Protein 4HN9 (pdb70)

Solvent-accessible surface area: 26360 Å² total

Foldseek 3Di:
DLLCLCDQFPDWADPQDWDQFPVRDIDTDRAAWQAEEEADVQVVLLCLLLVNLVNYQEYEPPVVVALQCVFQPVVRSPHHYYYLVDDPVVSVVVSPTQEYEHEVCVVVQVVQVVVVHHYGYAHQFALVSVLVRLCVNCNNRTSNRSSSSLNSSLVSLLVLQQVLQPDDAAFEEWEAEAEDSQKGDEPLHLQVLNVSLRYHYLRPPDPDNDIDGDDLVVCLVSQGLAYEYFANHPDALVVVLPDPSNCNGNRNVVSRYHYQHPSNHGLSGDRSCVNLSSLVNNCSVPVVRRNPVNSQVSVQSSCCNRRPGGDD/DDDDDDPVLLVLLDQDQDDFDPQDWDQFPVRDIFTARDAWQAEEEADVQVVLLCLLLVNLVRYQEYEPPLVVALQCVFQPVVRSPHQYYHLVDDPVVSVVVSPTQEYEAEVCVVVCVVCVVVVHTYHYAHCFALVSSLVRLCVSCNRNSRNRSSVSLSSSLVVLLVLQQVLLPPDAAFEEFEAEAEGSQWGDEQLHLCVLNVSLRHHYLRPVDDDNDTDGDDLVSCQVSQGLAYEYFANHPDALVCVLPPPSNVPGNHNVVVRYYYQHRSNHGLSGPRSCVNLVSLVSNCSRPVVRRPPVNSLVSVQSSCCSRRNGGDD

Organism: Lachnospira eligens (strain ATCC 27750 / DSM 3376 / VPI C15-48 / C15-B4) (NCBI:txid515620)

Nearest PDB structures (foldseek):
  4hn9-assembly1_A  TM=1.003E+00  e=7.367E-63  Lachnospira eligens ATCC 27750
  4ls3-assembly2_B  TM=7.841E-01  e=1.110E-16  Helicobacter pylori G27
  4inp-assembly2_B  TM=7.960E-01  e=3.834E-15  Helicobacter pylori G27
  5m34-assembly1_A  TM=7.985E-01  e=2.818E-13  Escherichia coli K-12
  5m3b-assembly1_A  TM=8.033E-01  e=4.318E-12  Escherichia coli K-12

CATH classification: 3.40.50.1980 (+2 more: 1.20.58.2180, 3.40.50.1980)

Radius of gyration: 27.99 Å; Cα contacts (8 Å, |Δi|>4): 1252; chains: 2; bounding box: 74×70×48 Å

Secondary structure (DSSP, 8-state):
-GGG---------PSSEEEE-TTS-EEEESS--SSEEE-SHHHHHHHHHTT-GGGEEE--TTGGG-HHHHHH-GGGGGS---BTTB--HHHHHHT--SEEEE---HHHHHHHHHTT--EEE----SHHHHHHHHHHHHHHTT-HHHHHHHHHHHHHHHHHHHHHTTTS---EEEEE-SS-TTEE-----HHHHHHHTT-EETTTT---SS-EE--HHHHHHH--SEEEE-TT-SS-HHHHHT-GGGTTSHHHHTT-EEE---SS--TTS--GGGHHHHHHHHHHH-TTTS-HHHHHHHHHHHHHHHHS----/---B---HHHH----------SSEEEE-TTS-EEEESS--SSEEE-SHHHHHHHHHTT-GGGEEE--TTGGG-HHHHHH-GGGGGS---BTTB--HHHHHHT--SEEEE---HHHHHHHHHTT--EEE----SHHHHHHHHHHHHHHTT-HHHHHHHHHHHHHHHHHHHHHHTTS---EEEEE-SS-TTEE-----HHHHHHHTT-EETTTT---SS-EE--HHHHHHH--SEEEE-TT-SS-HHHHHT-GGGTTSHHHHTT-EEE---SS--TTS--GGGHHHHHHHHHHH-TTTS-HHHHHHHHHHHHHHHH-----

Sequence (631 aa):
SAFDVSQFNEIGVSYPLTVTDQAGRTVTFEKAPEKIASSYYISTSLLLALGLQDKLVGIEAKANTRNIYKLAAPAIVSLPNGTAKEFNTEACVAATPDVVFLPKLKKTADTLESLGIKAVVVNPEDQSLLEECITLVGKITNNAGRAEALNNSIKTFLADNKTNVSGGNTPSVYLAGNSSVLSTAGSKYQNTLLTNNAGGKNVASELTDTYWANVSYEQILAWNPDYIVIAADATYTVDDILNDANLAGCNAVKNKNVVKLPNNIEAWDSPVPGSFLGSIYIASVLHPEKVTKDFYETCVTKFYESFYGFTPAGTEEATTSAFDVSQFNEIGVSYPLTVTDQAGRTVTFEKAPEKIASSYYISTSLLLALGLQDKLVGIEAKANTRNIYKLAAPAIVSLPNGTAKEFNTEACVAATPDVVFLPKLKKTADTLESLGIKAVVVNPEDQSLLEECITLVGKITNNAGRAEALNNSIKTFLADNKTNVSGGNTPSVYLAGNSSVLSTAGSKYQNTLLTNAGGKNVASELTDTYWANVSYEQILAWNPDYIVIAADATYTVDDILNDANLAGCNAVKNKNVVKLPNNIEAWDSPVPGSSFLGSIYIASVLHPEKVTKDFYETCVTKFYESFYGFTPA

Structure (mmCIF, N/CA/C/O backbone):
data_4HN9
#
_entry.id   4HN9
#
_cell.length_a   61.870
_cell.length_b   57.564
_cell.length_c   79.299
_cell.angle_alpha   90.00
_cell.angle_beta   98.20
_cell.angle_gamma   90.00
#
_symmetry.space_group_name_H-M   'P 1 21 1'
#
loop_
_entity.id
_entity.type
_entity.pdbx_description
1 polymer 'Iron complex transport system substrate-binding protein'
2 water water
#
loop_
_atom_site.group_PDB
_atom_site.id
_atom_site.type_symbol
_atom_site.label_atom_id
_atom_site.label_alt_id
_atom_site.label_comp_id
_atom_site.label_asym_id
_atom_site.label_entity_id
_atom_site.label_seq_id
_atom_site.pdbx_PDB_ins_code
_atom_site.Cartn_x
_atom_site.Cartn_y
_atom_site.Cartn_z
_atom_site.occupancy
_atom_site.B_iso_or_equiv
_atom_site.auth_seq_id
_atom_site.auth_comp_id
_atom_site.auth_asym_id
_atom_site.auth_atom_id
_atom_site.pdbx_PDB_model_num
ATOM 1 N N . SER A 1 19 ? 34.032 -5.111 46.274 1.00 42.73 39 SER A N 1
ATOM 2 C CA . SER A 1 19 ? 33.651 -4.957 47.681 1.00 38.19 39 SER A CA 1
ATOM 3 C C . SER A 1 19 ? 33.941 -3.557 48.194 1.00 39.59 39 SER A C 1
ATOM 4 O O . SER A 1 19 ? 35.009 -3.011 47.915 1.00 37.32 39 SER A O 1
ATOM 7 N N . ALA A 1 20 ? 33.006 -2.985 48.960 1.00 32.62 40 ALA A N 1
ATOM 8 C CA . ALA A 1 20 ? 33.207 -1.652 49.523 1.00 33.84 40 ALA A CA 1
ATOM 9 C C . ALA A 1 20 ? 34.449 -1.610 50.375 1.00 29.64 40 ALA A C 1
ATOM 10 O O . ALA A 1 20 ? 35.055 -0.562 50.486 1.00 24.03 40 ALA A O 1
ATOM 12 N N . PHE A 1 21 ? 34.816 -2.744 50.978 1.00 24.23 41 PHE A N 1
ATOM 13 C CA . PHE A 1 21 ? 35.924 -2.774 51.948 1.00 23.53 41 PHE A CA 1
ATOM 14 C C . PHE A 1 21 ? 37.282 -2.527 51.326 1.00 24.18 41 PHE A C 1
ATOM 15 O O . PHE A 1 21 ? 38.234 -2.163 52.011 1.00 23.61 41 PHE A O 1
ATOM 23 N N . ASP A 1 22 ? 37.370 -2.684 50.021 1.00 26.89 42 ASP A N 1
ATOM 24 C CA . ASP A 1 22 ? 38.599 -2.345 49.327 1.00 26.09 42 ASP A CA 1
ATOM 25 C C . ASP A 1 22 ? 39.070 -0.889 49.584 1.00 28.02 42 ASP A C 1
ATOM 26 O O . ASP A 1 22 ? 40.268 -0.565 49.596 1.00 25.47 42 ASP A O 1
ATOM 31 N N . VAL A 1 23 ? 38.121 0.010 49.774 1.00 24.80 43 VAL A N 1
ATOM 32 C CA . VAL A 1 23 ? 38.456 1.416 49.919 1.00 24.27 43 VAL A CA 1
ATOM 33 C C . VAL A 1 23 ? 39.300 1.620 51.197 1.00 23.21 43 VAL A C 1
ATOM 34 O O . VAL A 1 23 ? 40.095 2.567 51.280 1.00 22.96 43 VAL A O 1
ATOM 46 N N . SER A 1 25 ? 41.696 -0.237 52.332 1.00 29.58 45 SER A N 1
ATOM 47 C CA . SER A 1 25 ? 43.096 -0.585 52.149 1.00 33.66 45 SER A CA 1
ATOM 48 C C . SER A 1 25 ? 43.728 0.119 50.924 1.00 32.80 45 SER A C 1
ATOM 49 O O . SER A 1 25 ? 44.924 -0.003 50.677 1.00 36.75 45 SER A O 1
ATOM 52 N N . GLN A 1 26 ? 42.941 0.875 50.175 1.00 35.69 46 GLN A N 1
ATOM 53 C CA . GLN A 1 26 ? 43.436 1.433 48.922 1.00 35.49 46 GLN A CA 1
ATOM 54 C C . GLN A 1 26 ? 44.671 2.314 49.212 1.00 40.17 46 GLN A C 1
ATOM 55 O O . GLN A 1 26 ? 44.637 3.173 50.099 1.00 35.04 46 GLN A O 1
ATOM 61 N N . PHE A 1 27 ? 45.769 2.067 48.499 1.00 41.43 47 PHE A N 1
ATOM 62 C CA . PHE A 1 27 ? 46.956 2.927 48.616 1.00 40.78 47 PHE A CA 1
ATOM 63 C C . PHE A 1 27 ? 46.761 4.192 47.767 1.00 39.78 47 PHE A C 1
ATOM 64 O O . PHE A 1 27 ? 46.603 4.089 46.551 1.00 42.65 47 PHE A O 1
ATOM 72 N N . ASN A 1 28 ? 46.749 5.366 48.391 1.00 29.34 48 ASN A N 1
ATOM 73 C CA . ASN A 1 28 ? 46.329 6.585 47.687 1.00 33.81 48 ASN A CA 1
ATOM 74 C C . ASN A 1 28 ? 47.517 7.475 47.473 1.00 32.26 48 ASN A C 1
ATOM 75 O O . ASN A 1 28 ? 48.159 7.896 48.445 1.00 31.27 48 ASN A O 1
ATOM 80 N N . GLU A 1 29 ? 47.775 7.810 46.217 1.00 29.00 49 GLU A N 1
ATOM 81 C CA . GLU A 1 29 ? 48.990 8.531 45.866 1.00 32.82 49 GLU A CA 1
ATOM 82 C C . GLU A 1 29 ? 48.763 10.039 45.896 1.00 37.40 49 GLU A C 1
ATOM 83 O O . GLU A 1 29 ? 48.582 10.700 44.851 1.00 36.97 49 GLU A O 1
ATOM 89 N N . ILE A 1 30 ? 48.764 10.539 47.129 1.00 38.45 50 ILE A N 1
ATOM 90 C CA . ILE A 1 30 ? 48.699 11.946 47.441 1.00 43.08 50 ILE A CA 1
ATOM 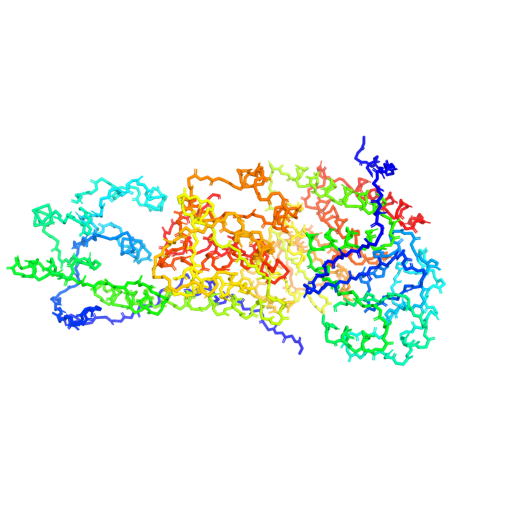91 C C . ILE A 1 30 ? 49.857 12.184 48.363 1.00 44.75 50 ILE A C 1
ATOM 92 O O . ILE A 1 30 ? 50.129 11.375 49.263 1.00 45.54 50 ILE A O 1
ATOM 97 N N . GLY A 1 31 ? 50.527 13.297 48.145 1.00 46.57 51 GLY A N 1
ATOM 98 C CA . GLY A 1 31 ? 51.590 13.720 49.019 1.00 40.31 51 GLY A CA 1
ATOM 99 C C . GLY A 1 31 ? 51.263 15.106 49.540 1.00 34.65 51 GLY A C 1
ATOM 100 O O . GLY A 1 31 ? 50.141 15.639 49.386 1.00 32.23 51 GLY A O 1
ATOM 101 N N . VAL A 1 32 ? 52.258 15.692 50.178 1.00 25.99 52 VAL A N 1
ATOM 102 C CA . VAL A 1 32 ? 52.089 16.996 50.820 1.00 24.57 52 VAL A CA 1
ATOM 103 C C . VAL A 1 32 ? 53.354 17.736 50.556 1.00 25.98 52 VAL A C 1
ATOM 104 O O . VAL A 1 32 ? 54.442 17.173 50.771 1.00 26.50 52 VAL A O 1
ATOM 108 N N . SER A 1 33 ? 53.268 18.974 50.077 1.00 22.46 53 SER A N 1
ATOM 109 C CA . SER A 1 33 ? 54.508 19.734 49.912 1.00 28.29 53 SER A CA 1
ATOM 110 C C . SER A 1 33 ? 54.664 20.757 51.031 1.00 22.47 53 SER A C 1
ATOM 111 O O . SER A 1 33 ? 53.705 21.422 51.430 1.00 22.37 53 SER A O 1
ATOM 114 N N . TYR A 1 34 ? 55.865 20.802 51.591 1.00 19.96 54 TYR A N 1
ATOM 115 C CA . TYR A 1 34 ? 56.171 21.768 52.632 1.00 19.16 54 TYR A CA 1
ATOM 116 C C . TYR A 1 34 ? 57.012 22.827 51.929 1.00 19.45 54 TYR A C 1
ATOM 117 O O . TYR A 1 34 ? 57.673 22.521 50.942 1.00 20.21 54 TYR A O 1
ATOM 126 N N . PRO A 1 35 ? 56.986 24.068 52.421 1.00 22.36 55 PRO A N 1
ATOM 127 C CA . PRO A 1 35 ? 56.228 24.496 53.604 1.00 20.42 55 PRO A CA 1
ATOM 128 C C . PRO A 1 35 ? 54.722 24.478 53.353 1.00 19.30 55 PRO A C 1
ATOM 129 O O . PRO A 1 35 ? 54.287 24.702 52.222 1.00 22.36 55 PRO A O 1
ATOM 133 N N . LEU A 1 36 ? 53.956 24.264 54.409 1.00 17.41 56 LEU A N 1
ATOM 134 C CA . LEU A 1 36 ? 52.523 23.985 54.321 1.00 17.37 56 LEU A CA 1
ATOM 135 C C . LEU A 1 36 ? 51.808 25.072 55.112 1.00 16.76 56 LEU A C 1
ATOM 136 O O . LEU A 1 36 ? 52.053 25.259 56.307 1.00 16.16 56 LEU A O 1
ATOM 141 N N . THR A 1 37 ? 50.961 25.841 54.448 1.00 18.37 57 THR A N 1
ATOM 142 C CA . THR A 1 37 ? 50.108 26.734 55.194 1.00 16.51 57 THR A CA 1
ATOM 143 C C . THR A 1 37 ? 48.690 26.214 55.181 1.00 21.00 57 THR A C 1
ATOM 144 O O . THR A 1 37 ? 48.096 26.006 54.129 1.00 21.60 57 THR A O 1
ATOM 148 N N . VAL A 1 38 ? 48.143 25.990 56.355 1.00 18.51 58 VAL A N 1
ATOM 149 C CA . VAL A 1 38 ? 46.761 25.514 56.428 1.00 17.41 58 VAL A CA 1
ATOM 150 C C . VAL A 1 38 ? 45.892 26.511 57.230 1.00 21.88 58 VAL A C 1
ATOM 151 O O . VAL A 1 38 ? 46.390 27.335 58.001 1.00 19.46 58 VAL A O 1
ATOM 155 N N . THR A 1 39 ? 44.584 26.424 57.042 1.00 17.78 59 THR A N 1
ATOM 156 C CA . THR A 1 39 ? 43.645 27.153 57.878 1.00 17.18 59 THR A CA 1
ATOM 157 C C . THR A 1 39 ? 42.917 26.155 58.736 1.00 18.20 59 THR A C 1
ATOM 158 O O . THR A 1 39 ? 42.384 25.173 58.237 1.00 17.89 59 THR A O 1
ATOM 162 N N . ASP A 1 40 ? 42.924 26.394 60.037 1.00 15.57 60 ASP A N 1
ATOM 163 C CA . ASP A 1 40 ? 42.343 25.453 60.972 1.00 14.09 60 ASP A CA 1
ATOM 164 C C . ASP A 1 40 ? 40.855 25.695 61.107 1.00 14.18 60 ASP A C 1
ATOM 165 O O . ASP A 1 40 ? 40.291 26.539 60.421 1.00 14.92 60 ASP A O 1
ATOM 170 N N . GLN A 1 41 ? 40.188 24.912 61.935 1.00 13.85 61 GLN A N 1
ATOM 171 C CA . GLN A 1 41 ? 38.743 25.000 61.950 1.00 19.72 61 GLN A CA 1
ATOM 172 C C . GLN A 1 41 ? 38.193 26.135 62.825 1.00 18.10 61 GLN A C 1
ATOM 173 O O . GLN A 1 41 ? 36.975 26.248 62.999 1.00 21.99 61 GLN A O 1
ATOM 179 N N . ALA A 1 42 ? 39.094 26.978 63.346 1.00 18.31 62 ALA A N 1
ATOM 180 C CA . ALA A 1 42 ? 38.744 28.274 63.971 1.00 21.47 62 ALA A CA 1
ATOM 181 C C . ALA A 1 42 ? 39.133 29.446 63.068 1.00 26.02 62 ALA A C 1
ATOM 182 O O . ALA A 1 42 ? 39.138 30.614 63.482 1.00 22.39 62 ALA A O 1
ATOM 184 N N . GLY A 1 43 ? 39.500 29.115 61.839 1.00 18.48 63 GLY A N 1
ATOM 185 C CA . GLY A 1 43 ? 39.874 30.120 60.860 1.00 15.38 63 GLY A CA 1
ATOM 186 C C . GLY A 1 43 ? 41.295 30.659 61.011 1.00 14.68 63 GLY A C 1
ATOM 187 O O . GLY A 1 43 ? 41.664 31.591 60.326 1.00 18.00 63 GLY A O 1
ATOM 188 N N . ARG A 1 44 ? 42.113 30.087 61.868 1.00 15.15 64 ARG A N 1
ATOM 189 C CA . ARG A 1 44 ? 43.487 30.580 62.045 1.00 15.76 64 ARG A CA 1
ATOM 190 C C . ARG A 1 44 ? 44.471 29.996 61.031 1.00 19.36 64 ARG A C 1
ATOM 191 O O . ARG A 1 44 ? 44.422 28.803 60.718 1.00 18.25 64 ARG A O 1
ATOM 199 N N . THR A 1 45 ? 45.415 30.811 60.582 1.00 19.18 65 THR A N 1
ATOM 200 C CA . THR A 1 45 ? 46.493 30.332 59.710 1.00 23.04 65 THR A CA 1
ATOM 201 C C . THR A 1 45 ? 47.691 29.770 60.476 1.00 20.76 65 THR A C 1
ATOM 202 O O . THR A 1 45 ? 48.197 30.382 61.397 1.00 25.10 65 THR A O 1
ATOM 206 N N . VAL A 1 46 ? 48.135 28.576 60.088 1.00 19.51 66 VAL A N 1
ATOM 207 C CA . VAL A 1 46 ? 49.284 27.926 60.722 1.00 20.57 66 VAL A CA 1
ATOM 208 C C . VAL A 1 46 ? 50.202 27.386 59.636 1.00 21.67 66 VAL A C 1
ATOM 209 O O . VAL A 1 46 ? 49.731 26.797 58.658 1.00 19.11 66 VAL A O 1
ATOM 213 N N . THR A 1 47 ? 51.507 27.567 59.823 1.00 15.81 67 THR A N 1
ATOM 214 C CA . THR A 1 47 ? 52.469 27.130 58.827 1.00 19.38 67 THR A CA 1
ATOM 215 C C . THR A 1 47 ? 53.454 26.107 59.386 1.00 16.42 67 THR A C 1
ATOM 216 O O . THR A 1 47 ? 53.960 26.263 60.486 1.00 18.75 67 THR A O 1
ATOM 220 N N . PHE A 1 48 ? 53.678 25.053 58.616 1.00 15.29 68 PHE A N 1
ATOM 221 C CA . PHE A 1 48 ? 54.582 23.980 59.003 1.00 15.38 68 PHE A CA 1
ATOM 222 C C . PHE A 1 48 ? 55.682 23.900 57.960 1.00 16.54 68 PHE A C 1
ATOM 223 O O . PHE A 1 48 ? 55.412 23.808 56.766 1.00 16.49 68 PHE A O 1
ATOM 231 N N . GLU A 1 49 ? 56.928 23.944 58.423 1.00 16.66 69 GLU A N 1
ATOM 232 C CA . GLU A 1 49 ? 58.062 23.789 57.548 1.00 21.21 69 GLU A CA 1
ATOM 233 C C . GLU A 1 49 ? 58.320 22.317 57.243 1.00 22.68 69 GLU A C 1
ATOM 234 O O . GLU A 1 49 ? 58.946 22.008 56.251 1.00 19.70 69 GLU A O 1
ATOM 240 N N . LYS A 1 50 ? 57.862 21.420 58.116 1.00 16.80 70 LYS A N 1
ATOM 241 C CA . LYS A 1 50 ? 57.969 19.969 57.874 1.00 17.28 70 LYS A CA 1
ATOM 242 C C . LYS A 1 50 ? 56.954 19.294 58.756 1.00 16.81 70 LYS A C 1
ATOM 243 O O . LYS A 1 50 ? 56.290 19.972 59.544 1.00 18.36 70 LYS A O 1
ATOM 249 N N . ALA A 1 51 ? 56.792 17.980 58.629 1.00 17.98 71 ALA A N 1
ATOM 250 C CA . ALA A 1 51 ? 55.766 17.325 59.440 1.00 16.86 71 ALA A CA 1
ATOM 251 C C . ALA A 1 51 ? 56.222 17.395 60.880 1.00 20.69 71 ALA A C 1
ATOM 252 O O . ALA A 1 51 ? 57.394 17.197 61.165 1.00 16.78 71 ALA A O 1
ATOM 254 N N . PRO A 1 52 ? 55.294 17.665 61.796 1.00 18.07 72 PRO A N 1
ATOM 255 C CA . PRO A 1 52 ? 55.678 17.620 63.203 1.00 17.74 72 PRO A CA 1
ATOM 256 C C . PRO A 1 52 ? 55.959 16.184 63.646 1.00 23.30 72 PRO A C 1
ATOM 257 O O . PRO A 1 52 ? 55.235 15.274 63.265 1.00 23.91 72 PRO A O 1
ATOM 261 N N . GLU A 1 53 ? 57.024 15.990 64.415 1.00 17.74 73 GLU A N 1
ATOM 262 C CA . GLU A 1 53 ? 57.350 14.668 64.928 1.00 19.56 73 GLU A CA 1
ATOM 263 C C . GLU A 1 53 ? 56.849 14.396 66.343 1.00 21.54 73 GLU A C 1
ATOM 264 O O . GLU A 1 53 ? 56.611 13.239 66.715 1.00 23.66 73 GLU A O 1
ATOM 270 N N . LYS A 1 54 ? 56.689 15.450 67.138 1.00 15.27 74 LYS A N 1
ATOM 271 C CA . LYS A 1 54 ? 56.084 15.291 68.459 1.00 15.03 74 LYS A CA 1
ATOM 272 C C . LYS A 1 54 ? 54.713 15.943 68.504 1.00 14.10 74 LYS A C 1
ATOM 273 O O . LYS A 1 54 ? 54.577 17.157 68.357 1.00 14.38 74 LYS A O 1
ATOM 279 N N . ILE A 1 55 ? 53.688 15.135 68.750 1.00 13.50 75 ILE A N 1
ATOM 280 C CA . ILE A 1 55 ? 52.302 15.617 68.620 1.00 14.73 75 ILE A CA 1
ATOM 281 C C . ILE A 1 55 ? 51.564 15.530 69.937 1.00 16.19 75 ILE A C 1
ATOM 282 O O . ILE A 1 55 ? 51.581 14.481 70.600 1.00 13.74 75 ILE A O 1
ATOM 287 N N . ALA A 1 56 ? 50.903 16.613 70.347 1.00 12.75 76 ALA A N 1
ATOM 288 C CA . ALA A 1 56 ? 50.027 16.500 71.503 1.00 12.60 76 ALA A CA 1
ATOM 289 C C . ALA A 1 56 ? 48.598 16.745 71.063 1.00 13.71 76 ALA A C 1
ATOM 290 O O . ALA A 1 56 ? 48.308 17.550 70.165 1.00 14.13 76 ALA A O 1
ATOM 292 N N . SER A 1 57 ? 47.693 16.088 71.761 1.00 13.61 77 SER A N 1
ATOM 293 C CA . SER A 1 57 ? 46.268 16.229 71.500 1.00 12.19 77 SER A CA 1
ATOM 294 C C . SER A 1 57 ? 45.589 16.511 72.823 1.00 16.97 77 SER A C 1
ATOM 295 O O . SER A 1 57 ? 45.977 15.947 73.821 1.00 19.90 77 SER A O 1
ATOM 298 N N . SER A 1 58 ? 44.619 17.415 72.871 1.00 12.89 78 SER A N 1
ATOM 299 C CA . SER A 1 58 ? 43.865 17.601 74.125 1.00 15.88 78 SER A CA 1
ATOM 300 C C . SER A 1 58 ? 42.391 17.450 73.898 1.00 18.36 78 SER A C 1
ATOM 301 O O . SER A 1 58 ? 41.592 18.145 74.515 1.00 15.30 78 SER A O 1
ATOM 304 N N . TYR A 1 59 ? 42.018 16.508 73.051 1.00 13.25 79 TYR A N 1
ATOM 305 C CA . TYR A 1 59 ? 40.616 16.253 72.838 1.00 13.21 79 TYR A CA 1
ATOM 306 C C . TYR A 1 59 ? 40.544 14.809 72.425 1.00 17.02 79 TYR A C 1
ATOM 307 O O . TYR A 1 59 ? 41.317 14.385 71.562 1.00 13.10 79 TYR A O 1
ATOM 316 N N . TYR A 1 60 ? 39.597 14.068 72.985 1.00 14.16 80 TYR A N 1
ATOM 317 C CA . TYR A 1 60 ? 39.541 12.641 72.683 1.00 13.64 80 TYR A CA 1
ATOM 318 C C . TYR A 1 60 ? 39.284 12.359 71.192 1.00 13.67 80 TYR A C 1
ATOM 319 O O . TYR A 1 60 ? 39.757 11.369 70.634 1.00 15.06 80 TYR A O 1
ATOM 328 N N . ILE A 1 61 ? 38.546 13.222 70.520 1.00 16.15 81 ILE A N 1
ATOM 329 C CA . ILE A 1 61 ? 38.246 12.947 69.131 1.00 14.34 81 ILE A CA 1
ATOM 330 C C . ILE A 1 61 ? 39.502 13.089 68.293 1.00 12.47 81 ILE A C 1
ATOM 331 O O . ILE A 1 61 ? 39.781 12.253 67.447 1.00 17.09 81 ILE A O 1
ATOM 336 N N . SER A 1 62 ? 40.290 14.118 68.543 1.00 15.59 82 SER A N 1
ATOM 337 C CA . SER A 1 62 ? 41.498 14.267 67.752 1.00 15.67 82 SER A CA 1
ATOM 338 C C . SER A 1 62 ? 42.504 13.150 68.074 1.00 14.52 82 SER A C 1
ATOM 339 O O . SER A 1 62 ? 43.285 12.712 67.223 1.00 14.26 82 SER A O 1
ATOM 342 N N . THR A 1 63 ? 42.447 12.641 69.287 1.00 11.79 83 THR A N 1
ATOM 343 C CA . THR A 1 63 ? 43.376 11.576 69.628 1.00 15.73 83 THR A CA 1
ATOM 344 C C . THR A 1 63 ? 42.993 10.302 68.851 1.00 11.60 83 THR A C 1
ATOM 345 O O . THR A 1 63 ? 43.859 9.609 68.295 1.00 13.27 83 THR A O 1
ATOM 349 N N . SER A 1 64 ? 41.705 10.009 68.832 1.00 13.07 84 SER A N 1
ATOM 350 C CA . SER A 1 64 ? 41.213 8.869 68.061 1.00 12.61 84 SER A CA 1
ATOM 351 C C . SER A 1 64 ? 41.620 8.983 66.595 1.00 14.96 84 SER A C 1
ATOM 352 O O . SER A 1 64 ? 42.082 8.009 65.992 1.00 16.34 84 SER A O 1
ATOM 355 N N . LEU A 1 65 ? 41.447 10.187 66.057 1.00 12.58 85 LEU A N 1
ATOM 356 C CA . LEU A 1 65 ? 41.836 10.539 64.703 1.00 12.62 85 LEU A CA 1
ATOM 357 C C . LEU A 1 65 ? 43.319 10.263 64.444 1.00 11.97 85 LEU A C 1
ATOM 358 O O . LEU A 1 65 ? 43.694 9.612 63.468 1.00 13.59 85 LEU A O 1
ATOM 363 N N . LEU A 1 66 ? 44.171 10.730 65.328 1.00 12.23 86 LEU A N 1
ATOM 364 C CA . LEU A 1 66 ? 45.600 10.478 65.200 1.00 15.67 86 LEU A CA 1
ATOM 365 C C . LEU A 1 66 ? 45.946 8.986 65.225 1.00 19.12 86 LEU A C 1
ATOM 366 O O . LEU A 1 66 ? 46.846 8.542 64.511 1.00 12.21 86 LEU A O 1
ATOM 371 N N . LEU A 1 67 ? 45.264 8.219 66.071 1.00 11.75 87 LEU A N 1
ATOM 372 C CA . LEU A 1 67 ? 45.508 6.793 66.110 1.00 11.81 87 LEU A CA 1
ATOM 373 C C . LEU A 1 67 ? 45.076 6.195 64.795 1.00 12.10 87 LEU A C 1
ATOM 374 O O . LEU A 1 67 ? 45.757 5.323 64.258 1.00 12.51 87 LEU A O 1
ATOM 379 N N . ALA A 1 68 ? 43.949 6.649 64.261 1.00 12.18 88 ALA A N 1
ATOM 380 C CA . ALA A 1 68 ? 43.482 6.142 62.979 1.00 12.60 88 ALA A CA 1
ATOM 381 C C . ALA A 1 68 ? 44.437 6.442 61.807 1.00 13.38 88 ALA A C 1
ATOM 382 O O . ALA A 1 68 ? 44.395 5.747 60.802 1.00 15.02 88 ALA A O 1
ATOM 384 N N . LEU A 1 69 ? 45.270 7.473 61.932 1.00 13.95 89 LEU A N 1
ATOM 385 C CA . LEU A 1 69 ? 46.259 7.824 60.901 1.00 14.68 89 LEU A CA 1
ATOM 386 C C . LEU A 1 69 ? 47.600 7.138 61.169 1.00 16.49 89 LEU A C 1
ATOM 387 O O . LEU A 1 69 ? 48.584 7.380 60.492 1.00 18.51 89 LEU A O 1
ATOM 392 N N . GLY A 1 70 ? 47.634 6.289 62.187 1.00 13.39 90 GLY A N 1
ATOM 393 C CA . GLY A 1 70 ? 48.799 5.503 62.483 1.00 14.10 90 GLY A CA 1
ATOM 394 C C . GLY A 1 70 ? 49.863 6.263 63.276 1.00 16.44 90 GLY A C 1
ATOM 395 O O . GLY A 1 70 ? 51.035 5.912 63.241 1.00 18.41 90 GLY A O 1
ATOM 396 N N . LEU A 1 71 ? 49.442 7.282 64.025 1.00 15.90 91 LEU A N 1
ATOM 397 C CA . LEU A 1 71 ? 50.417 8.174 64.640 1.00 15.03 91 LEU A CA 1
ATOM 398 C C . LEU A 1 71 ? 50.657 7.988 66.160 1.00 13.89 91 LEU A C 1
ATOM 399 O O . LEU A 1 71 ? 51.261 8.841 66.808 1.00 18.49 91 LEU A O 1
ATOM 404 N N . GLN A 1 72 ? 50.285 6.841 66.703 1.00 12.44 92 GLN A N 1
ATOM 405 C CA . GLN A 1 72 ? 50.409 6.589 68.151 1.00 12.28 92 GLN A CA 1
ATOM 406 C C . GLN A 1 72 ? 51.838 6.900 68.645 1.00 13.68 92 GLN A C 1
ATOM 407 O O . GLN A 1 72 ? 52.036 7.528 69.680 1.00 16.33 92 GLN A O 1
ATOM 413 N N . ASP A 1 73 ? 52.840 6.499 67.886 1.00 18.12 93 ASP A N 1
ATOM 414 C CA . ASP A 1 73 ? 54.199 6.616 68.421 1.00 20.56 93 ASP A CA 1
ATOM 415 C C . ASP A 1 73 ? 54.748 8.029 68.387 1.00 20.87 93 ASP A C 1
ATOM 416 O O . ASP A 1 73 ? 55.833 8.266 68.887 1.00 21.20 93 ASP A O 1
ATOM 421 N N . LYS A 1 74 ? 54.043 8.959 67.753 1.00 15.02 94 LYS A N 1
ATOM 422 C CA . LYS A 1 74 ? 54.453 10.337 67.793 1.00 17.13 94 LYS A CA 1
ATOM 423 C C . LYS A 1 74 ? 53.815 11.130 68.937 1.00 16.44 94 LYS A C 1
ATOM 424 O O . LYS A 1 74 ? 54.135 12.321 69.116 1.00 17.38 94 LYS A O 1
ATOM 430 N N . LEU A 1 75 ? 52.854 10.526 69.650 1.00 16.46 95 LEU A N 1
ATOM 431 C CA . LEU A 1 75 ? 52.123 11.248 70.683 1.00 13.52 95 LEU A CA 1
ATOM 432 C C . LEU A 1 75 ? 53.037 11.509 71.885 1.00 14.07 95 LEU A C 1
ATOM 433 O O . LEU A 1 75 ? 53.762 10.610 72.320 1.00 16.21 95 LEU A O 1
ATOM 438 N N . VAL A 1 76 ? 53.039 12.742 72.384 1.00 15.11 96 VAL A N 1
ATOM 439 C CA . VAL A 1 76 ? 53.795 13.095 73.582 1.00 13.57 96 VAL A CA 1
ATOM 440 C C . VAL A 1 76 ? 52.876 13.633 74.695 1.00 13.51 96 VAL A C 1
ATOM 441 O O . VAL A 1 76 ? 53.310 13.930 75.798 1.00 14.76 96 VAL A O 1
ATOM 445 N N . GLY A 1 77 ? 51.604 13.820 74.393 1.00 13.01 97 GLY A N 1
ATOM 446 C CA . GLY A 1 77 ? 50.655 14.278 75.387 1.00 13.26 97 GLY A CA 1
ATOM 447 C C . GLY A 1 77 ? 49.241 14.007 74.907 1.00 17.86 97 GLY A C 1
ATOM 448 O O . GLY A 1 77 ? 49.023 14.009 73.706 1.00 14.98 97 GLY A O 1
ATOM 449 N N . ILE A 1 78 ? 48.322 13.778 75.848 1.00 12.85 98 ILE A N 1
ATOM 450 C CA . ILE A 1 78 ? 46.967 13.325 75.584 1.00 12.66 98 ILE A CA 1
ATOM 451 C C . ILE A 1 78 ? 45.968 13.990 76.545 1.00 13.30 98 ILE A C 1
ATOM 452 O O . ILE A 1 78 ? 46.330 14.576 77.579 1.00 15.91 98 ILE A O 1
ATOM 457 N N . GLU A 1 79 ? 44.693 13.934 76.229 1.00 13.08 99 GLU A N 1
ATOM 458 C CA . GLU A 1 79 ? 43.712 14.616 77.060 1.00 13.65 99 GLU A CA 1
ATOM 459 C C . GLU A 1 79 ? 43.470 13.860 78.364 1.00 14.19 99 GLU A C 1
ATOM 460 O O . GLU A 1 79 ? 43.869 12.711 78.503 1.00 14.89 99 GLU A O 1
ATOM 466 N N . ALA A 1 80 ? 42.817 14.513 79.318 1.00 16.16 100 ALA A N 1
ATOM 467 C CA . ALA A 1 80 ? 42.464 13.855 80.577 1.00 21.96 100 ALA A CA 1
ATOM 468 C C . ALA A 1 80 ? 41.490 12.679 80.373 1.00 23.29 100 ALA A C 1
ATOM 469 O O . ALA A 1 80 ? 40.774 12.578 79.355 1.00 18.47 100 ALA A O 1
ATOM 471 N N . LYS A 1 81 ? 41.434 11.836 81.403 1.00 18.78 101 LYS A N 1
ATOM 472 C CA . LYS A 1 81 ? 40.544 10.700 81.449 1.00 22.99 101 LYS A CA 1
ATOM 473 C C . LYS A 1 81 ? 40.876 9.671 80.380 1.00 23.01 101 LYS A C 1
ATOM 474 O O . LYS A 1 81 ? 39.996 8.911 79.965 1.00 23.47 101 LYS A O 1
ATOM 480 N N . ALA A 1 82 ? 42.138 9.610 79.964 1.00 17.13 102 ALA A N 1
ATOM 481 C CA . ALA A 1 82 ? 42.492 8.702 78.887 1.00 20.34 102 ALA A CA 1
ATOM 482 C C . ALA A 1 82 ? 42.238 7.280 79.336 1.00 20.45 102 ALA A C 1
ATOM 483 O O . ALA A 1 82 ? 41.969 6.426 78.498 1.00 19.77 102 ALA A O 1
ATOM 485 N N . ASN A 1 83 ? 42.290 7.007 80.644 1.00 24.77 103 ASN A N 1
ATOM 486 C CA . ASN A 1 83 ? 42.025 5.626 81.038 1.00 25.43 103 ASN A CA 1
ATOM 487 C C . ASN A 1 83 ? 40.591 5.191 80.954 1.00 26.14 103 ASN A C 1
ATOM 488 O O . ASN A 1 83 ? 40.306 4.014 81.133 1.00 26.25 103 ASN A O 1
ATOM 493 N N . THR A 1 84 ? 39.691 6.105 80.637 1.00 25.36 104 THR A N 1
ATOM 494 C CA . THR A 1 84 ? 38.293 5.749 80.431 1.00 30.27 104 THR A CA 1
ATOM 495 C C . THR A 1 84 ? 37.986 5.386 78.985 1.00 28.16 104 THR A C 1
ATOM 496 O O . THR A 1 84 ? 36.838 5.088 78.677 1.00 27.36 104 THR A O 1
ATOM 500 N N . ARG A 1 85 ? 38.982 5.440 78.088 1.00 20.92 105 ARG A N 1
ATOM 501 C CA . ARG A 1 85 ? 38.693 5.259 76.681 1.00 21.87 105 ARG A CA 1
ATOM 502 C C . ARG A 1 85 ? 39.070 3.846 76.273 1.00 21.54 105 ARG A C 1
ATOM 503 O O . ARG A 1 85 ? 40.248 3.512 76.183 1.00 18.35 105 ARG A O 1
ATOM 511 N N . ASN A 1 86 ? 38.072 3.009 76.035 1.00 17.10 106 ASN A N 1
ATOM 512 C CA . ASN A 1 86 ? 38.349 1.649 75.603 1.00 20.24 106 ASN A CA 1
ATOM 513 C C . ASN A 1 86 ? 39.240 1.547 74.378 1.00 18.05 106 ASN A C 1
ATOM 514 O O . ASN A 1 86 ? 40.037 0.614 74.270 1.00 17.75 106 ASN A O 1
ATOM 519 N N . ILE A 1 87 ? 39.147 2.511 73.465 1.00 17.01 107 ILE A N 1
ATOM 520 C CA . ILE A 1 87 ? 39.893 2.413 72.234 1.00 13.89 107 ILE A CA 1
ATOM 521 C C . ILE A 1 87 ? 41.405 2.490 72.547 1.00 15.29 107 ILE A C 1
ATOM 522 O O . ILE A 1 87 ? 42.162 1.826 71.890 1.00 15.53 107 ILE A O 1
ATOM 527 N N . TYR A 1 88 ? 41.835 3.230 73.574 1.00 16.42 108 TYR A N 1
ATOM 528 C CA . TYR A 1 88 ? 43.267 3.262 73.878 1.00 17.50 108 TYR A CA 1
ATOM 529 C C . TYR A 1 88 ? 43.697 1.916 74.451 1.00 13.06 108 TYR A C 1
ATOM 530 O O . TYR A 1 88 ? 44.799 1.410 74.170 1.00 16.27 108 TYR A O 1
ATOM 539 N N . LYS A 1 89 ? 42.838 1.291 75.231 1.00 13.94 109 LYS A N 1
ATOM 540 C CA . LYS A 1 89 ? 43.221 0.014 75.826 1.00 21.77 109 LYS A CA 1
ATOM 541 C C . LYS A 1 89 ? 43.352 -1.088 74.781 1.00 18.77 109 LYS A C 1
ATOM 542 O O . LYS A 1 89 ? 44.108 -2.003 74.973 1.00 18.31 109 LYS A O 1
ATOM 548 N N . LEU A 1 90 ? 42.579 -1.009 73.704 1.00 13.91 110 LEU A N 1
ATOM 549 C CA . LEU A 1 90 ? 42.606 -2.015 72.663 1.00 16.77 110 LEU A CA 1
ATOM 550 C C . LEU A 1 90 ? 43.666 -1.735 71.600 1.00 16.85 110 LEU A C 1
ATOM 551 O O . LEU A 1 90 ? 44.254 -2.655 71.089 1.00 19.50 110 LEU A O 1
ATOM 556 N N . ALA A 1 91 ? 43.867 -0.460 71.255 1.00 13.63 111 ALA A N 1
ATOM 557 C CA . ALA A 1 91 ? 44.670 -0.069 70.095 1.00 19.27 111 ALA A CA 1
ATOM 558 C C . ALA A 1 91 ? 46.048 0.472 70.461 1.00 19.02 111 ALA A C 1
ATOM 559 O O . ALA A 1 91 ? 46.986 0.363 69.666 1.00 15.88 111 ALA A O 1
ATOM 561 N N . ALA A 1 92 ? 46.165 1.086 71.637 1.00 14.83 112 ALA A N 1
ATOM 562 C CA . ALA A 1 92 ? 47.377 1.825 71.967 1.00 12.47 112 ALA A CA 1
ATOM 563 C C . ALA A 1 92 ? 47.532 2.034 73.462 1.00 13.88 112 ALA A C 1
ATOM 564 O O . ALA A 1 92 ? 47.634 3.157 73.896 1.00 12.58 112 ALA A O 1
ATOM 566 N N . PRO A 1 93 ? 47.601 0.953 74.251 1.00 16.61 113 PRO A N 1
ATOM 567 C CA . PRO A 1 93 ? 47.516 1.124 75.699 1.00 14.94 113 PRO A CA 1
ATOM 568 C C . PRO A 1 93 ? 48.651 1.926 76.314 1.00 13.40 113 PRO A C 1
ATOM 569 O O . PRO A 1 93 ? 48.445 2.590 77.336 1.00 14.41 113 PRO A O 1
ATOM 573 N N . ALA A 1 94 ? 49.814 1.893 75.690 1.00 14.68 114 ALA A N 1
ATOM 574 C CA . ALA A 1 94 ? 50.951 2.666 76.201 1.00 16.84 114 ALA A CA 1
ATOM 575 C C . ALA A 1 94 ? 50.700 4.173 76.262 1.00 18.04 114 ALA A C 1
ATOM 576 O O . ALA A 1 94 ? 51.331 4.865 77.037 1.00 15.90 114 ALA A O 1
ATOM 578 N N . ILE A 1 95 ? 49.784 4.694 75.455 1.00 13.32 115 ILE A N 1
ATOM 579 C CA . ILE A 1 95 ? 49.572 6.127 75.457 1.00 13.15 115 ILE A CA 1
ATOM 580 C C . ILE A 1 95 ? 48.854 6.669 76.710 1.00 15.65 115 ILE A C 1
ATOM 581 O O . ILE A 1 95 ? 48.878 7.885 76.961 1.00 15.87 115 ILE A O 1
ATOM 586 N N . VAL A 1 96 ? 48.252 5.783 77.504 1.00 19.02 116 VAL A N 1
ATOM 587 C CA . VAL A 1 96 ? 47.446 6.195 78.632 1.00 17.44 116 VAL A CA 1
ATOM 588 C C . VAL A 1 96 ? 48.319 6.807 79.715 1.00 16.88 116 VAL A C 1
ATOM 589 O O . VAL A 1 96 ? 47.841 7.594 80.518 1.00 16.96 116 VAL A O 1
ATOM 593 N N . SER A 1 97 ? 49.604 6.459 79.725 1.00 14.24 117 SER A N 1
ATOM 594 C CA . SER A 1 97 ? 50.532 6.992 80.686 1.00 16.34 117 SER A CA 1
ATOM 595 C C . SER A 1 97 ? 51.235 8.284 80.243 1.00 19.80 117 SER A C 1
ATOM 596 O O . SER A 1 97 ? 52.077 8.786 80.959 1.00 17.10 117 SER A O 1
ATOM 599 N N . LEU A 1 98 ? 50.869 8.846 79.099 1.00 18.38 118 LEU A N 1
ATOM 600 C CA . LEU A 1 98 ? 51.496 10.083 78.641 1.00 19.01 118 LEU A CA 1
ATOM 601 C C . LEU A 1 98 ? 51.028 11.248 79.491 1.00 15.20 118 LEU A C 1
ATOM 602 O O . LEU A 1 98 ? 49.961 11.180 80.116 1.00 14.66 118 LEU A O 1
ATOM 607 N N . PRO A 1 99 ? 51.823 12.314 79.528 1.00 22.26 119 PRO A N 1
ATOM 608 C CA . PRO A 1 99 ? 51.425 13.578 80.142 1.00 21.93 119 PRO A CA 1
ATOM 609 C C . PRO A 1 99 ? 50.023 14.008 79.752 1.00 20.67 119 PRO A C 1
ATOM 610 O O . PRO A 1 99 ? 49.640 13.960 78.571 1.00 16.31 119 PRO A O 1
ATOM 614 N N . ASN A 1 100 ? 49.298 14.439 80.777 1.00 18.56 120 ASN A N 1
ATOM 615 C CA . ASN A 1 100 ? 47.893 14.793 80.713 1.00 27.22 120 ASN A CA 1
ATOM 616 C C . ASN A 1 100 ? 47.790 16.296 80.390 1.00 22.53 120 ASN A C 1
ATOM 617 O O . ASN A 1 100 ? 48.234 17.150 81.178 1.00 21.93 120 ASN A O 1
ATOM 630 N N . GLY A 1 102 ? 44.938 17.903 79.831 1.00 20.54 122 GLY A N 1
ATOM 631 C CA . GLY A 1 102 ? 43.767 18.478 80.441 1.00 22.14 122 GLY A CA 1
ATOM 632 C C . GLY A 1 102 ? 42.592 18.374 79.496 1.00 28.22 122 GLY A C 1
ATOM 633 O O . GLY A 1 102 ? 42.513 17.435 78.689 1.00 27.07 122 GLY A O 1
ATOM 634 N N . THR A 1 103 ? 41.685 19.343 79.596 1.00 25.26 123 THR A N 1
ATOM 635 C CA . THR A 1 103 ? 40.489 19.408 78.758 1.00 28.00 123 THR A CA 1
ATOM 636 C C . THR A 1 103 ? 40.031 20.870 78.737 1.00 23.50 123 THR A C 1
ATOM 637 O O . THR A 1 103 ? 40.655 21.702 79.369 1.00 26.30 123 THR A O 1
ATOM 641 N N . ALA A 1 104 ? 38.879 21.146 78.126 1.00 27.90 124 ALA A N 1
ATOM 642 C CA . ALA A 1 104 ? 38.286 22.489 78.142 1.00 25.60 124 ALA A CA 1
ATOM 643 C C . ALA A 1 104 ? 38.025 23.050 79.561 1.00 27.10 124 ALA A C 1
ATOM 644 O O . ALA A 1 104 ? 38.048 24.265 79.797 1.00 30.50 124 ALA A O 1
ATOM 646 N N . LYS A 1 105 ? 37.780 22.149 80.503 1.00 24.33 125 LYS A N 1
ATOM 647 C CA . LYS A 1 105 ? 37.574 22.494 81.907 1.00 27.25 125 LYS A CA 1
ATOM 648 C C . LYS A 1 105 ? 38.820 23.133 82.543 1.00 30.77 125 LYS A C 1
ATOM 649 O O . LYS A 1 105 ? 38.724 24.072 83.347 1.00 31.85 125 LYS A O 1
ATOM 655 N N . GLU A 1 106 ? 39.988 22.635 82.149 1.00 26.65 126 GLU A N 1
ATOM 656 C CA . GLU A 1 106 ? 41.257 23.067 82.719 1.00 25.37 126 GLU A CA 1
ATOM 657 C C . GLU A 1 106 ? 42.379 22.497 81.856 1.00 28.94 126 GLU A C 1
ATOM 658 O O . GLU A 1 106 ? 42.595 21.272 81.816 1.00 28.48 126 GLU A O 1
ATOM 664 N N . PHE A 1 107 ? 43.072 23.391 81.157 1.00 21.92 127 PHE A N 1
ATOM 665 C CA . PHE A 1 107 ? 44.174 23.003 80.316 1.00 17.52 127 PHE A CA 1
ATOM 666 C C . PHE A 1 107 ? 45.485 23.064 81.132 1.00 17.99 127 PHE A C 1
ATOM 667 O O . PHE A 1 107 ? 45.714 24.047 81.850 1.00 21.04 127 PHE A O 1
ATOM 675 N N . ASN A 1 108 ? 46.300 22.001 81.055 1.00 17.32 128 ASN A N 1
ATOM 676 C CA . ASN A 1 108 ? 47.544 21.875 81.839 1.00 17.70 128 ASN A CA 1
ATOM 677 C C . ASN A 1 108 ? 48.723 22.449 81.057 1.00 17.44 128 ASN A C 1
ATOM 678 O O . ASN A 1 108 ? 49.519 21.739 80.432 1.00 16.87 128 ASN A O 1
ATOM 683 N N . THR A 1 109 ? 48.791 23.776 81.078 1.00 17.98 129 THR A N 1
ATOM 684 C CA . THR A 1 109 ? 49.761 24.508 80.254 1.00 17.88 129 THR A CA 1
ATOM 685 C C . THR A 1 109 ? 51.209 24.090 80.538 1.00 18.07 129 THR A C 1
ATOM 686 O O . THR A 1 109 ? 51.987 23.859 79.607 1.00 17.64 129 THR A O 1
ATOM 690 N N . GLU A 1 110 ? 51.582 24.018 81.817 1.00 18.85 130 GLU A N 1
ATOM 691 C CA . GLU A 1 110 ? 52.941 23.552 82.156 1.00 20.82 130 GLU A CA 1
ATOM 692 C C . GLU A 1 110 ? 53.259 22.124 81.665 1.00 18.60 130 GLU A C 1
ATOM 693 O O . GLU A 1 110 ? 54.349 21.876 81.193 1.00 18.36 130 GLU A O 1
ATOM 699 N N . ALA A 1 111 ? 52.322 21.184 81.754 1.00 20.11 131 ALA A N 1
ATOM 700 C CA . ALA A 1 111 ? 52.614 19.821 81.289 1.00 17.23 131 ALA A CA 1
ATOM 701 C C . ALA A 1 111 ? 52.799 19.854 79.784 1.00 21.66 131 ALA A C 1
ATOM 702 O O . ALA A 1 111 ? 53.590 19.110 79.223 1.00 19.78 131 ALA A O 1
ATOM 704 N N . CYS A 1 112 ? 52.037 20.710 79.114 1.00 20.57 132 CYS A N 1
ATOM 705 C CA . CYS A 1 112 ? 52.172 20.852 77.681 1.00 21.32 132 CYS A CA 1
ATOM 706 C C . CYS A 1 112 ? 53.546 21.444 77.300 1.00 18.95 132 CYS A C 1
ATOM 707 O O . CYS A 1 112 ? 54.278 20.878 76.458 1.00 23.04 132 CYS A O 1
ATOM 710 N N . VAL A 1 113 ? 53.920 22.569 77.907 1.00 16.92 133 VAL A N 1
ATOM 711 C CA . VAL A 1 113 ? 55.276 23.135 77.685 1.00 17.56 133 VAL A CA 1
ATOM 712 C C . VAL A 1 113 ? 56.421 22.113 77.909 1.00 19.83 133 VAL A C 1
ATOM 713 O O . VAL A 1 113 ? 57.342 21.973 77.097 1.00 20.25 133 VAL A O 1
ATOM 717 N N . ALA A 1 114 ? 56.357 21.408 79.029 1.00 18.67 134 ALA A N 1
ATOM 718 C CA . ALA A 1 114 ? 57.382 20.426 79.399 1.00 23.86 134 ALA A CA 1
ATOM 719 C C . ALA A 1 114 ? 57.487 19.228 78.432 1.00 25.21 134 ALA A C 1
ATOM 720 O O . ALA A 1 114 ? 58.556 18.659 78.277 1.00 23.95 134 ALA A O 1
ATOM 722 N N . ALA A 1 115 ? 56.389 18.854 77.785 1.00 20.54 135 ALA A N 1
ATOM 723 C CA . ALA A 1 115 ? 56.390 17.777 76.766 1.00 25.02 135 ALA A CA 1
ATOM 724 C C . ALA A 1 115 ? 57.021 18.210 75.414 1.00 24.11 135 ALA A C 1
ATOM 725 O O . ALA A 1 115 ? 57.248 17.397 74.533 1.00 22.56 135 ALA A O 1
ATOM 727 N N . THR A 1 116 ? 57.320 19.495 75.275 1.00 22.65 136 THR A N 1
ATOM 728 C CA . THR A 1 116 ? 57.927 20.063 74.068 1.00 20.06 136 THR A CA 1
ATOM 729 C C . THR A 1 116 ? 57.365 19.521 72.757 1.00 24.56 136 THR A C 1
ATOM 730 O O . THR A 1 116 ? 58.083 19.028 71.899 1.00 22.11 136 THR A O 1
ATOM 734 N N . PRO A 1 117 ? 56.059 19.684 72.568 1.00 21.33 137 PRO A N 1
ATOM 735 C CA . PRO A 1 117 ? 55.481 19.244 71.304 1.00 15.35 137 PRO A CA 1
ATOM 736 C C . PRO A 1 117 ? 55.787 20.181 70.138 1.00 17.19 137 PRO A C 1
ATOM 737 O O . PRO A 1 117 ? 55.969 21.394 70.321 1.00 18.87 137 PRO A O 1
ATOM 741 N N . ASP A 1 118 ? 55.807 19.615 68.935 1.00 17.58 138 ASP A N 1
ATOM 742 C CA . ASP A 1 118 ? 55.909 20.409 67.702 1.00 23.76 138 ASP A CA 1
ATOM 743 C C . ASP A 1 118 ? 54.526 20.912 67.215 1.00 23.16 138 ASP A C 1
ATOM 744 O O . ASP A 1 118 ? 54.454 21.822 66.392 1.00 22.35 138 ASP A O 1
ATOM 749 N N . VAL A 1 119 ? 53.446 20.284 67.678 1.00 15.27 139 VAL A N 1
ATOM 750 C CA . VAL A 1 119 ? 52.091 20.731 67.355 1.00 14.19 139 VAL A CA 1
ATOM 751 C C . VAL A 1 119 ? 51.181 20.253 68.475 1.00 16.07 139 VAL A C 1
ATOM 752 O O . VAL A 1 119 ? 51.413 19.186 69.040 1.00 15.64 139 VAL A O 1
ATOM 756 N N . VAL A 1 120 ? 50.171 21.059 68.783 1.00 13.62 140 VAL A N 1
ATOM 757 C CA . VAL A 1 120 ? 49.138 20.687 69.718 1.00 13.31 140 VAL A CA 1
ATOM 758 C C . VAL A 1 120 ? 47.777 20.860 69.028 1.00 13.14 140 VAL A C 1
ATOM 759 O O . VAL A 1 120 ? 47.435 21.966 68.555 1.00 13.44 140 VAL A O 1
ATOM 763 N N . PHE A 1 121 ? 46.994 19.794 69.003 1.00 12.77 141 PHE A N 1
ATOM 764 C CA . PHE A 1 121 ? 45.626 19.854 68.537 1.00 12.73 141 PHE A CA 1
ATOM 765 C C . PHE A 1 121 ? 44.631 20.170 69.687 1.00 14.88 141 PHE A C 1
ATOM 766 O O . PHE A 1 121 ? 44.625 19.504 70.737 1.00 13.87 141 PHE A O 1
ATOM 774 N N . LEU A 1 122 ? 43.822 21.212 69.480 1.00 15.50 142 LEU A N 1
ATOM 775 C CA . LEU A 1 122 ? 42.922 21.717 70.499 1.00 14.99 142 LEU A CA 1
ATOM 776 C C . LEU A 1 122 ? 41.507 21.685 69.968 1.00 13.79 142 LEU A C 1
ATOM 777 O O . LEU A 1 122 ? 41.286 22.014 68.827 1.00 14.82 142 LEU A O 1
ATOM 782 N N . PRO A 1 123 ? 40.535 21.339 70.822 1.00 13.82 143 PRO A N 1
ATOM 783 C CA . PRO A 1 123 ? 39.135 21.495 70.457 1.00 13.09 143 PRO A CA 1
ATOM 784 C C . PRO A 1 123 ? 38.739 22.968 70.444 1.00 14.25 143 PRO A C 1
ATOM 785 O O . PRO A 1 123 ? 39.393 23.816 71.075 1.00 14.10 143 PRO A O 1
ATOM 797 N N . LYS A 1 125 ? 36.460 24.655 71.979 1.00 14.91 145 LYS A N 1
ATOM 798 C CA . LYS A 1 125 ? 36.281 25.244 73.302 1.00 18.41 145 LYS A CA 1
ATOM 799 C C . LYS A 1 125 ? 37.559 25.783 73.896 1.00 20.10 145 LYS A C 1
ATOM 800 O O . LYS A 1 125 ? 37.504 26.632 74.784 1.00 20.71 145 LYS A O 1
ATOM 806 N N . LEU A 1 126 ? 38.698 25.281 73.421 1.00 14.43 146 LEU A N 1
ATOM 807 C CA . LEU A 1 126 ? 40.000 25.739 73.881 1.00 14.00 146 LEU A CA 1
ATOM 808 C C . LEU A 1 126 ? 40.670 26.701 72.897 1.00 13.88 146 LEU A C 1
ATOM 809 O O . LEU A 1 126 ? 41.875 26.911 72.966 1.00 17.33 146 LEU A O 1
ATOM 814 N N . LYS A 1 127 ? 39.894 27.288 71.990 1.00 15.80 147 LYS A N 1
ATOM 815 C CA . LYS A 1 127 ? 40.450 28.209 71.009 1.00 16.23 147 LYS A CA 1
ATOM 816 C C . LYS A 1 127 ? 41.351 29.333 71.575 1.00 19.48 147 LYS A C 1
ATOM 817 O O . LYS A 1 127 ? 42.392 29.649 70.961 1.00 17.23 147 LYS A O 1
ATOM 823 N N . LYS A 1 128 ? 41.008 29.916 72.726 1.00 19.56 148 LYS A N 1
ATOM 824 C CA . LYS A 1 128 ? 41.863 30.982 73.307 1.00 25.45 148 LYS A CA 1
ATOM 825 C C . LYS A 1 128 ? 43.218 30.458 73.809 1.00 24.01 148 LYS A C 1
ATOM 826 O O . LYS A 1 128 ? 44.192 31.212 73.952 1.00 23.14 148 LYS A O 1
ATOM 832 N N . THR A 1 129 ? 43.271 29.174 74.144 1.00 18.23 149 THR A N 1
ATOM 833 C CA . THR A 1 129 ? 44.531 28.570 74.563 1.00 15.73 149 THR A CA 1
ATOM 834 C C . THR A 1 129 ? 45.514 28.483 73.391 1.00 16.04 149 THR A C 1
ATOM 835 O O . THR A 1 129 ? 46.724 28.362 73.602 1.00 16.63 149 THR A O 1
ATOM 839 N N . ALA A 1 130 ? 45.015 28.540 72.156 1.00 14.61 150 ALA A N 1
ATOM 840 C CA . ALA A 1 130 ? 45.936 28.495 71.003 1.00 20.26 150 ALA A CA 1
ATOM 841 C C . ALA A 1 130 ? 46.874 29.698 71.036 1.00 15.95 150 ALA A C 1
ATOM 842 O O . ALA A 1 130 ? 48.061 29.617 70.672 1.00 17.34 150 ALA A O 1
ATOM 844 N N . ASP A 1 131 ? 46.360 30.835 71.480 1.00 14.98 151 ASP A N 1
ATOM 845 C CA . ASP A 1 131 ? 47.172 32.040 71.562 1.00 24.05 151 ASP A CA 1
ATOM 846 C C . ASP A 1 131 ? 48.210 31.870 72.652 1.00 19.84 151 ASP A C 1
ATOM 847 O O . ASP A 1 131 ? 49.368 32.271 72.515 1.00 22.13 151 ASP A O 1
ATOM 852 N N . THR A 1 132 ? 47.784 31.299 73.772 1.00 15.13 152 THR A N 1
ATOM 853 C CA . THR A 1 132 ? 48.718 31.051 74.871 1.00 14.64 152 THR A CA 1
ATOM 854 C C . THR A 1 132 ? 49.893 30.191 74.380 1.00 14.96 152 THR A C 1
ATOM 855 O O . THR A 1 132 ? 51.056 30.488 74.649 1.00 15.39 152 THR A O 1
ATOM 859 N N . LEU A 1 133 ? 49.575 29.117 73.678 1.00 12.90 153 LEU A N 1
ATOM 860 C CA . LEU A 1 133 ? 50.622 28.227 73.181 1.00 12.45 153 LEU A CA 1
ATOM 861 C C . LEU A 1 133 ? 51.490 28.869 72.111 1.00 12.50 153 LEU A C 1
ATOM 862 O O . LEU A 1 133 ? 52.691 28.720 72.127 1.00 13.36 153 LEU A O 1
ATOM 867 N N . GLU A 1 134 ? 50.896 29.587 71.177 1.00 13.54 154 GLU A N 1
ATOM 868 C CA . GLU A 1 134 ? 51.687 30.296 70.157 1.00 17.39 154 GLU A CA 1
ATOM 869 C C . GLU A 1 134 ? 52.654 31.341 70.766 1.00 13.51 154 GLU A C 1
ATOM 870 O O . GLU A 1 134 ? 53.790 31.509 70.271 1.00 16.66 154 GLU A O 1
ATOM 876 N N . SER A 1 135 ? 52.217 32.045 71.820 1.00 13.66 155 SER A N 1
ATOM 877 C CA . SER A 1 135 ? 53.087 32.988 72.536 1.00 14.18 155 SER A CA 1
ATOM 878 C C . SER A 1 135 ? 54.338 32.290 73.138 1.00 14.82 155 SER A C 1
ATOM 879 O O . SER A 1 135 ? 55.372 32.949 73.338 1.00 15.92 155 SER A O 1
ATOM 882 N N . LEU A 1 136 ? 54.209 31.007 73.478 1.00 15.02 156 LEU A N 1
ATOM 883 C CA . LEU A 1 136 ? 55.275 30.164 74.022 1.00 13.32 156 LEU A CA 1
ATOM 884 C C . LEU A 1 136 ? 56.043 29.408 72.915 1.00 15.81 156 LEU A C 1
ATOM 885 O O . LEU A 1 136 ? 56.920 28.614 73.181 1.00 19.84 156 LEU A O 1
ATOM 890 N N . GLY A 1 137 ? 55.714 29.673 71.671 1.00 17.86 157 GLY A N 1
ATOM 891 C CA . GLY A 1 137 ? 56.441 29.092 70.562 1.00 19.97 157 GLY A CA 1
ATOM 892 C C . GLY A 1 137 ? 55.927 27.727 70.131 1.00 22.26 157 GLY A C 1
ATOM 893 O O . GLY A 1 137 ? 56.594 27.035 69.371 1.00 27.67 157 GLY A O 1
ATOM 894 N N . ILE A 1 138 ? 54.740 27.351 70.592 1.00 12.32 158 ILE A N 1
ATOM 895 C CA . ILE A 1 138 ? 54.223 26.017 70.329 1.00 14.90 158 ILE A CA 1
ATOM 896 C C . ILE A 1 138 ? 53.114 26.097 69.304 1.00 16.83 158 ILE A C 1
ATOM 897 O O . ILE A 1 138 ? 52.153 26.815 69.535 1.00 15.49 158 ILE A O 1
ATOM 902 N N . LYS A 1 139 ? 53.205 25.389 68.171 1.00 16.21 159 LYS A N 1
ATOM 903 C CA . LYS A 1 139 ? 52.151 25.497 67.150 1.00 17.72 159 LYS A CA 1
ATOM 904 C C . LYS A 1 139 ? 50.893 24.828 67.631 1.00 19.63 159 LYS A C 1
ATOM 905 O O . LYS A 1 139 ? 50.915 23.704 68.136 1.00 20.49 159 LYS A O 1
ATOM 911 N N . ALA A 1 140 ? 49.788 25.546 67.489 1.00 13.35 160 ALA A N 1
ATOM 912 C CA . ALA A 1 140 ? 48.524 25.032 67.917 1.00 11.67 160 ALA A CA 1
ATOM 913 C C . ALA A 1 140 ? 47.595 25.029 66.701 1.00 13.72 160 ALA A C 1
ATOM 914 O O . ALA A 1 140 ? 47.634 25.939 65.856 1.00 18.99 160 ALA A O 1
ATOM 916 N N . VAL A 1 141 ? 46.769 23.995 66.650 1.00 11.41 161 VAL A N 1
ATOM 917 C CA . VAL A 1 141 ? 45.800 23.804 65.595 1.00 11.55 161 VAL A CA 1
ATOM 918 C C . VAL A 1 141 ? 44.446 23.503 66.235 1.00 11.76 161 VAL A C 1
ATOM 919 O O . VAL A 1 141 ? 44.291 22.539 66.972 1.00 13.81 161 VAL A O 1
ATOM 923 N N . VAL A 1 142 ? 43.459 24.342 65.959 1.00 14.80 162 VAL A N 1
A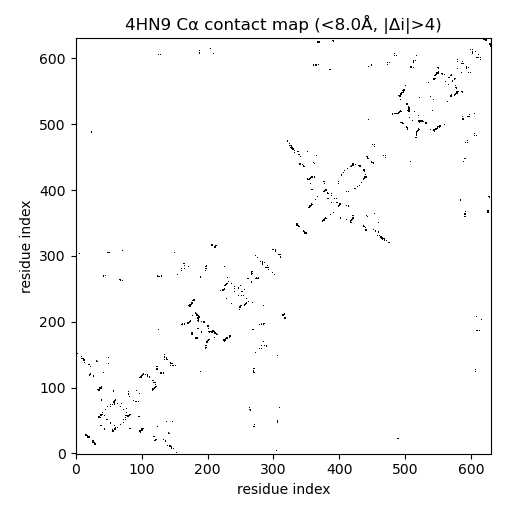TOM 924 C CA . VAL A 1 142 ? 42.139 24.157 66.537 1.00 14.44 162 VAL A CA 1
ATOM 925 C C . VAL A 1 142 ? 41.304 23.325 65.596 1.00 15.92 162 VAL A C 1
ATOM 926 O O . VAL A 1 142 ? 41.247 23.623 64.407 1.00 15.01 162 VAL A O 1
ATOM 930 N N . VAL A 1 143 ? 40.717 22.266 66.132 1.00 12.53 163 VAL A N 1
ATOM 931 C CA . VAL A 1 143 ? 39.902 21.335 65.365 1.00 13.53 163 VAL A CA 1
ATOM 932 C C . VAL A 1 143 ? 38.487 21.409 65.914 1.00 13.23 163 VAL A C 1
ATOM 933 O O . VAL A 1 143 ? 38.280 21.788 67.069 1.00 14.97 163 VAL A O 1
ATOM 937 N N . ASN A 1 144 ? 37.515 21.070 65.080 1.00 15.92 164 ASN A N 1
ATOM 938 C CA . ASN A 1 144 ? 36.125 21.170 65.493 1.00 16.73 164 ASN A CA 1
ATOM 939 C C . ASN A 1 144 ? 35.347 20.052 64.831 1.00 14.51 164 ASN A C 1
ATOM 940 O O . ASN A 1 144 ? 34.419 20.326 64.059 1.00 15.58 164 ASN A O 1
ATOM 945 N N . PRO A 1 145 ? 35.738 18.781 65.109 1.00 16.61 165 PRO A N 1
ATOM 946 C CA . PRO A 1 145 ? 35.086 17.608 64.493 1.00 18.84 165 PRO A CA 1
ATOM 947 C C . PRO A 1 145 ? 33.716 17.320 65.128 1.00 20.38 165 PRO A C 1
ATOM 948 O O . PRO A 1 145 ? 33.579 16.390 65.901 1.00 18.03 165 PRO A O 1
ATOM 952 N N . GLU A 1 146 ? 32.714 18.132 64.837 1.00 15.80 166 GLU A N 1
ATOM 953 C CA . GLU A 1 146 ? 31.488 18.074 65.606 1.00 16.46 166 GLU A CA 1
ATOM 954 C C . GLU A 1 146 ? 30.274 17.707 64.754 1.00 18.67 166 GLU A C 1
ATOM 955 O O . GLU A 1 146 ? 29.158 17.735 65.241 1.00 17.92 166 GLU A O 1
ATOM 961 N N . ASP A 1 147 ? 30.498 17.418 63.479 1.00 17.17 167 ASP A N 1
ATOM 962 C CA . ASP A 1 147 ? 29.507 16.757 62.609 1.00 17.89 167 ASP A CA 1
ATOM 963 C C . ASP A 1 147 ? 30.306 16.054 61.489 1.00 21.16 167 ASP A C 1
ATOM 964 O O . ASP A 1 147 ? 31.531 16.198 61.381 1.00 16.82 167 ASP A O 1
ATOM 969 N N . GLN A 1 148 ? 29.615 15.276 60.672 1.00 20.92 168 GLN A N 1
ATOM 970 C CA . GLN A 1 148 ? 30.269 14.451 59.658 1.00 17.99 168 GLN A CA 1
ATOM 971 C C . GLN A 1 148 ? 31.203 15.241 58.714 1.00 17.50 168 GLN A C 1
ATOM 972 O O . GLN A 1 148 ? 32.361 14.869 58.509 1.00 20.58 168 GLN A O 1
ATOM 978 N N . SER A 1 149 ? 30.714 16.336 58.150 1.00 18.71 169 SER A N 1
ATOM 979 C CA . SER A 1 149 ? 31.522 17.116 57.218 1.00 17.56 169 SER A CA 1
ATOM 980 C C . SER A 1 149 ? 32.705 17.758 57.947 1.00 16.59 169 SER A C 1
ATOM 981 O O . SER A 1 149 ? 33.802 17.858 57.391 1.00 17.20 169 SER A O 1
ATOM 984 N N . LEU A 1 150 ? 32.510 18.183 59.195 1.00 16.47 170 LEU A N 1
ATOM 985 C CA . LEU A 1 150 ? 33.613 18.798 59.909 1.00 15.77 170 LEU A CA 1
ATOM 986 C C . LEU A 1 150 ? 34.660 17.765 60.280 1.00 15.22 170 LEU A C 1
ATOM 987 O O . LEU A 1 150 ? 35.861 18.063 60.270 1.00 15.05 170 LEU A O 1
ATOM 992 N N . LEU A 1 151 ? 34.204 16.566 60.627 1.00 15.45 171 LEU A N 1
ATOM 993 C CA . LEU A 1 151 ? 35.100 15.451 60.904 1.00 15.06 171 LEU A CA 1
ATOM 994 C C . LEU A 1 151 ? 35.949 15.099 59.682 1.00 14.90 171 LEU A C 1
ATOM 995 O O . LEU A 1 151 ? 37.159 14.967 59.776 1.00 14.37 171 LEU A O 1
ATOM 1000 N N . GLU A 1 152 ? 35.299 14.934 58.531 1.00 15.42 172 GLU A N 1
ATOM 1001 C CA . GLU A 1 152 ? 36.003 14.701 57.265 1.00 20.37 172 GLU A CA 1
ATOM 1002 C C . GLU A 1 152 ? 37.009 15.819 56.894 1.00 16.25 172 GLU A C 1
ATOM 1003 O O . GLU A 1 152 ? 38.169 15.554 56.494 1.00 21.17 172 GLU A O 1
ATOM 1009 N N . GLU A 1 153 ? 36.641 17.069 57.139 1.00 15.37 173 GLU A N 1
ATOM 1010 C CA . GLU A 1 153 ? 37.579 18.142 56.874 1.00 16.04 173 GLU A CA 1
ATOM 1011 C C . GLU A 1 153 ? 38.740 18.094 57.848 1.00 16.13 173 GLU A C 1
ATOM 1012 O O . GLU A 1 153 ? 39.869 18.394 57.485 1.00 18.46 173 GLU A O 1
ATOM 1018 N N . CYS A 1 154 ? 38.456 17.721 59.085 1.00 17.75 174 CYS A N 1
ATOM 1019 C CA . CYS A 1 154 ? 39.479 17.621 60.105 1.00 13.24 174 CYS A CA 1
ATOM 1020 C C . CYS A 1 154 ? 40.453 16.482 59.757 1.00 13.03 174 CYS A C 1
ATOM 1021 O O . CYS A 1 154 ? 41.665 16.612 59.944 1.00 15.27 174 CYS A O 1
ATOM 1024 N N . ILE A 1 155 ? 39.921 15.375 59.267 1.00 13.38 175 ILE A N 1
ATOM 1025 C CA . ILE A 1 155 ? 40.755 14.256 58.846 1.00 16.22 175 ILE A CA 1
ATOM 1026 C C . ILE A 1 155 ? 41.701 14.706 57.760 1.00 13.21 175 ILE A C 1
ATOM 1027 O O . ILE A 1 155 ? 42.899 14.428 57.812 1.00 12.92 175 ILE A O 1
ATOM 1032 N N . THR A 1 156 ? 41.199 15.460 56.785 1.00 13.50 176 THR A N 1
ATOM 1033 C CA . THR A 1 156 ? 42.036 16.017 55.737 1.00 17.12 176 THR A CA 1
ATOM 1034 C C . THR A 1 156 ? 43.111 16.961 56.272 1.00 17.41 176 THR A C 1
ATOM 1035 O O . THR A 1 156 ? 44.284 16.843 55.900 1.00 16.84 176 THR A O 1
ATOM 1039 N N . LEU A 1 157 ? 42.710 17.882 57.145 1.00 13.74 177 LEU A N 1
ATOM 1040 C CA . LEU A 1 157 ? 43.622 18.860 57.735 1.00 14.61 177 LEU A CA 1
ATOM 1041 C C . LEU A 1 157 ? 44.780 18.164 58.461 1.00 18.82 177 LEU A C 1
ATOM 1042 O O . LEU A 1 157 ? 45.954 18.463 58.231 1.00 15.29 177 LEU A O 1
ATOM 1047 N N . VAL A 1 158 ? 44.449 17.210 59.318 1.00 12.01 178 VAL A N 1
ATOM 1048 C CA . VAL A 1 158 ? 45.472 16.504 60.103 1.00 12.79 178 VAL A CA 1
ATOM 1049 C C . VAL A 1 158 ? 46.405 15.644 59.214 1.00 12.91 178 VAL A C 1
ATOM 1050 O O . VAL A 1 158 ? 47.630 15.554 59.467 1.00 16.15 178 VAL A O 1
ATOM 1054 N N . GLY A 1 159 ? 45.807 15.040 58.195 1.00 17.63 179 GLY A N 1
ATOM 1055 C CA . GLY A 1 159 ? 46.522 14.274 57.187 1.00 16.07 179 GLY A CA 1
ATOM 1056 C C . GLY A 1 159 ? 47.545 15.116 56.476 1.00 14.42 179 GLY A C 1
ATOM 1057 O O . GLY A 1 159 ? 48.680 14.666 56.253 1.00 18.55 179 GLY A O 1
ATOM 1058 N N . LYS A 1 160 ? 47.152 16.342 56.117 1.00 14.07 180 LYS A N 1
ATOM 1059 C CA . LYS A 1 160 ? 48.072 17.269 55.434 1.00 16.98 180 LYS A CA 1
ATOM 1060 C C . LYS A 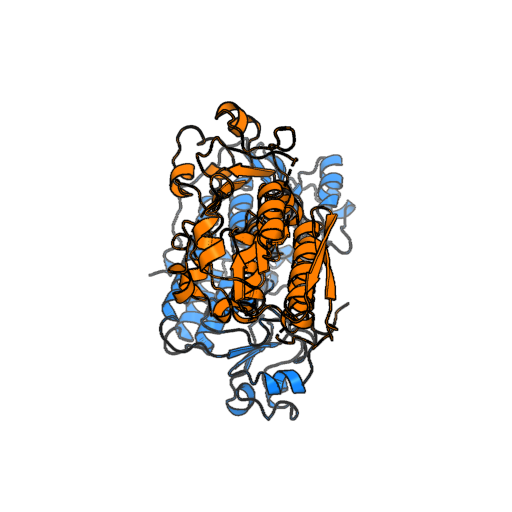1 160 ? 49.220 17.630 56.378 1.00 18.10 180 LYS A C 1
ATOM 1061 O O . LYS A 1 160 ? 50.401 17.501 56.040 1.00 16.72 180 LYS A O 1
ATOM 1067 N N . ILE A 1 161 ? 48.867 18.077 57.584 1.00 12.52 181 ILE A N 1
ATOM 1068 C CA . ILE A 1 161 ? 49.893 18.544 58.534 1.00 11.72 181 ILE A CA 1
ATOM 1069 C C . ILE A 1 161 ? 50.938 17.461 58.811 1.00 15.87 181 ILE A C 1
ATOM 1070 O O . ILE A 1 161 ? 52.141 17.722 58.834 1.00 14.71 181 ILE A O 1
ATOM 1075 N N . THR A 1 162 ? 50.482 16.233 58.983 1.00 14.34 182 THR A N 1
ATOM 1076 C CA . THR A 1 162 ? 51.348 15.156 59.438 1.00 16.68 182 THR A CA 1
ATOM 1077 C C . THR A 1 162 ? 51.907 14.325 58.319 1.00 18.55 182 THR A C 1
ATOM 1078 O O . THR A 1 162 ? 52.532 13.312 58.579 1.00 17.88 182 THR A O 1
ATOM 1082 N N . ASN A 1 163 ? 51.680 14.737 57.081 1.00 15.97 183 ASN A N 1
ATOM 1083 C CA . ASN A 1 163 ? 52.172 14.000 55.893 1.00 16.74 183 ASN A CA 1
ATOM 1084 C C . ASN A 1 163 ? 51.625 12.578 55.811 1.00 17.59 183 ASN A C 1
ATOM 1085 O O . ASN A 1 163 ? 52.344 11.607 55.562 1.00 16.80 183 ASN A O 1
ATOM 1090 N N . ASN A 1 164 ? 50.339 12.449 56.075 1.00 15.29 184 ASN A N 1
ATOM 1091 C CA . ASN A 1 164 ? 49.665 11.193 55.885 1.00 13.56 184 ASN A CA 1
ATOM 1092 C C . ASN A 1 164 ? 48.382 11.398 55.079 1.00 16.41 184 ASN A C 1
ATOM 1093 O O . ASN A 1 164 ? 47.307 10.880 55.455 1.00 16.69 184 ASN A O 1
ATOM 1098 N N . ALA A 1 165 ? 48.490 12.148 53.989 1.00 17.82 185 ALA A N 1
ATOM 1099 C CA . ALA A 1 165 ? 47.310 12.498 53.197 1.00 18.54 185 ALA A CA 1
ATOM 1100 C C . ALA A 1 165 ? 46.669 11.276 52.540 1.00 19.04 185 ALA A C 1
ATOM 1101 O O . ALA A 1 165 ? 45.442 11.230 52.403 1.00 18.15 185 ALA A O 1
ATOM 1103 N N . GLY A 1 166 ? 47.487 10.296 52.134 1.00 17.73 186 GLY A N 1
ATOM 1104 C CA . GLY A 1 166 ? 46.992 9.066 51.548 1.00 19.32 186 GLY A CA 1
ATOM 1105 C C . GLY A 1 166 ? 46.077 8.305 52.497 1.00 13.72 186 GLY A C 1
ATOM 1106 O O . GLY A 1 166 ? 44.915 7.934 52.170 1.00 16.75 186 GLY A O 1
ATOM 1107 N N . ARG A 1 167 ? 46.614 8.039 53.677 1.00 14.22 187 ARG A N 1
ATOM 1108 C CA . ARG A 1 167 ? 45.879 7.366 54.719 1.00 13.61 187 ARG A CA 1
ATOM 1109 C C . ARG A 1 167 ? 44.615 8.157 55.103 1.00 11.74 187 ARG A C 1
ATOM 1110 O O . ARG A 1 167 ? 43.553 7.557 55.235 1.00 12.20 187 ARG A O 1
ATOM 1118 N N . ALA A 1 168 ? 44.736 9.486 55.243 1.00 12.69 188 ALA A N 1
ATOM 1119 C CA . ALA A 1 168 ? 43.573 10.340 55.491 1.00 11.61 188 ALA A CA 1
ATOM 1120 C C . ALA A 1 168 ? 42.480 10.211 54.423 1.00 11.80 188 ALA A C 1
ATOM 1121 O O . ALA A 1 168 ? 41.291 10.157 54.765 1.00 13.91 188 ALA A O 1
ATOM 1123 N N . GLU A 1 169 ? 42.882 10.206 53.156 1.00 13.52 189 GLU A N 1
ATOM 1124 C CA . GLU A 1 169 ? 41.897 10.070 52.072 1.00 22.03 189 GLU A CA 1
ATOM 1125 C C . GLU A 1 169 ? 41.202 8.703 52.107 1.00 13.37 189 GLU A C 1
ATOM 1126 O O . GLU A 1 169 ? 40.008 8.599 51.807 1.00 14.27 189 GLU A O 1
ATOM 1132 N N . ALA A 1 170 ? 41.943 7.648 52.455 1.00 13.90 190 ALA A N 1
ATOM 1133 C CA . ALA A 1 170 ? 41.335 6.326 52.600 1.00 19.16 190 ALA A CA 1
ATOM 1134 C C . ALA A 1 170 ? 40.310 6.279 53.736 1.00 18.88 190 ALA A C 1
ATOM 1135 O O . ALA A 1 170 ? 39.218 5.751 53.577 1.00 14.07 190 ALA A O 1
ATOM 1137 N N . LEU A 1 171 ? 40.635 6.860 54.882 1.00 14.09 191 LEU A N 1
ATOM 1138 C CA . LEU A 1 171 ? 39.696 6.994 55.965 1.00 13.07 191 LEU A CA 1
ATOM 1139 C C . LEU A 1 171 ? 38.427 7.776 55.555 1.00 15.77 191 LEU A C 1
ATOM 1140 O O . LEU A 1 171 ? 37.288 7.385 55.833 1.00 15.22 191 LEU A O 1
ATOM 1145 N N . ASN A 1 172 ? 38.630 8.904 54.900 1.00 15.13 192 ASN A N 1
ATOM 1146 C CA . ASN A 1 172 ? 37.499 9.727 54.477 1.00 12.78 192 ASN A CA 1
ATOM 1147 C C . ASN A 1 172 ? 36.646 9.004 53.455 1.00 13.16 192 ASN A C 1
ATOM 1148 O O . ASN A 1 172 ? 35.430 9.040 53.562 1.00 15.57 192 ASN A O 1
ATOM 1153 N N . ASN A 1 173 ? 37.273 8.352 52.483 1.00 16.60 193 ASN A N 1
ATOM 1154 C CA . ASN A 1 173 ? 36.522 7.590 51.476 1.00 23.64 193 ASN A CA 1
ATOM 1155 C C . ASN A 1 173 ? 35.742 6.424 52.079 1.00 20.43 193 ASN A C 1
ATOM 1156 O O . ASN A 1 173 ? 34.649 6.064 51.612 1.00 17.33 193 ASN A O 1
ATOM 1161 N N . SER A 1 174 ? 36.351 5.785 53.074 1.00 12.86 194 SER A N 1
ATOM 1162 C CA . SER A 1 174 ? 35.742 4.695 53.793 1.00 15.15 194 SER A CA 1
ATOM 1163 C C . SER A 1 174 ? 34.487 5.205 54.459 1.00 16.43 194 SER A C 1
ATOM 1164 O O . SER A 1 174 ? 33.404 4.637 54.275 1.00 14.07 194 SER A O 1
ATOM 1167 N N . ILE A 1 175 ? 34.602 6.312 55.206 1.00 17.70 195 ILE A N 1
ATOM 1168 C CA . ILE A 1 175 ? 33.448 6.893 55.882 1.00 17.50 195 ILE A CA 1
ATOM 1169 C C . ILE A 1 175 ? 32.309 7.297 54.900 1.00 17.10 195 ILE A C 1
ATOM 1170 O O . ILE A 1 175 ? 31.125 6.920 55.077 1.00 14.13 195 ILE A O 1
ATOM 1175 N N . LYS A 1 176 ? 32.669 8.039 53.862 1.00 16.70 196 LYS A N 1
ATOM 1176 C CA . LYS A 1 176 ? 31.710 8.510 52.876 1.00 22.06 196 LYS A CA 1
ATOM 1177 C C . LYS A 1 176 ? 31.018 7.356 52.138 1.00 15.15 196 LYS A C 1
ATOM 1178 O O . LYS A 1 176 ? 29.807 7.376 51.944 1.00 15.45 196 LYS A O 1
ATOM 1184 N N . THR A 1 177 ? 31.794 6.355 51.746 1.00 14.05 197 THR A N 1
ATOM 1185 C CA . THR A 1 177 ? 31.293 5.217 51.016 1.00 14.20 197 THR A CA 1
ATOM 1186 C C . THR A 1 177 ? 30.293 4.419 51.825 1.00 19.80 197 THR A C 1
ATOM 1187 O O . THR A 1 177 ? 29.181 4.117 51.338 1.00 15.99 197 THR A O 1
ATOM 1191 N N . PHE A 1 178 ? 30.662 4.085 53.055 1.00 13.39 198 PHE A N 1
ATOM 1192 C CA . PHE A 1 178 ? 29.786 3.248 53.875 1.00 16.78 198 PHE A CA 1
ATOM 1193 C C . PHE A 1 178 ? 28.533 3.973 54.323 1.00 17.41 198 PHE A C 1
ATOM 1194 O O . PHE A 1 178 ? 27.473 3.372 54.436 1.00 15.02 198 PHE A O 1
ATOM 1202 N N . LEU A 1 179 ? 28.658 5.260 54.596 1.00 20.42 199 LEU A N 1
ATOM 1203 C CA . LEU A 1 179 ? 27.467 6.071 54.897 1.00 17.71 199 LEU A CA 1
ATOM 1204 C C . LEU A 1 179 ? 26.548 6.173 53.703 1.00 17.56 199 LEU A C 1
ATOM 1205 O O . LEU A 1 179 ? 25.316 6.062 53.854 1.00 19.81 199 LEU A O 1
ATOM 1210 N N . ALA A 1 180 ? 27.116 6.430 52.514 1.00 21.69 200 ALA A N 1
ATOM 1211 C CA . ALA A 1 180 ? 26.321 6.555 51.299 1.00 17.03 200 ALA A CA 1
ATOM 1212 C C . ALA A 1 180 ? 25.635 5.243 50.962 1.00 16.95 200 ALA A C 1
ATOM 1213 O O . ALA A 1 180 ? 24.448 5.222 50.578 1.00 20.34 200 ALA A O 1
ATOM 1215 N N . ASP A 1 181 ? 26.358 4.145 51.111 1.00 15.10 201 ASP A N 1
ATOM 1216 C CA . ASP A 1 181 ? 25.787 2.832 50.884 1.00 15.05 201 ASP A CA 1
ATOM 1217 C C . ASP A 1 181 ? 24.686 2.542 51.883 1.00 20.20 201 ASP A C 1
ATOM 1218 O O . ASP A 1 181 ? 23.664 1.963 51.537 1.00 18.93 201 ASP A O 1
ATOM 1223 N N . ASN A 1 182 ? 24.881 2.921 53.138 1.00 14.26 202 ASN A N 1
ATOM 1224 C CA . ASN A 1 182 ? 23.865 2.641 54.144 1.00 14.06 202 ASN A CA 1
ATOM 1225 C C . ASN A 1 182 ? 22.572 3.375 53.784 1.00 16.21 202 ASN A C 1
ATOM 1226 O O . ASN A 1 182 ? 21.478 2.816 53.870 1.00 16.90 202 ASN A O 1
ATOM 1231 N N . LYS A 1 183 ? 22.706 4.628 53.355 1.00 15.11 203 LYS A N 1
ATOM 1232 C CA . LYS A 1 183 ? 21.538 5.433 52.975 1.00 18.25 203 LYS A CA 1
ATOM 1233 C C . LYS A 1 183 ? 20.765 4.795 51.821 1.00 16.32 203 LYS A C 1
ATOM 1234 O O . LYS A 1 183 ? 19.512 4.728 51.806 1.00 18.78 203 LYS A O 1
ATOM 1240 N N . THR A 1 184 ? 21.487 4.281 50.849 1.00 19.53 204 THR A N 1
ATOM 1241 C CA . THR A 1 184 ? 20.808 3.623 49.742 1.00 22.63 204 THR A CA 1
ATOM 1242 C C . THR A 1 184 ? 20.204 2.273 50.155 1.00 21.15 204 THR A C 1
ATOM 1243 O O . THR A 1 184 ? 19.109 1.936 49.732 1.00 20.34 204 THR A O 1
ATOM 1247 N N . ASN A 1 185 ? 20.914 1.481 50.948 1.00 17.14 205 ASN A N 1
ATOM 1248 C CA . ASN A 1 185 ? 20.408 0.170 51.393 1.00 15.76 205 ASN A CA 1
ATOM 1249 C C . ASN A 1 185 ? 19.033 0.308 52.073 1.00 17.46 205 ASN A C 1
ATOM 1250 O O . ASN A 1 185 ? 18.148 -0.547 51.920 1.00 24.18 205 ASN A O 1
ATOM 1255 N N . VAL A 1 186 ? 18.841 1.380 52.828 1.00 20.06 206 VAL A N 1
ATOM 1256 C CA . VAL A 1 186 ? 17.619 1.494 53.626 1.00 25.16 206 VAL A CA 1
ATOM 1257 C C . VAL A 1 186 ? 16.493 2.242 52.921 1.00 22.43 206 VAL A C 1
ATOM 1258 O O . VAL A 1 186 ? 15.415 2.394 53.489 1.00 27.16 206 VAL A O 1
ATOM 1262 N N . SER A 1 187 ? 16.722 2.697 51.705 1.00 26.94 207 SER A N 1
ATOM 1263 C CA . SER A 1 187 ? 15.733 3.558 51.071 1.00 34.72 207 SER A CA 1
ATOM 1264 C C . SER A 1 187 ? 14.609 2.736 50.412 1.00 34.30 207 SER A C 1
ATOM 1265 O O . SER A 1 187 ? 14.750 1.533 50.192 1.00 32.16 207 SER A O 1
ATOM 1268 N N . GLY A 1 188 ? 13.478 3.372 50.140 1.00 37.51 208 GLY A N 1
ATOM 1269 C CA . GLY A 1 188 ? 12.420 2.723 49.379 1.00 39.88 208 GLY A CA 1
ATOM 1270 C C . GLY A 1 188 ? 11.437 1.847 50.140 1.00 40.23 208 GLY A C 1
ATOM 1271 O O . GLY A 1 188 ? 10.571 1.223 49.522 1.00 35.22 208 GLY A O 1
ATOM 1272 N N . GLY A 1 189 ? 11.534 1.812 51.466 1.00 38.38 209 GLY A N 1
ATOM 1273 C CA . GLY A 1 189 ? 10.519 1.168 52.280 1.00 42.53 209 GLY A CA 1
ATOM 1274 C C . GLY A 1 189 ? 9.951 2.065 53.387 1.00 41.11 209 GLY A C 1
ATOM 1275 O O . GLY A 1 189 ? 9.794 3.274 53.210 1.00 40.46 209 GLY A O 1
ATOM 1276 N N . ASN A 1 190 ? 9.657 1.460 54.543 1.00 34.24 210 ASN A N 1
ATOM 1277 C CA . ASN A 1 190 ? 9.073 2.171 55.667 1.00 28.72 210 ASN A CA 1
ATOM 1278 C C . ASN A 1 190 ? 10.155 3.082 56.297 1.00 26.05 210 ASN A C 1
ATOM 1279 O O . ASN A 1 190 ? 11.353 2.874 56.099 1.00 26.10 210 ASN A O 1
ATOM 1284 N N . THR A 1 191 ? 9.733 4.069 57.071 1.00 25.88 211 THR A N 1
ATOM 1285 C CA . THR A 1 191 ? 10.648 4.912 57.844 1.00 23.87 211 THR A CA 1
ATOM 1286 C C . THR A 1 191 ? 10.129 4.933 59.255 1.00 21.28 211 THR A C 1
ATOM 1287 O O . THR A 1 191 ? 9.248 5.736 59.579 1.00 18.80 211 THR A O 1
ATOM 1291 N N . PRO A 1 192 ? 10.629 4.012 60.092 1.00 20.52 212 PRO A N 1
ATOM 1292 C CA . PRO A 1 192 ? 10.082 3.806 61.440 1.00 17.11 212 PRO A CA 1
ATOM 1293 C C . PRO A 1 192 ? 10.360 5.013 62.337 1.00 16.69 212 PRO A C 1
ATOM 1294 O O . PRO A 1 192 ? 11.367 5.714 62.173 1.00 18.64 212 PRO A O 1
ATOM 1298 N N . SER A 1 193 ? 9.471 5.277 63.291 1.00 20.40 213 SER A N 1
ATOM 1299 C CA . SER A 1 193 ? 9.693 6.386 64.189 1.00 16.00 213 SER A CA 1
ATOM 1300 C C . SER A 1 193 ? 10.593 5.903 65.322 1.00 18.13 213 SER A C 1
ATOM 1301 O O . SER A 1 193 ? 10.499 4.763 65.731 1.00 16.61 213 SER A O 1
ATOM 1304 N N . VAL A 1 194 ? 11.496 6.760 65.788 1.00 15.77 214 VAL A N 1
ATOM 1305 C CA . VAL A 1 194 ? 12.508 6.360 66.759 1.00 15.40 214 VAL A CA 1
ATOM 1306 C C . VAL A 1 194 ? 12.676 7.413 67.817 1.00 13.96 214 VAL A C 1
ATOM 1307 O O . VAL A 1 194 ? 12.649 8.590 67.504 1.00 14.35 214 VAL A O 1
ATOM 1311 N N . TYR A 1 195 ? 12.812 6.971 69.068 1.00 13.72 215 TYR A N 1
ATOM 1312 C CA . TYR A 1 195 ? 13.109 7.815 70.220 1.00 13.74 215 TYR A CA 1
ATOM 1313 C C . TYR A 1 195 ? 14.556 7.572 70.630 1.00 13.61 215 TYR A C 1
ATOM 1314 O O . TYR A 1 195 ? 14.949 6.424 70.891 1.00 13.39 215 TYR A O 1
ATOM 1323 N N . LEU A 1 196 ? 15.351 8.643 70.615 1.00 14.01 216 LEU A N 1
ATOM 1324 C CA . LEU A 1 196 ? 16.749 8.608 71.047 1.00 14.99 216 LEU A CA 1
ATOM 1325 C C . LEU A 1 196 ? 16.854 8.927 72.519 1.00 20.09 216 LEU A C 1
ATOM 1326 O O . LEU A 1 196 ? 16.629 10.077 72.924 1.00 21.46 216 LEU A O 1
ATOM 1331 N N . ALA A 1 197 ? 17.167 7.914 73.320 1.00 16.12 217 ALA A N 1
ATOM 1332 C CA . ALA A 1 197 ? 17.230 8.061 74.768 1.00 14.00 217 ALA A CA 1
ATOM 1333 C C . ALA A 1 197 ? 18.664 8.382 75.162 1.00 16.07 217 ALA A C 1
ATOM 1334 O O . ALA A 1 197 ? 19.623 7.808 74.607 1.00 16.13 217 ALA A O 1
ATOM 1336 N N . GLY A 1 198 ? 18.806 9.312 76.092 1.00 18.39 218 GLY A N 1
ATOM 1337 C CA . GLY A 1 198 ? 20.073 9.935 76.373 1.00 16.63 218 GLY A CA 1
ATOM 1338 C C . GLY A 1 198 ? 20.823 9.306 77.509 1.00 15.25 218 GLY A C 1
ATOM 1339 O O . GLY A 1 198 ? 20.445 8.257 78.018 1.00 25.48 218 GLY A O 1
ATOM 1340 N N . ASN A 1 199 ? 21.907 9.939 77.929 1.00 16.51 219 ASN A N 1
ATOM 1341 C CA . ASN A 1 199 ? 22.805 9.272 78.861 1.00 16.04 219 ASN A CA 1
ATOM 1342 C C . ASN A 1 199 ? 22.283 9.113 80.290 1.00 19.91 219 ASN A C 1
ATOM 1343 O O . ASN A 1 199 ? 22.498 8.076 80.919 1.00 19.25 219 ASN A O 1
ATOM 1348 N N . SER A 1 200 ? 21.625 10.137 80.811 1.00 24.85 220 SER A N 1
ATOM 1349 C CA . SER A 1 200 ? 21.275 10.181 82.232 1.00 31.49 220 SER A CA 1
ATOM 1350 C C . SER A 1 200 ? 20.001 9.383 82.605 1.00 30.79 220 SER A C 1
ATOM 1351 O O . SER A 1 200 ? 19.886 8.845 83.702 1.00 25.77 220 SER A O 1
ATOM 1354 N N . SER A 1 201 ? 19.038 9.319 81.697 1.00 19.48 221 SER A N 1
ATOM 1355 C CA . SER A 1 201 ? 17.794 8.583 81.940 1.00 19.05 221 SER A CA 1
ATOM 1356 C C . SER A 1 201 ? 17.031 8.522 80.658 1.00 16.47 221 SER A C 1
ATOM 1357 O O . SER A 1 201 ? 17.331 9.255 79.710 1.00 20.06 221 SER A O 1
ATOM 1360 N N . VAL A 1 202 ? 16.053 7.632 80.614 1.00 14.92 222 VAL A N 1
ATOM 1361 C CA . VAL A 1 202 ? 15.240 7.449 79.441 1.00 18.23 222 VAL A CA 1
ATOM 1362 C C . VAL A 1 202 ? 14.472 8.712 79.071 1.00 17.54 222 VAL A C 1
ATOM 1363 O O . VAL A 1 202 ? 14.047 8.874 77.930 1.00 21.29 222 VAL A O 1
ATOM 1367 N N . LEU A 1 203 ? 14.336 9.626 80.023 1.00 15.28 223 LEU A N 1
ATOM 1368 C CA . LEU A 1 203 ? 13.587 10.855 79.805 1.00 15.63 223 LEU A CA 1
ATOM 1369 C C . LEU A 1 203 ? 14.428 11.973 79.139 1.00 18.59 223 LEU A C 1
ATOM 1370 O O . LEU A 1 203 ? 13.904 13.023 78.821 1.00 21.86 223 LEU A O 1
ATOM 1375 N N . SER A 1 204 ? 15.727 11.729 78.929 1.00 15.80 224 SER A N 1
ATOM 1376 C CA . SER A 1 204 ? 16.618 12.647 78.269 1.00 16.05 224 SER A CA 1
ATOM 1377 C C . SER A 1 204 ? 16.568 12.303 76.779 1.00 15.55 224 SER A C 1
ATOM 1378 O O . SER A 1 204 ? 16.650 11.128 76.406 1.00 16.79 224 SER A O 1
ATOM 1381 N N . THR A 1 205 ? 16.399 13.304 75.913 1.00 16.93 225 THR A N 1
ATOM 1382 C CA . THR A 1 205 ? 16.322 13.021 74.481 1.00 15.38 225 THR A CA 1
ATOM 1383 C C . THR A 1 205 ? 17.012 14.100 73.629 1.00 19.40 225 THR A C 1
ATOM 1384 O O . THR A 1 205 ? 17.424 15.146 74.156 1.00 18.58 225 THR A O 1
ATOM 1388 N N . ALA A 1 206 ? 17.117 13.821 72.320 1.00 17.79 226 ALA A N 1
ATOM 1389 C CA . ALA A 1 206 ? 17.855 14.637 71.382 1.00 19.34 226 ALA A CA 1
ATOM 1390 C C . ALA A 1 206 ? 16.984 15.079 70.217 1.00 21.01 226 ALA A C 1
ATOM 1391 O O . ALA A 1 206 ? 16.339 14.247 69.609 1.00 21.42 226 ALA A O 1
ATOM 1393 N N . GLY A 1 207 ? 17.002 16.371 69.900 1.00 17.46 227 GLY A N 1
ATOM 1394 C CA . GLY A 1 207 ? 16.318 16.929 68.737 1.00 16.50 227 GLY A CA 1
ATOM 1395 C C . GLY A 1 207 ? 17.185 16.982 67.484 1.00 16.60 227 GLY A C 1
ATOM 1396 O O . GLY A 1 207 ? 18.279 16.425 67.466 1.00 21.70 227 GLY A O 1
ATOM 1397 N N . SER A 1 208 ? 16.705 17.659 66.449 1.00 17.28 228 SER A N 1
ATOM 1398 C CA . SER A 1 208 ? 17.357 17.628 65.153 1.00 17.04 228 SER A CA 1
ATOM 1399 C C . SER A 1 208 ? 18.684 18.390 65.125 1.00 20.63 228 SER A C 1
ATOM 1400 O O . SER A 1 208 ? 19.475 18.235 64.192 1.00 20.52 228 SER A O 1
ATOM 1403 N N . LYS A 1 209 ? 18.957 19.184 66.153 1.00 17.78 229 LYS A N 1
ATOM 1404 C CA . LYS A 1 209 ? 20.205 19.946 66.144 1.00 18.30 229 LYS A CA 1
ATOM 1405 C C . LYS A 1 209 ? 21.383 19.080 66.616 1.00 18.08 229 LYS A C 1
ATOM 1406 O O . LYS A 1 209 ? 22.521 19.538 66.608 1.00 18.53 229 LYS A O 1
ATOM 1420 N N . TYR A 1 211 ? 24.009 15.643 66.751 1.00 17.77 231 TYR A N 1
ATOM 1421 C CA . TYR A 1 211 ? 24.666 14.689 65.864 1.00 17.02 231 TYR A CA 1
ATOM 1422 C C . TYR A 1 211 ? 23.932 13.338 65.732 1.00 16.40 231 TYR A C 1
ATOM 1423 O O . TYR A 1 211 ? 23.858 12.774 64.630 1.00 18.57 231 TYR A O 1
ATOM 1432 N N . GLN A 1 212 ? 23.417 12.834 66.853 1.00 20.98 232 GLN A N 1
ATOM 1433 C CA . GLN A 1 212 ? 22.757 11.527 66.911 1.00 26.30 232 GLN A CA 1
ATOM 1434 C C . GLN A 1 212 ? 21.578 11.510 65.963 1.00 20.13 232 GLN A C 1
ATOM 1435 O O . GLN A 1 212 ? 21.268 10.509 65.382 1.00 20.93 232 GLN A O 1
ATOM 1441 N N . ASN A 1 213 ? 20.910 12.648 65.807 1.00 19.96 233 ASN A N 1
ATOM 1442 C CA . ASN A 1 213 ? 19.810 12.717 64.865 1.00 16.76 233 ASN A CA 1
ATOM 1443 C C . ASN A 1 213 ? 20.268 12.427 63.448 1.00 16.51 233 ASN A C 1
ATOM 1444 O O . ASN A 1 213 ? 19.599 11.750 62.684 1.00 18.71 233 ASN A O 1
ATOM 1449 N N . THR A 1 214 ? 21.439 12.912 63.103 1.00 21.98 234 THR A N 1
ATOM 1450 C CA . THR A 1 214 ? 21.979 12.690 61.782 1.00 18.96 234 THR A CA 1
ATOM 1451 C C . THR A 1 214 ? 22.343 11.215 61.555 1.00 18.71 234 THR A C 1
ATOM 1452 O O . THR A 1 214 ? 22.165 10.675 60.464 1.00 23.72 234 THR A O 1
ATOM 1456 N N . LEU A 1 215 ? 22.846 10.552 62.585 1.00 15.37 235 LEU A N 1
ATOM 1457 C CA . LEU A 1 215 ? 23.074 9.100 62.504 1.00 22.77 235 LEU A CA 1
ATOM 1458 C C . LEU A 1 215 ? 21.747 8.389 62.151 1.00 19.02 235 LEU A C 1
ATOM 1459 O O . LEU A 1 215 ? 21.655 7.517 61.276 1.00 18.03 235 LEU A O 1
ATOM 1464 N N . LEU A 1 216 ? 20.699 8.837 62.811 1.00 20.64 236 LEU A N 1
ATOM 1465 C CA . LEU A 1 216 ? 19.445 8.162 62.753 1.00 16.89 236 LEU A CA 1
ATOM 1466 C C . LEU A 1 216 ? 18.840 8.359 61.377 1.00 22.40 236 LEU A C 1
ATOM 1467 O O . LEU A 1 216 ? 18.267 7.424 60.806 1.00 18.83 236 LEU A O 1
ATOM 1472 N N . THR A 1 217 ? 18.965 9.554 60.814 1.00 19.19 237 THR A N 1
ATOM 1473 C CA . THR A 1 217 ? 18.299 9.824 59.542 1.00 18.87 237 THR A CA 1
ATOM 1474 C C . THR A 1 217 ? 19.052 9.152 58.400 1.00 23.27 237 THR A C 1
ATOM 1475 O O . THR A 1 217 ? 18.452 8.716 57.443 1.00 20.97 237 THR A O 1
ATOM 1479 N N A ASN A 1 218 ? 20.363 9.020 58.511 0.38 23.28 238 ASN A N 1
ATOM 1480 N N B ASN A 1 218 ? 20.366 9.047 58.527 0.62 23.49 238 ASN A N 1
ATOM 1481 C CA A ASN A 1 218 ? 21.090 8.182 57.554 0.38 21.37 238 ASN A CA 1
ATOM 1482 C CA B ASN A 1 218 ? 21.175 8.249 57.592 0.62 21.51 238 ASN A CA 1
ATOM 1483 C C A ASN A 1 218 ? 20.572 6.747 57.548 0.38 20.52 238 ASN A C 1
ATOM 1484 C C B ASN A 1 218 ? 20.957 6.702 57.689 0.62 22.94 238 ASN A C 1
ATOM 1485 O O A ASN A 1 218 ? 20.466 6.129 56.500 0.38 17.89 238 ASN A O 1
ATOM 1486 O O B ASN A 1 218 ? 21.459 5.965 56.850 0.62 20.94 238 ASN A O 1
ATOM 1495 N N . ALA A 1 219 ? 20.257 6.222 58.731 1.00 16.52 239 ALA A N 1
ATOM 1496 C CA . ALA A 1 219 ? 19.838 4.823 58.880 1.00 18.25 239 ALA A CA 1
ATOM 1497 C C . ALA A 1 219 ? 18.372 4.527 58.556 1.00 15.25 239 ALA A C 1
ATOM 1498 O O . ALA A 1 219 ? 17.915 3.431 58.811 1.00 17.36 239 ALA A O 1
ATOM 1500 N N . GLY A 1 220 ? 17.636 5.496 58.035 1.00 13.79 240 GLY A N 1
ATOM 1501 C CA . GLY A 1 220 ? 16.284 5.247 57.552 1.00 18.74 240 GLY A CA 1
ATOM 1502 C C . GLY A 1 220 ? 15.262 5.259 58.674 1.00 20.76 240 GLY A C 1
ATOM 1503 O O . GLY A 1 220 ? 14.308 4.480 58.657 1.00 18.72 240 GLY A O 1
ATOM 1504 N N . GLY A 1 221 ? 15.495 6.106 59.680 1.00 17.94 241 GLY A N 1
ATOM 1505 C CA . GLY A 1 221 ? 14.561 6.282 60.774 1.00 17.12 241 GLY A CA 1
ATOM 1506 C C . GLY A 1 221 ? 14.159 7.757 60.892 1.00 17.59 241 GLY A C 1
ATOM 1507 O O . GLY A 1 221 ? 14.810 8.612 60.314 1.00 21.58 241 GLY A O 1
ATOM 1508 N N . LYS A 1 222 ? 13.072 8.058 61.596 1.00 15.86 242 LYS A N 1
ATOM 1509 C CA . LYS A 1 222 ? 12.738 9.470 61.803 1.00 16.49 242 LYS A CA 1
ATOM 1510 C C . LYS A 1 222 ? 12.637 9.728 63.280 1.00 15.26 242 LYS A C 1
ATOM 1511 O O . LYS A 1 222 ? 12.082 8.940 64.008 1.00 18.43 242 LYS A O 1
ATOM 1517 N N . ASN A 1 223 ? 13.189 10.848 63.708 1.00 15.49 243 ASN A N 1
ATOM 1518 C CA . ASN A 1 223 ? 13.229 11.180 65.126 1.00 15.55 243 ASN A CA 1
ATOM 1519 C C . ASN A 1 223 ? 11.878 11.695 65.647 1.00 15.94 243 ASN A C 1
ATOM 1520 O O . ASN A 1 223 ? 11.419 12.723 65.197 1.00 16.36 243 ASN A O 1
ATOM 1525 N N . VAL A 1 224 ? 11.257 11.039 66.619 1.00 15.87 244 VAL A N 1
ATOM 1526 C CA . VAL A 1 224 ? 9.969 11.562 67.130 1.00 19.73 244 VAL A CA 1
ATOM 1527 C C . VAL A 1 224 ? 10.121 12.941 67.825 1.00 20.36 244 VAL A C 1
ATOM 1528 O O . VAL A 1 224 ? 9.138 13.704 67.950 1.00 18.69 244 VAL A O 1
ATOM 1532 N N . ALA A 1 225 ? 11.350 13.270 68.225 1.00 17.41 245 ALA A N 1
ATOM 1533 C CA . ALA A 1 225 ? 11.669 14.549 68.875 1.00 17.78 245 ALA A CA 1
ATOM 1534 C C . ALA A 1 225 ? 12.196 15.614 67.902 1.00 24.93 245 ALA A C 1
ATOM 1535 O O . ALA A 1 225 ? 12.912 16.541 68.323 1.00 21.28 245 ALA A O 1
ATOM 1537 N N . SER A 1 226 ? 11.867 15.505 66.624 1.00 20.91 246 SER A N 1
ATOM 1538 C CA . SER A 1 226 ? 12.460 16.405 65.629 1.00 27.71 246 SER A CA 1
ATOM 1539 C C . SER A 1 226 ? 12.199 17.893 65.893 1.00 29.31 246 SER A C 1
ATOM 1540 O O . SER A 1 226 ? 13.013 18.758 65.523 1.00 32.76 246 SER A O 1
ATOM 1543 N N . GLU A 1 227 ? 11.089 18.193 66.563 1.00 21.34 247 GLU A N 1
ATOM 1544 C CA . GLU A 1 227 ? 10.721 19.585 66.870 1.00 25.83 247 GLU A CA 1
ATOM 1545 C C . GLU A 1 227 ? 11.340 20.200 68.126 1.00 19.62 247 GLU A C 1
ATOM 1546 O O . GLU A 1 227 ? 10.995 21.324 68.519 1.00 20.93 247 GLU A O 1
ATOM 1552 N N . LEU A 1 228 ? 12.192 19.454 68.800 1.00 20.31 248 LEU A N 1
ATOM 1553 C CA . LEU A 1 228 ? 12.967 20.036 69.883 1.00 20.46 248 LEU A CA 1
ATOM 1554 C C . LEU A 1 228 ? 13.999 20.986 69.304 1.00 21.47 248 LEU A C 1
ATOM 1555 O O . LEU A 1 228 ? 14.695 20.640 68.338 1.00 26.20 248 LEU A O 1
ATOM 1560 N N . THR A 1 229 ? 14.104 22.173 69.883 1.00 23.93 249 THR A N 1
ATOM 1561 C CA . THR A 1 229 ? 15.026 23.185 69.390 1.00 22.26 249 THR A CA 1
ATOM 1562 C C . THR A 1 229 ? 16.278 23.227 70.265 1.00 19.91 249 THR A C 1
ATOM 1563 O O . THR A 1 229 ? 17.175 24.055 70.068 1.00 22.20 249 THR A O 1
ATOM 1567 N N . ASP A 1 230 ? 16.328 22.335 71.251 1.00 19.97 250 ASP A N 1
ATOM 1568 C CA . ASP A 1 230 ? 17.427 22.339 72.196 1.00 21.08 250 ASP A CA 1
ATOM 1569 C C . ASP A 1 230 ? 18.710 21.979 71.487 1.00 21.57 250 ASP A C 1
ATOM 1570 O O . ASP A 1 230 ? 18.729 21.107 70.590 1.00 19.86 250 ASP A O 1
ATOM 1575 N N . THR A 1 231 ? 19.801 22.613 71.915 1.00 19.67 251 THR A N 1
ATOM 1576 C CA . THR A 1 231 ? 21.086 22.360 71.291 1.00 19.46 251 THR A CA 1
ATOM 1577 C C . THR A 1 231 ? 21.912 21.290 71.980 1.00 25.10 251 THR A C 1
ATOM 1578 O O . THR A 1 231 ? 23.010 20.991 71.526 1.00 26.10 251 THR A O 1
ATOM 1582 N N . TYR A 1 232 ? 21.406 20.718 73.071 1.00 21.24 252 TYR A N 1
ATOM 1583 C CA . TYR A 1 232 ? 22.009 19.533 73.647 1.00 22.37 252 TYR A CA 1
ATOM 1584 C C . TYR A 1 232 ? 20.905 18.613 74.214 1.00 21.45 252 TYR A C 1
ATOM 1585 O O . TYR A 1 232 ? 19.724 18.871 74.013 1.00 22.20 252 TYR A O 1
ATOM 1594 N N . TRP A 1 233 ? 21.264 17.552 74.924 1.00 19.87 253 TRP A N 1
ATOM 1595 C CA . TRP A 1 233 ? 20.251 16.725 75.552 1.00 19.43 253 TRP A CA 1
ATOM 1596 C C . TRP A 1 233 ? 19.251 17.589 76.367 1.00 23.99 253 TRP A C 1
ATOM 1597 O O . TRP A 1 233 ? 19.625 18.612 76.986 1.00 21.90 253 TRP A O 1
ATOM 1608 N N . ALA A 1 234 ? 17.990 17.165 76.336 1.00 17.82 254 ALA A N 1
ATOM 1609 C CA . ALA A 1 234 ? 16.914 17.828 77.049 1.00 19.74 254 ALA A CA 1
ATOM 1610 C C . ALA A 1 234 ? 15.877 16.815 77.549 1.00 22.21 254 ALA A C 1
ATOM 1611 O O . ALA A 1 234 ? 15.621 15.803 76.904 1.00 18.23 254 ALA A O 1
ATOM 1613 N N . ASN A 1 235 ? 15.256 17.144 78.680 1.00 18.34 255 ASN A N 1
ATOM 1614 C CA . ASN A 1 235 ? 14.358 16.244 79.372 1.00 18.31 255 ASN A CA 1
ATOM 1615 C C . ASN A 1 235 ? 12.908 16.353 78.909 1.00 18.46 255 ASN A C 1
ATOM 1616 O O . ASN A 1 235 ? 12.405 17.461 78.728 1.00 18.85 255 ASN A O 1
ATOM 1621 N N . VAL A 1 236 ? 12.240 15.214 78.725 1.00 19.05 256 VAL A N 1
ATOM 1622 C CA . VAL A 1 236 ? 10.801 15.211 78.486 1.00 22.72 256 VAL A CA 1
ATOM 1623 C C . VAL A 1 236 ? 10.103 14.365 79.532 1.00 21.78 256 VAL A C 1
ATOM 1624 O O . VAL A 1 236 ? 10.749 13.735 80.353 1.00 24.26 256 VAL A O 1
ATOM 1628 N N . SER A 1 237 ? 8.780 14.303 79.456 1.00 20.18 257 SER A N 1
ATOM 1629 C CA . SER A 1 237 ? 7.994 13.513 80.394 1.00 21.35 257 SER A CA 1
ATOM 1630 C C . SER A 1 237 ? 7.650 12.132 79.816 1.00 22.68 257 SER A C 1
ATOM 1631 O O . SER A 1 237 ? 7.652 11.945 78.591 1.00 21.48 257 SER A O 1
ATOM 1634 N N . TYR A 1 238 ? 7.311 11.180 80.691 1.00 20.09 258 TYR A N 1
ATOM 1635 C CA . TYR A 1 238 ? 6.801 9.872 80.249 1.00 20.55 258 TYR A CA 1
ATOM 1636 C C . TYR A 1 238 ? 5.616 10.055 79.352 1.00 19.22 258 TYR A C 1
ATOM 1637 O O . TYR A 1 238 ? 5.459 9.356 78.358 1.00 26.34 258 TYR A O 1
ATOM 1646 N N . GLU A 1 239 ? 4.782 11.014 79.716 1.00 19.39 259 GLU A N 1
ATOM 1647 C CA . GLU A 1 239 ? 3.578 11.293 78.982 1.00 21.80 259 GLU A CA 1
ATOM 1648 C C . GLU A 1 239 ? 3.905 11.694 77.549 1.00 20.84 259 GLU A C 1
ATOM 1649 O O . GLU A 1 239 ? 3.218 11.288 76.601 1.00 20.38 259 GLU A O 1
ATOM 1655 N N . GLN A 1 240 ? 4.971 12.479 77.374 1.00 19.04 260 GLN A N 1
ATOM 1656 C CA . GLN A 1 240 ? 5.366 12.893 76.023 1.00 21.43 260 GLN A CA 1
ATOM 1657 C C . GLN A 1 240 ? 5.886 11.701 75.205 1.00 18.89 260 GLN A C 1
ATOM 1658 O O . GLN A 1 240 ? 5.666 11.637 73.999 1.00 20.97 260 GLN A O 1
ATOM 1664 N N . ILE A 1 241 ? 6.631 10.804 75.846 1.00 20.60 261 ILE A N 1
ATOM 1665 C CA . ILE A 1 241 ? 7.164 9.625 75.142 1.00 17.72 261 ILE A CA 1
ATOM 1666 C C . ILE A 1 241 ? 6.004 8.772 74.706 1.00 17.34 261 ILE A C 1
ATOM 1667 O O . ILE A 1 241 ? 5.968 8.274 73.593 1.00 22.86 261 ILE A O 1
ATOM 1672 N N . LEU A 1 242 ? 5.009 8.613 75.575 1.00 23.54 262 LEU A N 1
ATOM 1673 C CA . LEU A 1 242 ? 3.879 7.781 75.199 1.00 19.16 262 LEU A CA 1
ATOM 1674 C C . LEU A 1 242 ? 3.064 8.437 74.074 1.00 22.81 262 LEU A C 1
ATOM 1675 O O . LEU A 1 242 ? 2.573 7.761 73.159 1.00 23.67 262 LEU A O 1
ATOM 1680 N N . ALA A 1 243 ? 2.943 9.754 74.124 1.00 22.01 263 ALA A N 1
ATOM 1681 C CA . ALA A 1 243 ? 2.219 10.481 73.074 1.00 24.87 263 ALA A CA 1
ATOM 1682 C C . ALA A 1 243 ? 2.918 10.329 71.717 1.00 24.89 263 ALA A C 1
ATOM 1683 O O . ALA A 1 243 ? 2.295 10.207 70.677 1.00 22.95 263 ALA A O 1
ATOM 1685 N N . TRP A 1 244 ? 4.237 10.381 71.724 1.00 19.52 264 TRP A N 1
ATOM 1686 C CA . TRP A 1 244 ? 4.981 10.249 70.478 1.00 22.51 264 TRP A CA 1
ATOM 1687 C C . TRP A 1 244 ? 4.941 8.800 69.974 1.00 17.12 264 TRP A C 1
ATOM 1688 O O . TRP A 1 244 ? 5.053 8.548 68.786 1.00 21.89 264 TRP A O 1
ATOM 1699 N N . ASN A 1 245 ? 4.830 7.862 70.910 1.00 22.09 265 ASN A N 1
ATOM 1700 C CA . ASN A 1 245 ? 4.728 6.424 70.635 1.00 24.84 265 ASN A CA 1
ATOM 1701 C C . ASN A 1 245 ? 5.739 5.887 69.636 1.00 21.59 265 ASN A C 1
ATOM 1702 O O . ASN A 1 245 ? 5.385 5.375 68.587 1.00 18.81 265 ASN A O 1
ATOM 1707 N N . PRO A 1 246 ? 7.005 5.963 69.984 1.00 17.47 266 PRO A N 1
ATOM 1708 C CA . PRO A 1 246 ? 8.046 5.493 69.083 1.00 15.33 266 PRO A CA 1
ATOM 1709 C C . PRO A 1 246 ? 7.937 4.001 68.770 1.00 16.50 266 PRO A C 1
ATOM 1710 O O . PRO A 1 246 ? 7.664 3.215 69.691 1.00 19.13 266 PRO A O 1
ATOM 1714 N N . ASP A 1 247 ? 8.220 3.635 67.510 1.00 17.60 267 ASP A N 1
ATOM 1715 C CA . ASP A 1 247 ? 8.345 2.242 67.061 1.00 14.88 267 ASP A CA 1
ATOM 1716 C C . ASP A 1 247 ? 9.586 1.588 67.657 1.00 17.35 267 ASP A C 1
ATOM 1717 O O . ASP A 1 247 ? 9.578 0.397 67.977 1.00 17.18 267 ASP A O 1
ATOM 1722 N N . TYR A 1 248 ? 10.655 2.367 67.797 1.00 13.94 268 TYR A N 1
ATOM 1723 C CA . TYR A 1 248 ? 11.940 1.883 68.351 1.00 16.94 268 TYR A CA 1
ATOM 1724 C C . TYR A 1 248 ? 12.464 2.875 69.370 1.00 15.20 268 TYR A C 1
ATOM 1725 O O . TYR A 1 248 ? 12.235 4.054 69.265 1.00 14.07 268 TYR A O 1
ATOM 1734 N N . ILE A 1 249 ? 13.245 2.387 70.312 1.00 13.76 269 ILE A N 1
ATOM 1735 C CA . ILE A 1 249 ? 14.021 3.236 71.196 1.00 11.76 269 ILE A CA 1
ATOM 1736 C C . ILE A 1 249 ? 15.488 2.837 71.040 1.00 12.00 269 ILE A C 1
ATOM 1737 O O . ILE A 1 249 ? 15.841 1.661 71.097 1.00 15.42 269 ILE A O 1
ATOM 1742 N N . VAL A 1 250 ? 16.328 3.827 70.794 1.00 13.69 270 VAL A N 1
ATOM 1743 C CA . VAL A 1 250 ? 17.765 3.667 70.755 1.00 13.16 270 VAL A CA 1
ATOM 1744 C C . VAL A 1 250 ? 18.428 4.422 71.890 1.00 14.63 270 VAL A C 1
ATOM 1745 O O . VAL A 1 250 ? 18.351 5.646 71.988 1.00 16.36 270 VAL A O 1
ATOM 1749 N N . ILE A 1 251 ? 19.105 3.671 72.747 1.00 16.42 271 ILE A N 1
ATOM 1750 C CA . ILE A 1 251 ? 19.768 4.224 73.920 1.00 14.53 271 ILE A CA 1
ATOM 1751 C C . ILE A 1 251 ? 21.189 4.642 73.617 1.00 15.45 271 ILE A C 1
ATOM 1752 O O . ILE A 1 251 ? 21.921 3.896 72.976 1.00 13.07 271 ILE A O 1
ATOM 1757 N N . ALA A 1 252 ? 21.586 5.812 74.110 1.00 13.93 272 ALA A N 1
ATOM 1758 C CA . ALA A 1 252 ? 22.920 6.357 73.871 1.00 15.06 272 ALA A CA 1
ATOM 1759 C C . ALA A 1 252 ? 24.014 5.410 74.356 1.00 15.58 272 ALA A C 1
ATOM 1760 O O . ALA A 1 252 ? 23.845 4.736 75.337 1.00 18.73 272 ALA A O 1
ATOM 1762 N N . ALA A 1 253 ? 25.138 5.383 73.651 1.00 17.69 273 ALA A N 1
ATOM 1763 C CA . ALA A 1 253 ? 26.271 4.506 73.976 1.00 14.37 273 ALA A CA 1
ATOM 1764 C C . ALA A 1 253 ? 26.796 4.635 75.406 1.00 14.80 273 ALA A C 1
ATOM 1765 O O . ALA A 1 253 ? 27.153 3.627 76.074 1.00 19.50 273 ALA A O 1
ATOM 1767 N N . ASP A 1 254 ? 26.881 5.855 75.908 1.00 17.71 274 ASP A N 1
ATOM 1768 C CA . ASP A 1 254 ? 27.413 6.041 77.261 1.00 22.29 274 ASP A CA 1
ATOM 1769 C C . ASP A 1 254 ? 26.324 6.126 78.319 1.00 23.06 274 ASP A C 1
ATOM 1770 O O . ASP A 1 254 ? 26.598 6.514 79.448 1.00 22.31 274 ASP A O 1
ATOM 1775 N N . ALA A 1 255 ? 25.085 5.747 77.998 1.00 14.88 275 ALA A N 1
ATOM 1776 C CA . ALA A 1 255 ? 24.045 5.795 79.022 1.00 21.16 275 ALA A CA 1
ATOM 1777 C C . ALA A 1 255 ? 24.378 4.923 80.225 1.00 19.49 275 ALA A C 1
ATOM 1778 O O . ALA A 1 255 ? 25.031 3.882 80.095 1.00 21.25 275 ALA A O 1
ATOM 1780 N N . THR A 1 256 ? 23.906 5.340 81.391 1.00 19.51 276 THR A N 1
ATOM 1781 C CA . THR A 1 256 ? 24.145 4.605 82.631 1.00 21.09 276 THR A CA 1
ATOM 1782 C C . THR A 1 256 ? 23.239 3.364 82.762 1.00 21.57 276 THR A C 1
ATOM 1783 O O . THR A 1 256 ? 23.526 2.465 83.559 1.00 28.81 276 THR A O 1
ATOM 1787 N N . TYR A 1 257 ? 22.157 3.340 81.992 1.00 16.92 277 TYR A N 1
ATOM 1788 C CA . TYR A 1 257 ? 21.097 2.326 82.130 1.00 17.15 277 TYR A CA 1
ATOM 1789 C C . TYR A 1 257 ? 21.085 1.485 80.843 1.00 17.81 277 TYR A C 1
ATOM 1790 O O . TYR A 1 257 ? 21.740 1.824 79.871 1.00 18.28 277 TYR A O 1
ATOM 1799 N N . THR A 1 258 ? 20.303 0.418 80.828 1.00 16.62 278 THR A N 1
ATOM 1800 C CA . THR A 1 258 ? 20.379 -0.569 79.763 1.00 17.54 278 THR A CA 1
ATOM 1801 C C . THR A 1 258 ? 19.022 -0.908 79.107 1.00 15.84 278 THR A C 1
ATOM 1802 O O . THR A 1 258 ? 17.973 -0.490 79.554 1.00 16.37 278 THR A O 1
ATOM 1806 N N . VAL A 1 259 ? 19.082 -1.716 78.054 1.00 18.30 279 VAL A N 1
ATOM 1807 C CA . VAL A 1 259 ? 17.881 -2.192 77.393 1.00 15.71 279 VAL A CA 1
ATOM 1808 C C . VAL A 1 259 ? 16.900 -2.831 78.360 1.00 20.72 279 VAL A C 1
ATOM 1809 O O . VAL A 1 259 ? 15.687 -2.517 78.332 1.00 16.34 279 VAL A O 1
ATOM 1813 N N . ASP A 1 260 ? 17.426 -3.719 79.220 1.00 16.99 280 ASP A N 1
ATOM 1814 C CA . ASP A 1 260 ? 16.632 -4.447 80.199 1.00 18.06 280 ASP A CA 1
ATOM 1815 C C . ASP A 1 260 ? 15.933 -3.465 81.133 1.00 18.51 280 ASP A C 1
ATOM 1816 O O . ASP A 1 260 ? 14.755 -3.637 81.495 1.00 19.26 280 ASP A O 1
ATOM 1821 N N . ASP A 1 261 ? 16.654 -2.421 81.536 1.00 19.24 281 ASP A N 1
ATOM 1822 C CA . ASP A 1 261 ? 16.059 -1.402 82.411 1.00 20.08 281 ASP A CA 1
ATOM 1823 C C . ASP A 1 261 ? 14.790 -0.791 81.805 1.00 18.43 281 ASP A C 1
ATOM 1824 O O . ASP A 1 261 ? 13.770 -0.661 82.478 1.00 22.96 281 ASP A O 1
ATOM 1829 N N . ILE A 1 262 ? 14.864 -0.401 80.533 1.00 17.45 282 ILE A N 1
ATOM 1830 C CA . ILE A 1 262 ? 13.713 0.196 79.850 1.00 17.25 282 ILE A CA 1
ATOM 1831 C C . ILE A 1 262 ? 12.570 -0.765 79.712 1.00 17.66 282 ILE A C 1
ATOM 1832 O O . ILE A 1 262 ? 11.394 -0.399 79.856 1.00 18.12 282 ILE A O 1
ATOM 1837 N N . LEU A 1 263 ? 12.893 -2.021 79.409 1.00 21.26 283 LEU A N 1
ATOM 1838 C CA . LEU A 1 263 ? 11.824 -3.004 79.224 1.00 22.05 283 LEU A CA 1
ATOM 1839 C C . LEU A 1 263 ? 11.139 -3.289 80.564 1.00 25.60 283 LEU A C 1
ATOM 1840 O O . LEU A 1 263 ? 9.972 -3.651 80.600 1.00 23.39 283 LEU A O 1
ATOM 1845 N N . ASN A 1 264 ? 11.865 -3.118 81.665 1.00 20.25 284 ASN A N 1
ATOM 1846 C CA . ASN A 1 264 ? 11.318 -3.335 83.014 1.00 24.97 284 ASN A CA 1
ATOM 1847 C C . ASN A 1 264 ? 10.610 -2.111 83.575 1.00 27.43 284 ASN A C 1
ATOM 1848 O O . ASN A 1 264 ? 10.162 -2.147 84.723 1.00 25.99 284 ASN A O 1
ATOM 1853 N N . ASP A 1 265 ? 10.543 -1.030 82.797 1.00 27.50 285 ASP A N 1
ATOM 1854 C CA . ASP A 1 265 ? 9.983 0.237 83.287 1.00 24.54 285 ASP A CA 1
ATOM 1855 C C . ASP A 1 265 ? 8.497 0.279 83.009 1.00 23.16 285 ASP A C 1
ATOM 1856 O O . ASP A 1 265 ? 8.071 0.456 81.878 1.00 24.10 285 ASP A O 1
ATOM 1861 N N . ALA A 1 266 ? 7.703 0.115 84.058 1.00 24.02 286 ALA A N 1
ATOM 1862 C CA . ALA A 1 266 ? 6.267 -0.043 83.881 1.00 24.54 286 ALA A CA 1
ATOM 1863 C C . ALA A 1 266 ? 5.587 1.216 83.288 1.00 23.26 286 ALA A C 1
ATOM 1864 O O . ALA A 1 266 ? 4.513 1.126 82.643 1.00 23.55 286 ALA A O 1
ATOM 1866 N N . ASN A 1 267 ? 6.215 2.378 83.471 1.00 25.22 287 ASN A N 1
ATOM 1867 C CA . ASN A 1 267 ? 5.647 3.621 82.967 1.00 27.07 287 ASN A CA 1
ATOM 1868 C C . ASN A 1 267 ? 5.730 3.720 81.450 1.00 27.16 287 ASN A C 1
ATOM 1869 O O . ASN A 1 267 ? 5.030 4.523 80.839 1.00 26.77 287 ASN A O 1
ATOM 1874 N N . LEU A 1 268 ? 6.569 2.897 80.833 1.00 26.84 288 LEU A N 1
ATOM 1875 C CA . LEU A 1 268 ? 6.669 2.896 79.358 1.00 28.94 288 LEU A CA 1
ATOM 1876 C C . LEU A 1 268 ? 6.017 1.701 78.682 1.00 26.04 288 LEU A C 1
ATOM 1877 O O . LEU A 1 268 ? 6.160 1.506 77.456 1.00 22.52 288 LEU A O 1
ATOM 1882 N N . ALA A 1 269 ? 5.318 0.894 79.468 1.00 25.50 289 ALA A N 1
ATOM 1883 C CA . ALA A 1 269 ? 4.680 -0.309 78.951 1.00 30.26 289 ALA A CA 1
ATOM 1884 C C . ALA A 1 269 ? 3.723 -0.011 77.788 1.00 25.54 289 ALA A C 1
ATOM 1885 O O . ALA A 1 269 ? 3.476 -0.870 76.942 1.00 29.75 289 ALA A O 1
ATOM 1887 N N . GLY A 1 270 ? 3.176 1.198 77.751 1.00 27.39 290 GLY A N 1
ATOM 1888 C CA . GLY A 1 270 ? 2.224 1.591 76.704 1.00 26.44 290 GLY A CA 1
ATOM 1889 C C . GLY A 1 270 ? 2.771 1.781 75.277 1.00 30.34 290 GLY A C 1
ATOM 1890 O O . GLY A 1 270 ? 2.036 1.678 74.303 1.00 27.82 290 GLY A O 1
ATOM 1891 N N . CYS A 1 271 ? 4.064 2.031 75.111 1.00 29.20 291 CYS A N 1
ATOM 1892 C CA . CYS A 1 271 ? 4.528 2.376 73.762 1.00 32.46 291 CYS A CA 1
ATOM 1893 C C . CYS A 1 271 ? 4.933 1.166 72.922 1.00 28.27 291 CYS A C 1
ATOM 1894 O O . CYS A 1 271 ? 5.397 0.133 73.434 1.00 25.47 291 CYS A O 1
ATOM 1897 N N . ASN A 1 272 ? 4.741 1.310 71.619 1.00 20.22 292 ASN A N 1
ATOM 1898 C CA . ASN A 1 272 ? 5.138 0.294 70.661 1.00 18.54 292 ASN A CA 1
ATOM 1899 C C . ASN A 1 272 ? 6.525 -0.283 70.866 1.00 20.97 292 ASN A C 1
ATOM 1900 O O . ASN A 1 272 ? 6.691 -1.508 70.847 1.00 25.80 292 ASN A O 1
ATOM 1905 N N . ALA A 1 273 ? 7.529 0.580 71.037 1.00 17.28 293 ALA A N 1
ATOM 1906 C CA . ALA A 1 273 ? 8.888 0.082 71.093 1.00 14.16 293 ALA A CA 1
ATOM 1907 C C . ALA A 1 273 ? 9.024 -0.959 72.222 1.00 17.07 293 ALA A C 1
ATOM 1908 O O . ALA A 1 273 ? 9.682 -1.977 72.060 1.00 20.35 293 ALA A O 1
ATOM 1910 N N . VAL A 1 274 ? 8.401 -0.690 73.367 1.00 17.72 294 VAL A N 1
ATOM 1911 C CA . VAL A 1 274 ? 8.506 -1.577 74.528 1.00 16.64 294 VAL A CA 1
ATOM 1912 C C . VAL A 1 274 ? 7.670 -2.852 74.320 1.00 23.21 294 VAL A C 1
ATOM 1913 O O . VAL A 1 274 ? 8.162 -3.95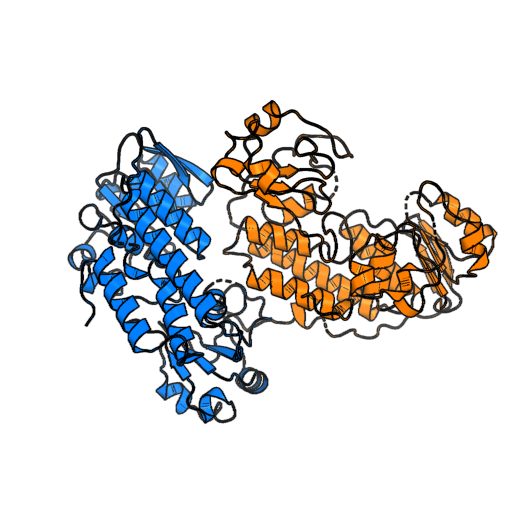7 74.534 1.00 21.44 294 VAL A O 1
ATOM 1917 N N . LYS A 1 275 ? 6.458 -2.707 73.823 1.00 20.61 295 LYS A N 1
ATOM 1918 C CA . LYS A 1 275 ? 5.589 -3.843 73.546 1.00 23.80 295 LYS A CA 1
ATOM 1919 C C . LYS A 1 275 ? 6.245 -4.819 72.580 1.00 23.03 295 LYS A C 1
ATOM 1920 O O . LYS A 1 2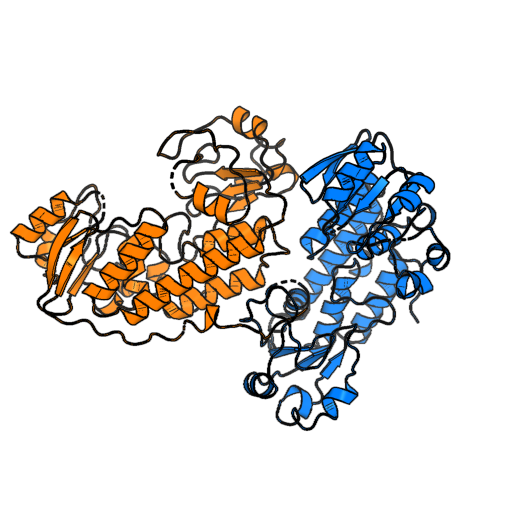75 ? 6.120 -6.026 72.721 1.00 23.49 295 LYS A O 1
ATOM 1926 N N . ASN A 1 276 ? 6.913 -4.279 71.565 1.00 19.46 296 ASN A N 1
ATOM 1927 C CA . ASN A 1 276 ? 7.546 -5.106 70.560 1.00 19.60 296 ASN A CA 1
ATOM 1928 C C . ASN A 1 276 ? 8.993 -5.460 70.866 1.00 20.61 296 ASN A C 1
ATOM 1929 O O . ASN A 1 276 ? 9.654 -6.141 70.089 1.00 22.64 296 ASN A O 1
ATOM 1934 N N . LYS A 1 277 ? 9.466 -5.061 72.032 1.00 19.44 297 LYS A N 1
ATOM 1935 C CA . LYS A 1 277 ? 10.851 -5.255 72.429 1.00 18.01 297 LYS A CA 1
ATOM 1936 C C . LYS A 1 277 ? 11.831 -4.691 71.427 1.00 20.62 297 LYS A C 1
ATOM 1937 O O . LYS A 1 277 ? 12.899 -5.223 71.241 1.00 20.81 297 LYS A O 1
ATOM 1943 N N . ASN A 1 278 ? 11.467 -3.570 70.831 1.00 18.14 298 ASN A N 1
ATOM 1944 C CA . ASN A 1 278 ? 12.307 -2.900 69.877 1.00 15.20 298 ASN A CA 1
ATOM 1945 C C . ASN A 1 278 ? 13.104 -1.800 70.534 1.00 13.42 298 ASN A C 1
ATOM 1946 O O . ASN A 1 278 ? 12.931 -0.636 70.239 1.00 18.02 298 ASN A O 1
ATOM 1951 N N . VAL A 1 279 ? 13.997 -2.208 71.424 1.00 12.78 299 VAL A N 1
ATOM 1952 C CA . VAL A 1 279 ? 14.778 -1.292 72.230 1.00 14.38 299 VAL A CA 1
ATOM 1953 C C . VAL A 1 279 ? 16.202 -1.819 72.152 1.00 16.58 299 VAL A C 1
ATOM 1954 O O . VAL A 1 279 ? 16.427 -2.994 72.390 1.00 16.13 299 VAL A O 1
ATOM 1958 N N . VAL A 1 280 ? 17.129 -0.952 71.744 1.00 12.66 300 VAL A N 1
ATOM 1959 C CA . VAL A 1 280 ? 18.520 -1.280 71.636 1.00 15.93 300 VAL A CA 1
ATOM 1960 C C . VAL A 1 280 ? 19.375 -0.193 72.226 1.00 16.35 300 VAL A C 1
ATOM 1961 O O . VAL A 1 280 ? 18.917 0.914 72.485 1.00 13.86 300 VAL A O 1
ATOM 1965 N N . LYS A 1 281 ? 20.647 -0.515 72.410 1.00 13.25 301 LYS A N 1
ATOM 1966 C CA . LYS A 1 281 ? 21.638 0.450 72.920 1.00 11.76 301 LYS A CA 1
ATOM 1967 C C . LYS A 1 281 ? 22.850 0.404 72.030 1.00 11.36 301 LYS A C 1
ATOM 1968 O O . LYS A 1 281 ? 23.365 -0.705 71.710 1.00 13.24 301 LYS A O 1
ATOM 1974 N N . LEU A 1 282 ? 23.365 1.573 71.690 1.00 12.36 302 LEU A N 1
ATOM 1975 C CA . LEU A 1 282 ? 24.586 1.648 70.923 1.00 12.82 302 LEU A CA 1
ATOM 1976 C C . LEU A 1 282 ? 25.708 1.091 71.787 1.00 19.89 302 LEU A C 1
ATOM 1977 O O . LEU A 1 282 ? 25.710 1.291 73.001 1.00 16.41 302 LEU A O 1
ATOM 1982 N N . PRO A 1 283 ? 26.643 0.355 71.189 1.00 17.55 303 PRO A N 1
ATOM 1983 C CA . PRO A 1 283 ? 27.745 -0.269 71.938 1.00 13.57 303 PRO A CA 1
ATOM 1984 C C . PRO A 1 283 ? 28.808 0.718 72.398 1.00 14.18 303 PRO A C 1
ATOM 1985 O O . PRO A 1 283 ? 28.951 1.781 71.803 1.00 17.69 303 PRO A O 1
ATOM 1989 N N . ASN A 1 284 ? 29.531 0.404 73.463 1.00 20.76 304 ASN A N 1
ATOM 1990 C CA . ASN A 1 284 ? 30.672 1.250 73.812 1.00 25.55 304 ASN A CA 1
ATOM 1991 C C . ASN A 1 284 ? 31.903 0.455 74.200 1.00 21.88 304 ASN A C 1
ATOM 1992 O O . ASN A 1 284 ? 32.842 0.991 74.801 1.00 20.78 304 ASN A O 1
ATOM 1997 N N . ASN A 1 285 ? 31.927 -0.805 73.793 1.00 17.45 305 ASN A N 1
ATOM 1998 C CA . ASN A 1 285 ? 33.044 -1.665 74.168 1.00 16.74 305 ASN A CA 1
ATOM 1999 C C . ASN A 1 285 ? 34.306 -1.290 73.386 1.00 16.18 305 ASN A C 1
ATOM 2000 O O . ASN A 1 285 ? 35.419 -1.596 73.818 1.00 19.84 305 ASN A O 1
ATOM 2005 N N . ILE A 1 286 ? 34.128 -0.580 72.273 1.00 16.45 306 ILE A N 1
ATOM 2006 C CA . ILE A 1 286 ? 35.266 -0.036 71.539 1.00 20.65 306 ILE A CA 1
ATOM 2007 C C . ILE A 1 286 ? 35.226 1.500 71.629 1.00 20.21 306 ILE A C 1
ATOM 2008 O O . ILE A 1 286 ? 36.031 2.100 72.305 1.00 18.80 306 ILE A O 1
ATOM 2013 N N . GLU A 1 287 ? 34.271 2.114 70.957 1.00 15.96 307 GLU A N 1
ATOM 2014 C CA . GLU A 1 287 ? 34.059 3.560 71.044 1.00 14.52 307 GLU A CA 1
ATOM 2015 C C . GLU A 1 287 ? 32.575 3.836 71.056 1.00 15.46 307 GLU A C 1
ATOM 2016 O O . GLU A 1 287 ? 31.824 3.111 70.437 1.00 15.75 307 GLU A O 1
ATOM 2022 N N . ALA A 1 288 ? 32.168 4.934 71.693 1.00 19.21 308 ALA A N 1
ATOM 2023 C CA . ALA A 1 288 ? 30.820 5.453 71.546 1.00 14.38 308 ALA A CA 1
ATOM 2024 C C . ALA A 1 288 ? 30.688 6.199 70.213 1.00 18.79 308 ALA A C 1
ATOM 2025 O O . ALA A 1 288 ? 31.427 7.154 69.924 1.00 18.96 308 ALA A O 1
ATOM 2027 N N . TRP A 1 289 ? 29.729 5.785 69.398 1.00 12.42 309 TRP A N 1
ATOM 2028 C CA . TRP A 1 289 ? 29.610 6.336 68.054 1.00 13.96 309 TRP A CA 1
ATOM 2029 C C . TRP A 1 289 ? 28.615 7.473 67.957 1.00 14.46 309 TRP A C 1
ATOM 2030 O O . TRP A 1 289 ? 28.360 7.984 66.864 1.00 13.26 309 TRP A O 1
ATOM 2041 N N . ASP A 1 290 ? 28.076 7.891 69.078 1.00 17.41 310 ASP A N 1
ATOM 2042 C CA . ASP A 1 290 ? 27.142 9.016 69.036 1.00 24.26 310 ASP A CA 1
ATOM 2043 C C . ASP A 1 290 ? 27.834 10.384 69.210 1.00 19.14 310 ASP A C 1
ATOM 2044 O O . ASP A 1 290 ? 27.168 11.396 69.414 1.00 21.56 310 ASP A O 1
ATOM 2049 N N . SER A 1 291 ? 29.162 10.402 69.061 1.00 19.10 311 SER A N 1
ATOM 2050 C CA . SER A 1 291 ? 29.933 11.609 68.757 1.00 19.12 311 SER A CA 1
ATOM 2051 C C . SER A 1 291 ? 30.811 11.326 67.556 1.00 15.52 311 SER A C 1
ATOM 2052 O O . SER A 1 291 ? 31.095 10.162 67.267 1.00 16.68 311 SER A O 1
ATOM 2055 N N . PRO A 1 292 ? 31.249 12.384 66.852 1.00 11.99 312 PRO A N 1
ATOM 2056 C CA . PRO A 1 292 ? 31.913 12.167 65.556 1.00 12.87 312 PRO A CA 1
ATOM 2057 C C . PRO A 1 292 ? 33.381 11.726 65.611 1.00 18.62 312 PRO A C 1
ATOM 2058 O O . PRO A 1 292 ? 34.296 12.382 65.095 1.00 17.34 312 PRO A O 1
ATOM 2062 N N . VAL A 1 293 ? 33.619 10.581 66.220 1.00 18.54 313 VAL A N 1
ATOM 2063 C CA . VAL A 1 293 ? 34.884 9.902 66.042 1.00 12.36 313 VAL A CA 1
ATOM 2064 C C . VAL A 1 293 ? 34.955 9.313 64.643 1.00 14.06 313 VAL A C 1
ATOM 2065 O O . VAL A 1 293 ? 33.920 9.130 63.952 1.00 12.55 313 VAL A O 1
ATOM 2069 N N . PRO A 1 294 ? 36.163 8.972 64.186 1.00 14.58 314 PRO A N 1
ATOM 2070 C CA . PRO A 1 294 ? 36.195 8.466 62.799 1.00 12.71 314 PRO A CA 1
ATOM 2071 C C . PRO A 1 294 ? 35.266 7.288 62.467 1.00 11.96 314 PRO A C 1
ATOM 2072 O O . PRO A 1 294 ? 34.693 7.280 61.382 1.00 14.68 314 PRO A O 1
ATOM 2076 N N . GLY A 1 295 ? 35.131 6.324 63.379 1.00 13.70 315 GLY A N 1
ATOM 2077 C CA . GLY A 1 295 ? 34.238 5.194 63.186 1.00 13.23 315 GLY A CA 1
ATOM 2078 C C . GLY A 1 295 ? 32.749 5.441 63.472 1.00 9.33 315 GLY A C 1
ATOM 2079 O O . GLY A 1 295 ? 31.945 4.497 63.420 1.00 13.48 315 GLY A O 1
ATOM 2080 N N . SER A 1 296 ? 32.364 6.679 63.769 1.00 10.27 316 SER A N 1
ATOM 2081 C CA . SER A 1 296 ? 30.977 6.967 64.149 1.00 12.28 316 SER A CA 1
ATOM 2082 C C . SER A 1 296 ? 29.963 6.486 63.134 1.00 12.74 316 SER A C 1
ATOM 2083 O O . SER A 1 296 ? 28.845 6.200 63.522 1.00 13.98 316 SER A O 1
ATOM 2086 N N . PHE A 1 297 ? 30.321 6.450 61.845 1.00 10.50 317 PHE A N 1
ATOM 2087 C CA . PHE A 1 297 ? 29.408 5.959 60.810 1.00 13.84 317 PHE A CA 1
ATOM 2088 C C . PHE A 1 297 ? 28.902 4.531 61.129 1.00 17.49 317 PHE A C 1
ATOM 2089 O O . PHE A 1 297 ? 27.788 4.141 60.745 1.00 13.30 317 PHE A O 1
ATOM 2097 N N . LEU A 1 298 ? 29.714 3.762 61.839 1.00 14.83 318 LEU A N 1
ATOM 2098 C CA . LEU A 1 298 ? 29.274 2.452 62.322 1.00 8.75 318 LEU A CA 1
ATOM 2099 C C . LEU A 1 298 ? 27.983 2.492 63.154 1.00 16.05 318 LEU A C 1
ATOM 2100 O O . LEU A 1 298 ? 27.256 1.521 63.200 1.00 12.61 318 LEU A O 1
ATOM 2105 N N . GLY A 1 299 ? 27.748 3.593 63.865 1.00 12.56 319 GLY A N 1
ATOM 2106 C CA . GLY A 1 299 ? 26.505 3.732 64.603 1.00 12.43 319 GLY A CA 1
ATOM 2107 C C . GLY A 1 299 ? 25.296 3.809 63.664 1.00 12.16 319 GLY A C 1
ATOM 2108 O O . GLY A 1 299 ? 24.226 3.300 64.012 1.00 11.12 319 GLY A O 1
ATOM 2109 N N . SER A 1 300 ? 25.440 4.444 62.491 1.00 13.10 320 SER A N 1
ATOM 2110 C CA . SER A 1 300 ? 24.326 4.452 61.536 1.00 14.90 320 SER A CA 1
ATOM 2111 C C . SER A 1 300 ? 24.123 3.103 60.903 1.00 13.32 320 SER A C 1
ATOM 2112 O O . SER A 1 300 ? 22.987 2.745 60.618 1.00 12.41 320 SER A O 1
ATOM 2115 N N . ILE A 1 301 ? 25.212 2.360 60.655 1.00 9.61 321 ILE A N 1
ATOM 2116 C CA . ILE A 1 301 ? 25.069 0.985 60.187 1.00 9.37 321 ILE A CA 1
ATOM 2117 C C . ILE A 1 301 ? 24.423 0.108 61.296 1.00 11.83 321 ILE A C 1
ATOM 2118 O O . ILE A 1 301 ? 23.550 -0.709 61.010 1.00 10.51 321 ILE A O 1
ATOM 2123 N N . TYR A 1 302 ? 24.806 0.301 62.555 1.00 11.66 322 TYR A N 1
ATOM 2124 C CA . TYR A 1 302 ? 24.163 -0.440 63.628 1.00 10.12 322 TYR A CA 1
ATOM 2125 C C . TYR A 1 302 ? 22.678 -0.131 63.617 1.00 10.56 322 TYR A C 1
ATOM 2126 O O . TYR A 1 302 ? 21.849 -1.038 63.693 1.00 12.07 322 TYR A O 1
ATOM 2135 N N . ILE A 1 303 ? 22.342 1.159 63.602 1.00 12.45 323 ILE A N 1
ATOM 2136 C CA . ILE A 1 303 ? 20.925 1.516 63.641 1.00 10.32 323 ILE A CA 1
ATOM 2137 C C . ILE A 1 303 ? 20.137 0.940 62.453 1.00 10.54 323 ILE A C 1
ATOM 2138 O O . ILE A 1 303 ? 18.978 0.427 62.612 1.00 11.92 323 ILE A O 1
ATOM 2143 N N . ALA A 1 304 ? 20.755 0.995 61.274 1.00 13.51 324 ALA A N 1
ATOM 2144 C CA . ALA A 1 304 ? 20.091 0.465 60.079 1.00 14.07 324 ALA A CA 1
ATOM 2145 C C . ALA A 1 304 ? 19.836 -1.048 60.226 1.00 12.12 324 ALA A C 1
ATOM 2146 O O . ALA A 1 304 ? 18.823 -1.599 59.712 1.00 11.85 324 ALA A O 1
ATOM 2148 N N . SER A 1 305 ? 20.774 -1.719 60.901 1.00 14.08 325 SER A N 1
ATOM 2149 C CA . SER A 1 305 ? 20.695 -3.161 61.134 1.00 11.90 325 SER A CA 1
ATOM 2150 C C . SER A 1 305 ? 19.541 -3.512 62.076 1.00 15.23 325 SER A C 1
ATOM 2151 O O . SER A 1 305 ? 19.040 -4.615 62.037 1.00 13.90 325 SER A O 1
ATOM 2154 N N . VAL A 1 306 ? 19.088 -2.542 62.878 1.00 12.80 326 VAL A N 1
ATOM 2155 C CA . VAL A 1 306 ? 17.932 -2.698 63.742 1.00 16.19 326 VAL A CA 1
ATOM 2156 C C . VAL A 1 306 ? 16.606 -2.305 63.028 1.00 12.71 326 VAL A C 1
ATOM 2157 O O . VAL A 1 306 ? 15.633 -3.012 63.079 1.00 14.46 326 VAL A O 1
ATOM 2161 N N . LEU A 1 307 ? 16.611 -1.189 62.308 1.00 13.79 327 LEU A N 1
ATOM 2162 C CA . LEU A 1 307 ? 15.393 -0.700 61.703 1.00 14.04 327 LEU A CA 1
ATOM 2163 C C . LEU A 1 307 ? 15.059 -1.403 60.390 1.00 19.58 327 LEU A C 1
ATOM 2164 O O . LEU A 1 307 ? 13.884 -1.500 60.006 1.00 18.90 327 LEU A O 1
ATOM 2169 N N . HIS A 1 308 ? 16.095 -1.884 59.711 1.00 13.72 328 HIS A N 1
ATOM 2170 C CA . HIS A 1 308 ? 15.976 -2.432 58.365 1.00 14.86 328 HIS A CA 1
ATOM 2171 C C . HIS A 1 308 ? 16.826 -3.728 58.199 1.00 13.99 328 HIS A C 1
ATOM 2172 O O . HIS A 1 308 ? 17.674 -3.820 57.305 1.00 13.59 328 HIS A O 1
ATOM 2179 N N . PRO A 1 309 ? 16.563 -4.742 59.047 1.00 13.54 329 PRO A N 1
ATOM 2180 C CA . PRO A 1 309 ? 17.453 -5.896 59.144 1.00 13.42 329 PRO A CA 1
ATOM 2181 C C . PRO A 1 309 ? 17.548 -6.720 57.901 1.00 14.99 329 PRO A C 1
ATOM 2182 O O . PRO A 1 309 ? 18.512 -7.473 57.776 1.00 16.81 329 PRO A O 1
ATOM 2186 N N . GLU A 1 310 ? 16.539 -6.643 57.039 1.00 15.49 330 GLU A N 1
ATOM 2187 C CA . GLU A 1 310 ? 16.536 -7.377 55.776 1.00 17.58 330 GLU A CA 1
ATOM 2188 C C . GLU A 1 310 ? 17.401 -6.687 54.725 1.00 16.43 330 GLU A C 1
ATOM 2189 O O . GLU A 1 310 ? 17.724 -7.281 53.711 1.00 21.32 330 GLU A O 1
ATOM 2195 N N . LYS A 1 311 ? 17.764 -5.422 54.953 1.00 13.61 331 LYS A N 1
ATOM 2196 C CA . LYS A 1 311 ? 18.594 -4.673 54.022 1.00 16.96 331 LYS A CA 1
ATOM 2197 C C . LYS A 1 311 ? 20.064 -4.547 54.526 1.00 17.40 331 LYS A C 1
ATOM 2198 O O . LYS A 1 311 ? 20.988 -4.621 53.740 1.00 17.44 331 LYS A O 1
ATOM 2204 N N . VAL A 1 312 ? 20.221 -4.345 55.838 1.00 13.95 332 VAL A N 1
ATOM 2205 C CA . VAL A 1 312 ? 21.509 -4.235 56.482 1.00 13.23 332 VAL A CA 1
ATOM 2206 C C . VAL A 1 312 ? 21.541 -5.264 57.604 1.00 17.16 332 VAL A C 1
ATOM 2207 O O . VAL A 1 312 ? 20.890 -5.116 58.636 1.00 17.19 332 VAL A O 1
ATOM 2211 N N . THR A 1 313 ? 22.272 -6.346 57.411 1.00 18.44 333 THR A N 1
ATOM 2212 C CA . THR A 1 313 ? 22.131 -7.478 58.322 1.00 12.97 333 THR A CA 1
ATOM 2213 C C . THR A 1 313 ? 23.112 -7.356 59.461 1.00 14.37 333 THR A C 1
ATOM 2214 O O . THR A 1 313 ? 24.065 -6.577 59.397 1.00 14.21 333 THR A O 1
ATOM 2218 N N . LYS A 1 314 ? 22.872 -8.125 60.514 1.00 18.71 334 LYS A N 1
ATOM 2219 C CA . LYS A 1 314 ? 23.734 -8.104 61.671 1.00 20.14 334 LYS A CA 1
ATOM 2220 C C . LYS A 1 314 ? 25.149 -8.564 61.291 1.00 17.96 334 LYS A C 1
ATOM 2221 O O . LYS A 1 314 ? 26.126 -7.993 61.760 1.00 15.78 334 LYS A O 1
ATOM 2227 N N . ASP A 1 315 ? 25.246 -9.583 60.436 1.00 16.60 335 ASP A N 1
ATOM 2228 C CA . ASP A 1 315 ? 26.530 -10.095 59.951 1.00 16.09 335 ASP A CA 1
ATOM 2229 C C . ASP A 1 315 ? 27.291 -9.029 59.167 1.00 17.09 335 ASP A C 1
ATOM 2230 O O . ASP A 1 315 ? 28.504 -8.881 59.357 1.00 13.42 335 ASP A O 1
ATOM 2235 N N . PHE A 1 316 ? 26.589 -8.267 58.334 1.00 13.37 336 PHE A N 1
ATOM 2236 C CA . PHE A 1 316 ? 27.229 -7.148 57.640 1.00 12.00 336 PHE A CA 1
ATOM 2237 C C . PHE A 1 316 ? 27.775 -6.102 58.612 1.00 11.37 336 PHE A C 1
ATOM 2238 O O . PHE A 1 316 ? 28.920 -5.668 58.503 1.00 14.44 336 PHE A O 1
ATOM 2246 N N . TYR A 1 317 ? 26.934 -5.680 59.560 1.00 14.25 337 TYR A N 1
ATOM 2247 C CA . TYR A 1 317 ? 27.345 -4.715 60.574 1.00 13.62 337 TYR A CA 1
ATOM 2248 C C . TYR A 1 317 ? 28.578 -5.201 61.325 1.00 13.98 337 TYR A C 1
ATOM 2249 O O . TYR A 1 317 ? 29.568 -4.460 61.497 1.00 13.84 337 TYR A O 1
ATOM 2258 N N . GLU A 1 318 ? 28.561 -6.445 61.747 1.00 12.12 338 GLU A N 1
ATOM 2259 C CA . GLU A 1 318 ? 29.724 -6.986 62.477 1.00 18.66 338 GLU A CA 1
ATOM 2260 C C . GLU A 1 318 ? 30.997 -6.964 61.673 1.00 15.32 338 GLU A C 1
ATOM 2261 O O . GLU A 1 318 ? 32.072 -6.669 62.216 1.00 15.39 338 GLU A O 1
ATOM 2267 N N . THR A 1 319 ? 30.881 -7.296 60.396 1.00 18.05 339 THR A N 1
ATOM 2268 C CA . THR A 1 319 ? 32.008 -7.292 59.461 1.00 20.15 339 THR A CA 1
ATOM 2269 C C . THR A 1 319 ? 32.556 -5.890 59.260 1.00 14.00 339 THR A C 1
ATOM 2270 O O . THR A 1 319 ? 33.767 -5.693 59.297 1.00 14.66 339 THR A O 1
ATOM 2274 N N . CYS A 1 320 ? 31.682 -4.890 59.085 1.00 16.55 340 CYS A N 1
ATOM 2275 C CA . CYS A 1 320 ? 32.116 -3.487 59.061 1.00 12.41 340 CYS A CA 1
ATOM 2276 C C . CYS A 1 320 ? 32.950 -3.078 60.264 1.00 10.61 340 CYS A C 1
ATOM 2277 O O . CYS A 1 320 ? 34.013 -2.439 60.129 1.00 10.88 340 CYS A O 1
ATOM 2280 N N . VAL A 1 321 ? 32.488 -3.418 61.458 1.00 12.61 341 VAL A N 1
ATOM 2281 C CA . VAL A 1 321 ? 33.211 -3.017 62.695 1.00 14.44 341 VAL A CA 1
ATOM 2282 C C . VAL A 1 321 ? 34.604 -3.643 62.707 1.00 16.35 341 VAL A C 1
ATOM 2283 O O . VAL A 1 321 ? 35.620 -2.957 62.920 1.00 10.91 341 VAL A O 1
ATOM 2287 N N . THR A 1 322 ? 34.650 -4.940 62.433 1.00 12.76 342 THR A N 1
ATOM 2288 C CA . THR A 1 322 ? 35.885 -5.686 62.452 1.00 12.02 342 THR A CA 1
ATOM 2289 C C . THR A 1 322 ? 36.869 -5.139 61.419 1.00 14.20 342 THR A C 1
ATOM 2290 O O . THR A 1 322 ? 38.009 -4.852 61.742 1.00 14.59 342 THR A O 1
ATOM 2294 N N . LYS A 1 323 ? 36.423 -4.978 60.182 1.00 14.79 343 LYS A N 1
ATOM 2295 C CA . LYS A 1 323 ? 37.293 -4.418 59.151 1.00 12.99 343 LYS A CA 1
ATOM 2296 C C . LYS A 1 323 ? 37.776 -2.995 59.444 1.00 13.99 343 LYS A C 1
ATOM 2297 O O . LYS A 1 323 ? 38.932 -2.695 59.209 1.00 12.55 343 LYS A O 1
ATOM 2303 N N . PHE A 1 324 ? 36.910 -2.122 59.959 1.00 12.52 344 PHE A N 1
ATOM 2304 C CA . PHE A 1 324 ? 37.279 -0.746 60.187 1.00 13.66 344 PHE A CA 1
ATOM 2305 C C . PHE A 1 324 ? 38.340 -0.634 61.260 1.00 14.32 344 PHE A C 1
ATOM 2306 O O . PHE A 1 324 ? 39.336 0.078 61.084 1.00 12.38 344 PHE A O 1
ATOM 2314 N N . TYR A 1 325 ? 38.144 -1.313 62.395 1.00 9.52 345 TYR A N 1
ATOM 2315 C CA . TYR A 1 325 ? 39.146 -1.211 63.442 1.00 11.98 345 TYR A CA 1
ATOM 2316 C C . TYR A 1 325 ? 40.414 -1.944 63.103 1.00 14.55 345 TYR A C 1
ATOM 2317 O O . TYR A 1 325 ? 41.468 -1.511 63.513 1.00 11.55 345 TYR A O 1
ATOM 2326 N N . GLU A 1 326 ? 40.335 -3.006 62.309 1.00 14.06 346 GLU A N 1
ATOM 2327 C CA . GLU A 1 326 ? 41.548 -3.670 61.857 1.00 12.19 346 GLU A CA 1
ATOM 2328 C C . GLU A 1 326 ? 42.377 -2.753 60.956 1.00 13.61 346 GLU A C 1
ATOM 2329 O O . GLU A 1 326 ? 43.598 -2.600 61.133 1.00 16.36 346 GLU A O 1
ATOM 2335 N N . SER A 1 327 ? 41.706 -2.154 59.977 1.00 12.52 347 SER A N 1
ATOM 2336 C CA . SER A 1 327 ? 42.357 -1.362 58.946 1.00 14.36 347 SER A CA 1
ATOM 2337 C C . SER A 1 327 ? 43.000 -0.085 59.463 1.00 14.75 347 SER A C 1
ATOM 2338 O O . SER A 1 327 ? 44.075 0.280 59.027 1.00 13.77 347 SER A O 1
ATOM 2341 N N . PHE A 1 328 ? 42.339 0.606 60.380 1.00 13.35 348 PHE A N 1
ATOM 2342 C CA . PHE A 1 328 ? 42.827 1.919 60.815 1.00 12.07 348 PHE A CA 1
ATOM 2343 C C . PHE A 1 328 ? 43.407 1.979 62.218 1.00 14.92 348 PHE A C 1
ATOM 2344 O O . PHE A 1 328 ? 44.185 2.888 62.522 1.00 15.75 348 PHE A O 1
ATOM 2352 N N . TYR A 1 329 ? 43.074 1.008 63.069 1.00 10.52 349 TYR A N 1
ATOM 2353 C CA . TYR A 1 329 ? 43.549 0.997 64.441 1.00 9.91 349 TYR A CA 1
ATOM 2354 C C . TYR A 1 329 ? 44.451 -0.186 64.797 1.00 14.78 349 TYR A C 1
ATOM 2355 O O . TYR A 1 329 ? 44.945 -0.293 65.925 1.00 14.14 349 TYR A O 1
ATOM 2364 N N . GLY A 1 330 ? 44.631 -1.106 63.846 1.00 14.07 350 GLY A N 1
ATOM 2365 C CA . GLY A 1 330 ? 45.587 -2.184 63.998 1.00 14.02 350 GLY A CA 1
ATOM 2366 C C . GLY A 1 330 ? 45.252 -3.267 65.014 1.00 12.86 350 GLY A C 1
ATOM 2367 O O . GLY A 1 330 ? 46.168 -3.894 65.585 1.00 16.69 350 GLY A O 1
ATOM 2368 N N . PHE A 1 331 ? 43.969 -3.489 65.284 1.00 14.78 351 PHE A N 1
ATOM 2369 C CA . PHE A 1 331 ? 43.604 -4.595 66.179 1.00 16.04 351 PHE A CA 1
ATOM 2370 C C . PHE A 1 331 ? 42.321 -5.262 65.712 1.00 15.59 351 PHE A C 1
ATOM 2371 O O . PHE A 1 331 ? 41.501 -4.667 65.009 1.00 14.00 351 PHE A O 1
ATOM 2379 N N . THR A 1 332 ? 42.159 -6.511 66.119 1.00 17.09 352 THR A N 1
ATOM 2380 C CA . THR A 1 332 ? 40.979 -7.283 65.760 1.00 16.54 352 THR A CA 1
ATOM 2381 C C . THR A 1 332 ? 39.963 -7.244 66.889 1.00 21.89 352 THR A C 1
ATOM 2382 O O . THR A 1 332 ? 40.222 -7.752 67.982 1.00 22.43 352 THR A O 1
ATOM 2386 N N . PRO A 1 333 ? 38.773 -6.686 66.636 1.00 16.09 353 PRO A N 1
ATOM 2387 C CA . PRO A 1 333 ? 37.860 -6.622 67.783 1.00 24.08 353 PRO A CA 1
ATOM 2388 C C . PRO A 1 333 ? 37.414 -8.021 68.164 1.00 28.69 353 PRO A C 1
ATOM 2389 O O . PRO A 1 333 ? 37.350 -8.856 67.272 1.00 26.55 353 PRO A O 1
ATOM 2393 N N . ALA A 1 334 ? 37.107 -8.263 69.435 1.00 39.72 354 ALA A N 1
ATOM 2394 C CA . ALA A 1 334 ? 36.694 -9.590 69.878 1.00 42.05 354 ALA A CA 1
ATOM 2395 C C . ALA A 1 334 ? 35.181 -9.732 69.861 1.00 42.88 354 ALA A C 1
ATOM 2396 O O . ALA A 1 334 ? 34.484 -8.840 69.386 1.00 45.62 354 ALA A O 1
ATOM 2398 N N . GLY B 1 12 ? 22.869 22.205 84.883 1.00 52.68 32 GLY B N 1
ATOM 2399 C CA . GLY B 1 12 ? 23.640 21.656 83.775 1.00 46.96 32 GLY B CA 1
ATOM 2400 C C . GLY B 1 12 ? 22.824 21.206 82.567 1.00 47.89 32 GLY B C 1
ATOM 2401 O O . GLY B 1 12 ? 23.366 20.982 81.485 1.00 48.63 32 GLY B O 1
ATOM 2402 N N . THR B 1 13 ? 21.516 21.047 82.745 1.00 52.18 33 THR B N 1
ATOM 2403 C CA . THR B 1 13 ? 20.656 20.667 81.627 1.00 50.00 33 THR B CA 1
ATOM 2404 C C . THR B 1 13 ? 19.352 21.447 81.680 1.00 46.64 33 THR B C 1
ATOM 2405 O O . THR B 1 13 ? 19.269 22.465 82.368 1.00 41.74 33 THR B O 1
ATOM 2409 N N . GLU B 1 14 ? 18.345 20.951 80.960 1.00 40.81 34 GLU B N 1
ATOM 2410 C CA . GLU B 1 14 ? 17.124 21.708 80.724 1.00 39.98 34 GLU B CA 1
ATOM 2411 C C . GLU B 1 14 ? 15.959 20.807 80.294 1.00 39.62 34 GLU B C 1
ATOM 2412 O O . GLU B 1 14 ? 16.162 19.677 79.857 1.00 39.72 34 GLU B O 1
ATOM 2418 N N . GLU B 1 15 ? 14.742 21.328 80.432 1.00 39.22 35 GLU B N 1
ATOM 2419 C CA . GLU B 1 15 ? 13.546 20.627 80.004 1.00 38.80 35 GLU B CA 1
ATOM 2420 C C . GLU B 1 15 ? 13.408 20.956 78.525 1.00 43.69 35 GLU B C 1
ATOM 2421 O O . GLU B 1 15 ? 13.667 22.089 78.122 1.00 37.18 35 GLU B O 1
ATOM 2427 N N . ALA B 1 16 ? 13.017 19.977 77.714 1.00 37.02 36 ALA B N 1
ATOM 2428 C CA . ALA B 1 16 ? 12.870 20.184 76.273 1.00 35.76 36 ALA B CA 1
ATOM 2429 C C . ALA B 1 16 ? 11.876 21.312 75.961 1.00 34.87 36 ALA B C 1
ATOM 2430 O O . ALA B 1 16 ? 10.917 21.527 76.704 1.00 35.17 36 ALA B O 1
ATOM 2432 N N . THR B 1 17 ? 12.138 22.032 74.870 1.00 43.22 37 THR B N 1
ATOM 2433 C CA . THR B 1 17 ? 11.237 23.069 74.360 1.00 43.39 37 THR B CA 1
ATOM 2434 C C . THR B 1 17 ? 10.883 22.761 72.902 1.00 42.66 37 THR B C 1
ATOM 2435 O O . THR B 1 17 ? 11.767 22.484 72.079 1.00 34.40 37 THR B O 1
ATOM 2439 N N . THR B 1 18 ? 9.588 22.782 72.586 1.00 38.97 38 THR B N 1
ATOM 2440 C CA . THR B 1 18 ? 9.149 22.709 71.190 1.00 30.12 38 THR B CA 1
ATOM 2441 C C . THR B 1 18 ? 8.348 23.945 70.866 1.00 31.76 38 THR B C 1
ATOM 2442 O O . THR B 1 18 ? 7.776 24.039 69.794 1.00 33.40 38 THR B O 1
ATOM 2446 N N . SER B 1 19 ? 8.316 24.910 71.772 1.00 36.01 39 SER B N 1
ATOM 2447 C CA . SER B 1 19 ? 7.345 25.986 71.627 1.00 37.80 39 SER B CA 1
ATOM 2448 C C . SER B 1 19 ? 7.614 26.820 70.363 1.00 38.05 39 SER B C 1
ATOM 2449 O O . SER B 1 19 ? 6.701 27.487 69.874 1.00 36.91 39 SER B O 1
ATOM 2452 N N . ALA B 1 20 ? 8.842 26.775 69.832 1.00 32.14 40 ALA B N 1
ATOM 2453 C CA . ALA B 1 20 ? 9.142 27.517 68.615 1.00 26.62 40 ALA B CA 1
ATOM 2454 C C . ALA B 1 20 ? 8.233 26.959 67.535 1.00 25.85 40 ALA B C 1
ATOM 2455 O O . ALA B 1 20 ? 7.687 27.690 66.719 1.00 25.14 40 ALA B O 1
ATOM 2457 N N . PHE B 1 21 ? 8.059 25.645 67.531 1.00 26.25 41 PHE B N 1
ATOM 2458 C CA . PHE B 1 21 ? 7.231 25.056 66.525 1.00 25.59 41 PHE B CA 1
ATOM 2459 C C . PHE B 1 21 ? 5.781 25.132 66.948 1.00 25.62 41 PHE B C 1
ATOM 2460 O O . PHE B 1 21 ? 4.901 25.382 66.123 1.00 24.82 41 PHE B O 1
ATOM 2468 N N . ASP B 1 22 ? 5.516 24.933 68.228 1.00 27.54 42 ASP B N 1
ATOM 2469 C CA . ASP B 1 22 ? 4.123 24.904 68.665 1.00 33.99 42 ASP B CA 1
ATOM 2470 C C . ASP B 1 22 ? 3.437 26.258 68.474 1.00 31.83 42 ASP B C 1
ATOM 2471 O O . ASP B 1 22 ? 2.230 26.309 68.263 1.00 29.73 42 ASP B O 1
ATOM 2476 N N . VAL B 1 23 ? 4.198 27.347 68.562 1.00 26.90 43 VAL B N 1
ATOM 2477 C CA . VAL B 1 23 ? 3.649 28.669 68.294 1.00 31.34 43 VAL B CA 1
ATOM 2478 C C . VAL B 1 23 ? 3.055 28.748 66.878 1.00 30.63 43 VAL B C 1
ATOM 2479 O O . VAL B 1 23 ? 2.040 29.421 66.650 1.00 29.59 43 VAL B O 1
ATOM 2491 N N . SER B 1 25 ? 1.420 26.484 65.250 1.00 32.64 45 SER B N 1
ATOM 2492 C CA . SER B 1 25 ? 0.191 25.702 65.042 1.00 41.07 45 SER B CA 1
ATOM 2493 C C . SER B 1 25 ? -1.005 26.313 65.752 1.00 38.96 45 SER B C 1
ATOM 2494 O O . SER B 1 25 ? -2.127 25.807 65.630 1.00 50.06 45 SER B O 1
ATOM 2497 N N . GLN B 1 26 ? -0.771 27.375 66.516 1.00 33.79 46 GLN B N 1
ATOM 2498 C CA . GLN B 1 26 ? -1.799 27.914 67.409 1.00 38.81 46 GLN B CA 1
ATOM 2499 C C . GLN B 1 26 ? -2.005 29.395 67.158 1.00 41.33 46 GLN B C 1
ATOM 2500 O O . GLN B 1 26 ? -1.182 30.228 67.523 1.00 40.77 46 GLN B O 1
ATOM 2506 N N . PHE B 1 27 ? -3.124 29.725 66.527 1.00 22.99 47 PHE B N 1
ATOM 2507 C CA . PHE B 1 27 ? -3.446 31.099 66.271 1.00 22.43 47 PHE B CA 1
ATOM 2508 C C . PHE B 1 27 ? -4.451 31.539 67.344 1.00 23.05 47 PHE B C 1
ATOM 2509 O O . PHE B 1 27 ? -5.641 31.240 67.266 1.00 28.44 47 PHE B O 1
ATOM 2517 N N . ASN B 1 28 ? -3.966 32.217 68.370 1.00 23.67 48 ASN B N 1
ATOM 2518 C CA . ASN B 1 28 ? -4.852 32.733 69.419 1.00 26.76 48 ASN B CA 1
ATOM 2519 C C . ASN B 1 28 ? -5.694 33.864 68.831 1.00 23.58 48 ASN B C 1
ATOM 2520 O O . ASN B 1 28 ? -5.160 34.802 68.268 1.00 26.25 48 ASN B O 1
ATOM 2525 N N . GLU B 1 29 ? -6.994 33.767 68.930 1.00 23.64 49 GLU B N 1
ATOM 2526 C CA . GLU B 1 29 ? -7.852 34.813 68.413 1.00 23.02 49 GLU B CA 1
ATOM 2527 C C . GLU B 1 29 ? -7.672 36.107 69.232 1.00 23.37 49 GLU B C 1
ATOM 2528 O O . GLU B 1 29 ? -7.692 36.081 70.451 1.00 24.31 49 GLU B O 1
ATOM 2534 N N . ILE B 1 30 ? -7.496 37.220 68.523 1.00 22.62 50 ILE B N 1
ATOM 2535 C CA . ILE B 1 30 ? -7.269 38.538 69.109 1.00 22.80 50 ILE B CA 1
ATOM 2536 C C . ILE B 1 30 ? -8.299 39.482 68.465 1.00 22.16 50 ILE B C 1
ATOM 2537 O O . ILE B 1 30 ? -8.303 39.665 67.244 1.00 21.21 50 ILE B O 1
ATOM 2542 N N . GLY B 1 31 ? -9.152 40.079 69.283 1.00 29.04 51 GLY B N 1
ATOM 2543 C CA . GLY B 1 31 ? -10.232 40.911 68.780 1.00 30.20 51 GLY B CA 1
ATOM 2544 C C . GLY B 1 31 ? -9.731 42.119 67.996 1.00 29.79 51 GLY B C 1
ATOM 2545 O O . GLY B 1 31 ? -8.687 42.738 68.352 1.00 27.91 51 GLY B O 1
ATOM 2546 N N . VAL B 1 32 ? -10.448 42.409 66.900 1.00 23.53 52 VAL B N 1
ATOM 2547 C CA . VAL B 1 32 ? -10.292 43.659 66.140 1.00 19.80 52 VAL B CA 1
ATOM 2548 C C . VAL B 1 32 ? -11.678 44.301 66.013 1.00 19.73 52 VAL B C 1
ATOM 2549 O O . VAL B 1 32 ? -12.599 43.686 65.523 1.00 19.51 52 VAL B O 1
ATOM 2553 N N . SER B 1 33 ? -11.807 45.526 66.503 1.00 23.68 53 SER B N 1
ATOM 2554 C CA . SER B 1 33 ? -13.084 46.259 66.507 1.00 20.77 53 SER B CA 1
ATOM 2555 C C . SER B 1 33 ? -13.226 47.146 65.243 1.00 18.90 53 SER B C 1
ATOM 2556 O O . SER B 1 33 ? -12.292 47.851 64.864 1.00 19.28 53 SER B O 1
ATOM 2559 N N . TYR B 1 34 ? -14.371 47.054 64.553 1.00 18.52 54 TYR B N 1
ATOM 2560 C CA . TYR B 1 34 ? -14.616 47.898 63.380 1.00 17.59 54 TYR B CA 1
ATOM 2561 C C . TYR B 1 34 ? -15.760 48.839 63.735 1.00 18.77 54 TYR B C 1
ATOM 2562 O O . TYR B 1 34 ? -16.565 48.482 64.576 1.00 21.08 54 TYR B O 1
ATOM 2571 N N . PRO B 1 35 ? -15.803 50.042 63.124 1.00 19.05 55 PRO B N 1
ATOM 2572 C CA . PRO B 1 35 ? -14.795 50.581 62.203 1.00 16.46 55 PRO B CA 1
ATOM 2573 C C . PRO B 1 35 ? -13.399 50.670 62.810 1.00 16.71 55 PRO B C 1
ATOM 2574 O O . PRO B 1 35 ? -13.239 50.943 63.984 1.00 17.53 55 PRO B O 1
ATOM 2578 N N . LEU B 1 36 ? -12.414 50.492 61.960 1.00 17.62 56 LEU B N 1
ATOM 2579 C CA . LEU B 1 36 ? -11.026 50.453 62.363 1.00 16.62 56 LEU B CA 1
ATOM 2580 C C . LEU B 1 36 ? -10.242 51.537 61.628 1.00 20.44 56 LEU B C 1
ATOM 2581 O O . LEU B 1 36 ? -10.308 51.630 60.391 1.00 15.08 56 LEU B O 1
ATOM 2586 N N . THR B 1 37 ? -9.477 52.337 62.373 1.00 15.31 57 THR B N 1
ATOM 2587 C CA . THR B 1 37 ? -8.600 53.311 61.737 1.00 15.02 57 THR B CA 1
ATOM 2588 C C . THR B 1 37 ? -7.172 52.914 61.976 1.00 16.02 57 THR B C 1
ATOM 2589 O O . THR B 1 37 ? -6.756 52.661 63.095 1.00 18.89 57 THR B O 1
ATOM 2593 N N . VAL B 1 38 ? -6.411 52.857 60.913 1.00 14.27 58 VAL B N 1
ATOM 2594 C CA . VAL B 1 38 ? -4.997 52.536 61.023 1.00 14.33 58 VAL B CA 1
ATOM 2595 C C . VAL B 1 38 ? -4.144 53.611 60.343 1.00 13.43 58 VAL B C 1
ATOM 2596 O O . VAL B 1 38 ? -4.622 54.444 59.581 1.00 17.98 58 VAL B O 1
ATOM 2600 N N . THR B 1 39 ? -2.860 53.600 60.682 1.00 17.63 59 THR B N 1
ATOM 2601 C CA . THR B 1 39 ? -1.881 54.390 59.986 1.00 15.69 59 THR B CA 1
ATOM 2602 C C . THR B 1 39 ? -0.965 53.465 59.203 1.00 13.05 59 THR B C 1
ATOM 2603 O O . THR B 1 39 ? -0.342 52.540 59.768 1.00 13.87 59 THR B O 1
ATOM 2607 N N . ASP B 1 40 ? -0.866 53.692 57.898 1.00 14.44 60 ASP B N 1
ATOM 2608 C CA . ASP B 1 40 ? -0.025 52.823 57.096 1.00 15.90 60 ASP B CA 1
ATOM 2609 C C . ASP B 1 40 ? 1.477 53.167 57.140 1.00 17.44 60 ASP B C 1
ATOM 2610 O O . ASP B 1 40 ? 1.886 54.100 57.830 1.00 18.69 60 ASP B O 1
ATOM 2615 N N . GLN B 1 41 ? 2.314 52.408 56.441 1.00 13.28 61 GLN B N 1
ATOM 2616 C CA . GLN B 1 41 ? 3.767 52.644 56.583 1.00 13.19 61 GLN B CA 1
ATOM 2617 C C . GLN B 1 41 ? 4.287 53.895 55.839 1.00 15.20 61 GLN B C 1
ATOM 2618 O O . GLN B 1 41 ? 5.503 54.208 55.847 1.00 18.98 61 GLN B O 1
ATOM 2624 N N . ALA B 1 42 ? 3.360 54.612 55.199 1.00 17.79 62 ALA B N 1
ATOM 2625 C CA . ALA B 1 42 ? 3.668 55.927 54.626 1.00 18.20 62 ALA B CA 1
ATOM 2626 C C . ALA B 1 42 ? 3.046 57.050 55.410 1.00 21.81 62 ALA B C 1
ATOM 2627 O O . ALA B 1 42 ? 2.998 58.186 54.908 1.00 21.25 62 ALA B O 1
ATOM 2629 N N . GLY B 1 43 ? 2.571 56.746 56.612 1.00 16.31 63 GLY B N 1
ATOM 2630 C CA . GLY B 1 43 ? 1.978 57.773 57.467 1.00 18.49 63 GLY B CA 1
ATOM 2631 C C . GLY B 1 43 ? 0.561 58.183 57.138 1.00 20.30 63 GLY B C 1
ATOM 2632 O O . GLY B 1 43 ? 0.035 59.166 57.675 1.00 17.78 63 GLY B O 1
ATOM 2633 N N . ARG B 1 44 ? -0.094 57.454 56.245 1.00 16.08 64 ARG B N 1
ATOM 2634 C CA . ARG B 1 44 ? -1.444 57.808 55.835 1.00 17.29 64 ARG B CA 1
ATOM 2635 C C . ARG B 1 44 ? -2.507 57.180 56.733 1.00 17.74 64 ARG B C 1
ATOM 2636 O O . ARG B 1 44 ? -2.373 56.052 57.166 1.00 17.06 64 ARG B O 1
ATOM 2644 N N . THR B 1 45 ? -3.595 57.904 56.950 1.00 22.28 65 THR B N 1
ATOM 2645 C CA . THR B 1 45 ? -4.697 57.397 57.751 1.00 23.87 65 THR B CA 1
ATOM 2646 C C . THR B 1 45 ? -5.719 56.704 56.866 1.00 22.05 65 THR B C 1
ATOM 2647 O O . THR B 1 45 ? -6.166 57.262 55.878 1.00 21.35 65 THR B O 1
ATOM 2651 N N . VAL B 1 46 ? -6.049 55.469 57.212 1.00 17.08 66 VAL B N 1
ATOM 2652 C CA . VAL B 1 46 ? -7.041 54.700 56.470 1.00 17.37 66 VAL B CA 1
ATOM 2653 C C . VAL B 1 46 ? -8.038 54.046 57.429 1.00 14.47 66 VAL B C 1
ATOM 2654 O O . VAL B 1 46 ? -7.660 53.417 58.399 1.00 18.44 66 VAL B O 1
ATOM 2658 N N . THR B 1 47 ? -9.331 54.180 57.115 1.00 18.35 67 THR B N 1
ATOM 2659 C CA . THR B 1 47 ? -10.407 53.632 57.904 1.00 17.91 67 THR B CA 1
ATOM 2660 C C . THR B 1 47 ? -11.186 52.566 57.151 1.00 22.72 67 THR B C 1
ATOM 2661 O O . THR B 1 47 ? -11.522 52.719 55.976 1.00 19.35 67 THR B O 1
ATOM 2665 N N . PHE B 1 48 ? -11.476 51.488 57.862 1.00 15.36 68 PHE B N 1
ATOM 2666 C CA . PHE B 1 48 ? -12.257 50.354 57.346 1.00 15.50 68 PHE B CA 1
ATOM 2667 C C . PHE B 1 48 ? -13.520 50.184 58.147 1.00 16.36 68 PHE B C 1
ATOM 2668 O O . PHE B 1 48 ? -13.461 50.044 59.357 1.00 19.09 68 PHE B O 1
ATOM 2676 N N . GLU B 1 49 ? -14.666 50.233 57.481 1.00 17.25 69 GLU B N 1
ATOM 2677 C CA . GLU B 1 49 ? -15.933 50.051 58.149 1.00 18.27 69 GLU B CA 1
ATOM 2678 C C . GLU B 1 49 ? -16.162 48.626 58.623 1.00 20.32 69 GLU B C 1
ATOM 2679 O O . GLU B 1 49 ? -16.953 48.398 59.533 1.00 21.05 69 GLU B O 1
ATOM 2685 N N . LYS B 1 50 ? -15.517 47.684 57.973 1.00 19.81 70 LYS B N 1
ATOM 2686 C CA . LYS B 1 50 ? -15.582 46.269 58.330 1.00 23.07 70 LYS B CA 1
ATOM 2687 C C . LYS B 1 50 ? -14.368 45.590 57.723 1.00 22.62 70 LYS B C 1
ATOM 2688 O O . LYS B 1 50 ? -13.670 46.208 56.918 1.00 18.31 70 LYS B O 1
ATOM 2694 N N . ALA B 1 51 ? -14.099 44.340 58.103 1.00 18.87 71 ALA B N 1
ATOM 2695 C CA . ALA B 1 51 ? -12.959 43.612 57.545 1.00 20.94 71 ALA B CA 1
ATOM 2696 C C . ALA B 1 51 ? -13.137 43.527 56.051 1.00 19.82 71 ALA B C 1
ATOM 2697 O O . ALA B 1 51 ? -14.233 43.221 55.604 1.00 19.59 71 ALA B O 1
ATOM 2699 N N . PRO B 1 52 ? -12.088 43.810 55.274 1.00 16.91 72 PRO B N 1
ATOM 2700 C CA . PRO B 1 52 ? -12.258 43.788 53.811 1.00 23.59 72 PRO B CA 1
ATOM 2701 C C . PRO B 1 52 ? -12.428 42.374 53.239 1.00 24.67 72 PRO B C 1
ATOM 2702 O O . PRO B 1 52 ? -11.663 41.491 53.574 1.00 22.50 72 PRO B O 1
ATOM 2706 N N . GLU B 1 53 ? -13.436 42.150 52.407 1.00 19.48 73 GLU B N 1
ATOM 2707 C CA . GLU B 1 53 ? -13.649 40.807 51.858 1.00 21.61 73 GLU B CA 1
ATOM 2708 C C . GLU B 1 53 ? -12.973 40.575 50.497 1.00 15.21 73 GLU B C 1
ATOM 2709 O O . GLU B 1 53 ? -12.776 39.430 50.070 1.00 18.75 73 GLU B O 1
ATOM 2715 N N . LYS B 1 54 ? -12.730 41.651 49.776 1.00 16.67 74 LYS B N 1
ATOM 2716 C CA . LYS B 1 54 ? -12.080 41.577 48.470 1.00 20.57 74 LYS B CA 1
ATOM 2717 C C . LYS B 1 54 ? -10.780 42.363 48.589 1.00 14.54 74 LYS B C 1
ATOM 2718 O O . LYS B 1 54 ? -10.756 43.566 48.842 1.00 16.83 74 LYS B O 1
ATOM 2724 N N . ILE B 1 55 ? -9.694 41.629 48.427 1.00 16.22 75 ILE B N 1
ATOM 2725 C CA . ILE B 1 55 ? -8.393 42.122 48.696 1.00 15.01 75 ILE B CA 1
ATOM 2726 C C . ILE B 1 55 ? -7.563 42.061 47.435 1.00 18.40 75 ILE B C 1
ATOM 2727 O O . ILE B 1 55 ? -7.500 41.031 46.793 1.00 18.53 75 ILE B O 1
ATOM 2732 N N . ALA B 1 56 ? -6.923 43.174 47.108 1.00 17.32 76 ALA B N 1
ATOM 2733 C CA . ALA B 1 56 ? -5.979 43.235 45.999 1.00 13.84 76 ALA B CA 1
ATOM 2734 C C . ALA B 1 56 ? -4.575 43.564 46.480 1.00 15.29 76 ALA B C 1
ATOM 2735 O O . ALA B 1 56 ? -4.366 44.396 47.364 1.00 17.48 76 ALA B O 1
ATOM 2737 N N . SER B 1 57 ? -3.593 42.914 45.881 1.00 16.07 77 SER B N 1
ATOM 2738 C CA . SER B 1 57 ? -2.225 43.171 46.259 1.00 15.53 77 SER B CA 1
ATOM 2739 C C . SER B 1 57 ? -1.470 43.507 45.009 1.00 16.01 77 SER B C 1
ATOM 2740 O O . SER B 1 57 ? -1.668 42.873 43.959 1.00 20.65 77 SER B O 1
ATOM 2743 N N . SER B 1 58 ? -0.555 44.453 45.102 1.00 16.98 78 SER B N 1
ATOM 2744 C CA . SER B 1 58 ? 0.199 44.821 43.920 1.00 19.87 78 SER B CA 1
ATOM 2745 C C . SER B 1 58 ? 1.695 44.642 44.097 1.00 20.27 78 SER B C 1
ATOM 2746 O O . SER B 1 58 ? 2.482 45.284 43.417 1.00 25.24 78 SER B O 1
ATOM 2749 N N . TYR B 1 59 ? 2.090 43.740 44.974 1.00 14.37 79 TYR B N 1
ATOM 2750 C CA . TYR B 1 59 ? 3.479 43.635 45.353 1.00 14.48 79 TYR B CA 1
ATOM 2751 C C . TYR B 1 59 ? 3.674 42.188 45.788 1.00 14.15 79 TYR B C 1
ATOM 2752 O O . TYR B 1 59 ? 2.862 41.689 46.566 1.00 14.73 79 TYR B O 1
ATOM 2761 N N . TYR B 1 60 ? 4.768 41.538 45.389 1.00 18.60 80 TYR B N 1
ATOM 2762 C CA . TYR B 1 60 ? 4.883 40.118 45.697 1.00 20.44 80 TYR B CA 1
ATOM 2763 C C . TYR B 1 60 ? 5.027 39.879 47.201 1.00 16.58 80 TYR B C 1
ATOM 2764 O O . TYR B 1 60 ? 4.617 38.838 47.735 1.00 13.95 80 TYR B O 1
ATOM 2773 N N . ILE B 1 61 ? 5.629 40.834 47.904 1.00 16.82 81 ILE B N 1
ATOM 2774 C CA . ILE B 1 61 ? 5.809 40.626 49.330 1.00 14.58 81 ILE B CA 1
ATOM 2775 C C . ILE B 1 61 ? 4.488 40.630 50.050 1.00 12.52 81 ILE B C 1
ATOM 2776 O O . ILE B 1 61 ? 4.214 39.755 50.858 1.00 16.22 81 ILE B O 1
ATOM 2781 N N . SER B 1 62 ? 3.619 41.556 49.698 1.00 13.62 82 SER B N 1
ATOM 2782 C CA . SER B 1 62 ? 2.321 41.594 50.311 1.00 12.37 82 SER B CA 1
ATOM 2783 C C . SER B 1 62 ? 1.495 40.370 49.898 1.00 13.35 82 SER B C 1
ATOM 2784 O O . SER B 1 62 ? 0.719 39.843 50.688 1.00 12.87 82 SER B O 1
ATOM 2787 N N . THR B 1 63 ? 1.626 39.912 48.657 1.00 12.24 83 THR B N 1
ATOM 2788 C CA . THR B 1 63 ? 0.933 38.701 48.282 1.00 12.29 83 THR B CA 1
ATOM 2789 C C . THR B 1 63 ? 1.362 37.493 49.160 1.00 13.94 83 THR B C 1
ATOM 2790 O O . THR B 1 63 ? 0.522 36.756 49.675 1.00 11.91 83 THR B O 1
ATOM 2794 N N . SER B 1 64 ? 2.659 37.312 49.358 1.00 14.14 84 SER B N 1
ATOM 2795 C CA . SER B 1 64 ? 3.139 36.203 50.167 1.00 18.47 84 SER B CA 1
ATOM 2796 C C . SER B 1 64 ? 2.608 36.338 51.606 1.00 15.04 84 SER B C 1
ATOM 2797 O O . SER B 1 64 ? 2.191 35.347 52.233 1.00 12.82 84 SER B O 1
ATOM 2800 N N . LEU B 1 65 ? 2.595 37.563 52.107 1.00 11.97 85 LEU B N 1
ATOM 2801 C CA . LEU B 1 65 ? 2.045 37.833 53.431 1.00 11.33 85 LEU B CA 1
ATOM 2802 C C . LEU B 1 65 ? 0.554 37.453 53.512 1.00 17.31 85 LEU B C 1
ATOM 2803 O O . LEU B 1 65 ? 0.129 36.772 54.472 1.00 11.14 85 LEU B O 1
ATOM 2808 N N . LEU B 1 66 ? -0.233 37.825 52.499 1.00 15.46 86 LEU B N 1
ATOM 2809 C CA . LEU B 1 66 ? -1.660 37.563 52.547 1.00 13.86 86 LEU B CA 1
ATOM 2810 C C . LEU B 1 66 ? -1.886 36.049 52.532 1.00 15.18 86 LEU B C 1
ATOM 2811 O O . LEU B 1 66 ? -2.779 35.528 53.205 1.00 13.51 86 LEU B O 1
ATOM 2816 N N . LEU B 1 67 ? -1.060 35.329 51.774 1.00 12.08 87 LEU B N 1
ATOM 2817 C CA . LEU B 1 67 ? -1.074 33.884 51.819 1.00 13.04 87 LEU B CA 1
ATOM 2818 C C . LEU B 1 67 ? -0.721 33.307 53.180 1.00 13.42 87 LEU B C 1
ATOM 2819 O O . LEU B 1 67 ? -1.337 32.341 53.604 1.00 16.83 87 LEU B O 1
ATOM 2824 N N . ALA B 1 68 ? 0.308 33.849 53.828 1.00 11.63 88 ALA B N 1
ATOM 2825 C CA . ALA B 1 68 ? 0.730 33.383 55.165 1.00 11.73 88 ALA B CA 1
ATOM 2826 C C . ALA B 1 68 ? -0.343 33.651 56.230 1.00 13.20 88 ALA B C 1
ATOM 2827 O O . ALA B 1 68 ? -0.389 32.956 57.237 1.00 13.50 88 ALA B O 1
ATOM 2829 N N . LEU B 1 69 ? -1.207 34.637 55.977 1.00 13.22 89 LEU B N 1
ATOM 2830 C CA . LEU B 1 69 ? -2.394 34.912 56.819 1.00 11.67 89 LEU B CA 1
ATOM 2831 C C . LEU B 1 69 ? -3.625 34.114 56.407 1.00 14.05 89 LEU B C 1
ATOM 2832 O O . LEU B 1 69 ? -4.688 34.246 57.022 1.00 15.17 89 LEU B O 1
ATOM 2837 N N . GLY B 1 70 ? -3.496 33.284 55.381 1.00 17.93 90 GLY B N 1
ATOM 2838 C CA . GLY B 1 70 ? -4.591 32.420 54.952 1.00 17.34 90 GLY B CA 1
ATOM 2839 C C . GLY B 1 70 ? -5.680 33.077 54.114 1.00 15.84 90 GLY B C 1
ATOM 2840 O O . GLY B 1 70 ? -6.825 32.635 54.086 1.00 18.97 90 GLY B O 1
ATOM 2841 N N . LEU B 1 71 ? -5.315 34.118 53.389 1.00 12.80 91 LEU B N 1
ATOM 2842 C CA . LEU B 1 71 ? -6.316 34.937 52.756 1.00 14.89 91 LEU B CA 1
ATOM 2843 C C . LEU B 1 71 ? -6.414 34.763 51.245 1.00 15.25 91 LEU B C 1
ATOM 2844 O O . LEU B 1 71 ? -7.107 35.547 50.548 1.00 15.53 91 LEU B O 1
ATOM 2849 N N . GLN B 1 72 ? -5.789 33.708 50.718 1.00 17.59 92 GLN B N 1
ATOM 2850 C CA . GLN B 1 72 ? -5.833 33.500 49.266 1.00 18.54 92 GLN B CA 1
ATOM 2851 C C . GLN B 1 72 ? -7.254 33.534 48.688 1.00 16.47 92 GLN B C 1
ATOM 2852 O O . GLN B 1 72 ? -7.431 34.044 47.583 1.00 20.01 92 GLN B O 1
ATOM 2858 N N . ASP B 1 73 ? -8.264 33.012 49.389 1.00 19.20 93 ASP B N 1
ATOM 2859 C CA . ASP B 1 73 ? -9.583 32.949 48.765 1.00 19.77 93 ASP B CA 1
ATOM 2860 C C . ASP B 1 73 ? -10.250 34.322 48.677 1.00 19.64 93 ASP B C 1
ATOM 2861 O O . ASP B 1 73 ? -11.249 34.483 47.985 1.00 20.28 93 ASP B O 1
ATOM 2866 N N . LYS B 1 74 ? -9.681 35.321 49.350 1.00 18.32 94 LYS B N 1
ATOM 2867 C CA . LYS B 1 74 ? -10.214 36.704 49.303 1.00 16.97 94 LYS B CA 1
ATOM 2868 C C . LYS B 1 74 ? -9.565 37.609 48.258 1.00 14.80 94 LYS B C 1
ATOM 2869 O O . LYS B 1 74 ? -10.016 38.722 48.049 1.00 18.24 94 LYS B O 1
ATOM 2875 N N . LEU B 1 75 ? -8.517 37.133 47.592 1.00 17.92 95 LEU B N 1
ATOM 2876 C CA . LEU B 1 75 ? -7.752 37.950 46.666 1.00 19.56 95 LEU B CA 1
ATOM 2877 C C . LEU B 1 75 ? -8.545 38.116 45.378 1.00 23.82 95 LEU B C 1
ATOM 2878 O O . LEU B 1 75 ? -9.065 37.133 44.828 1.00 18.40 95 LEU B O 1
ATOM 2883 N N . VAL B 1 76 ? -8.645 39.363 44.924 1.00 15.65 96 VAL B N 1
ATOM 2884 C CA . VAL B 1 76 ? -9.310 39.686 43.657 1.00 20.99 96 VAL B CA 1
ATOM 2885 C C . VAL B 1 76 ? -8.405 40.346 42.657 1.00 22.41 96 VAL B C 1
ATOM 2886 O O . VAL B 1 76 ? -8.816 40.589 41.533 1.00 20.18 96 VAL B O 1
ATOM 2890 N N . GLY B 1 77 ? -7.167 40.591 43.055 1.00 17.88 97 GLY B N 1
ATOM 2891 C CA . GLY B 1 77 ? -6.149 41.081 42.148 1.00 19.10 97 GLY B CA 1
ATOM 2892 C C . GLY B 1 77 ? -4.754 40.829 42.685 1.00 18.40 97 GLY B C 1
ATOM 2893 O O . GLY B 1 77 ? -4.508 40.771 43.912 1.00 16.21 97 GLY B O 1
ATOM 2894 N N . ILE B 1 78 ? -3.802 40.723 41.773 1.00 17.34 98 ILE B N 1
ATOM 2895 C CA . ILE B 1 78 ? -2.467 40.298 42.146 1.00 16.52 98 ILE B CA 1
ATOM 2896 C C . ILE B 1 78 ? -1.452 41.033 41.259 1.00 16.82 98 ILE B C 1
ATOM 2897 O O . ILE B 1 78 ? -1.819 41.588 40.228 1.00 18.13 98 ILE B O 1
ATOM 2902 N N . GLU B 1 79 ? -0.179 41.026 41.662 1.00 15.84 99 GLU B N 1
ATOM 2903 C CA . GLU B 1 79 ? 0.857 41.710 40.879 1.00 20.70 99 GLU B CA 1
ATOM 2904 C C . GLU B 1 79 ? 1.144 40.994 39.571 1.00 24.07 99 GLU B C 1
ATOM 2905 O O . GLU B 1 79 ? 0.810 39.816 39.396 1.00 17.57 99 GLU B O 1
ATOM 2911 N N . ALA B 1 80 ? 1.812 41.696 38.665 1.00 18.39 100 ALA B N 1
ATOM 2912 C CA . ALA B 1 80 ? 2.168 41.108 37.384 1.00 19.53 100 ALA B CA 1
ATOM 2913 C C . ALA B 1 80 ? 3.144 39.969 37.579 1.00 19.50 100 ALA B C 1
ATOM 2914 O O . ALA B 1 80 ? 3.833 39.902 38.580 1.00 18.83 100 ALA B O 1
ATOM 2916 N N . LYS B 1 81 ? 3.229 39.106 36.577 1.00 20.39 101 LYS B N 1
ATOM 2917 C CA . LYS B 1 81 ? 4.137 37.966 36.605 1.00 20.60 101 LYS B CA 1
ATOM 2918 C C . LYS B 1 81 ? 3.922 37.054 37.792 1.00 19.45 101 LYS B C 1
ATOM 2919 O O . LYS B 1 81 ? 4.852 36.458 38.291 1.00 20.47 101 LYS B O 1
ATOM 2925 N N . ALA B 1 82 ? 2.681 36.925 38.220 1.00 20.12 102 ALA B N 1
ATOM 2926 C CA . ALA B 1 82 ? 2.354 36.046 39.350 1.00 17.74 102 ALA B CA 1
ATOM 2927 C C . ALA B 1 82 ? 2.853 34.599 39.104 1.00 18.77 102 ALA B C 1
ATOM 2928 O O . ALA B 1 82 ? 3.291 33.895 40.030 1.00 26.73 102 ALA B O 1
ATOM 2930 N N . ASN B 1 83 ? 2.819 34.142 37.870 1.00 26.24 103 ASN B N 1
ATOM 2931 C CA . ASN B 1 83 ? 3.171 32.749 37.637 1.00 30.75 103 ASN B CA 1
ATOM 2932 C C . ASN B 1 83 ? 4.664 32.477 37.589 1.00 34.16 103 ASN B C 1
ATOM 2933 O O . ASN B 1 83 ? 5.074 31.368 37.252 1.00 32.02 103 ASN B O 1
ATOM 2938 N N . THR B 1 84 ? 5.475 33.474 37.910 1.00 35.15 104 THR B N 1
ATOM 2939 C CA . THR B 1 84 ? 6.903 33.233 38.135 1.00 25.33 104 THR B CA 1
ATOM 2940 C C . THR B 1 84 ? 7.216 32.958 39.631 1.00 28.58 104 THR B C 1
ATOM 2941 O O . THR B 1 84 ? 8.354 32.651 39.970 1.00 31.40 104 THR B O 1
ATOM 2945 N N . ARG B 1 85 ? 6.231 33.093 40.530 1.00 22.03 105 ARG B N 1
ATOM 2946 C CA . ARG B 1 85 ? 6.464 32.803 41.942 1.00 28.64 105 ARG B CA 1
ATOM 2947 C C . ARG B 1 85 ? 6.036 31.385 42.271 1.00 27.62 105 ARG B C 1
ATOM 2948 O O . ARG B 1 85 ? 4.851 31.072 42.316 1.00 22.34 105 ARG B O 1
ATOM 2956 N N . ASN B 1 86 ? 7.016 30.533 42.510 1.00 22.50 106 ASN B N 1
ATOM 2957 C CA . ASN B 1 86 ? 6.748 29.161 42.897 1.00 20.18 106 ASN B CA 1
ATOM 2958 C C . ASN B 1 86 ? 5.834 29.009 44.088 1.00 18.61 106 ASN B C 1
ATOM 2959 O O . ASN B 1 86 ? 5.130 28.018 44.190 1.00 19.82 106 ASN B O 1
ATOM 2964 N N . ILE B 1 87 ? 5.880 29.954 45.031 1.00 17.29 107 ILE B N 1
ATOM 2965 C CA . ILE B 1 87 ? 5.044 29.862 46.202 1.00 15.40 107 ILE B CA 1
ATOM 2966 C C . ILE B 1 87 ? 3.560 29.840 45.823 1.00 23.86 107 ILE B C 1
ATOM 2967 O O . ILE B 1 87 ? 2.798 29.119 46.442 1.00 17.26 107 ILE B O 1
ATOM 2972 N N . TYR B 1 88 ? 3.151 30.593 44.810 1.00 20.70 108 TYR B N 1
ATOM 2973 C CA . TYR B 1 88 ? 1.734 30.585 44.422 1.00 18.48 108 TYR B CA 1
ATOM 2974 C C . TYR B 1 88 ? 1.371 29.213 43.845 1.00 19.46 108 TYR B C 1
ATOM 2975 O O . TYR B 1 88 ? 0.335 28.649 44.163 1.00 21.44 108 TYR B O 1
ATOM 2984 N N . LYS B 1 89 ? 2.246 28.687 43.012 1.00 16.46 109 LYS B N 1
ATOM 2985 C CA . LYS B 1 89 ? 2.030 27.410 42.359 1.00 17.16 109 LYS B CA 1
ATOM 2986 C C . LYS B 1 89 ? 1.920 26.320 43.396 1.00 16.93 109 LYS B C 1
ATOM 2987 O O . LYS B 1 89 ? 1.203 25.350 43.181 1.00 18.46 109 LYS B O 1
ATOM 2993 N N . LEU B 1 90 ? 2.648 26.444 44.499 1.00 16.50 110 LEU B N 1
ATOM 2994 C CA . LEU B 1 90 ? 2.622 25.405 45.500 1.00 20.43 110 LEU B CA 1
ATOM 2995 C C . LEU B 1 90 ? 1.476 25.594 46.483 1.00 18.77 110 LEU B C 1
ATOM 2996 O O . LEU B 1 90 ? 0.910 24.599 46.942 1.00 22.10 110 LEU B O 1
ATOM 3001 N N . ALA B 1 91 ? 1.166 26.834 46.850 1.00 16.84 111 ALA B N 1
ATOM 3002 C CA . ALA B 1 91 ? 0.246 27.090 47.944 1.00 19.38 111 ALA B CA 1
ATOM 3003 C C . ALA B 1 91 ? -1.177 27.483 47.536 1.00 17.68 111 ALA B C 1
ATOM 3004 O O . ALA B 1 91 ? -2.086 27.271 48.326 1.00 22.33 111 ALA B O 1
ATOM 3006 N N . ALA B 1 92 ? -1.345 28.100 46.359 1.00 19.26 112 ALA B N 1
ATOM 3007 C CA . ALA B 1 92 ? -2.612 28.743 45.942 1.00 15.13 112 ALA B CA 1
ATOM 3008 C C . ALA B 1 92 ? -2.608 28.967 44.440 1.00 16.11 112 ALA B C 1
ATOM 3009 O O . ALA B 1 92 ? -2.711 30.096 43.956 1.00 19.62 112 ALA B O 1
ATOM 3011 N N . PRO B 1 93 ? -2.442 27.890 43.672 1.00 15.99 113 PRO B N 1
ATOM 3012 C CA . PRO B 1 93 ? -2.250 28.064 42.229 1.00 16.64 113 PRO B CA 1
ATOM 3013 C C . PRO B 1 93 ? -3.360 28.857 41.521 1.00 17.40 113 PRO B C 1
ATOM 3014 O O . PRO B 1 93 ? -3.108 29.476 40.479 1.00 19.28 113 PRO B O 1
ATOM 3018 N N . ALA B 1 94 ? -4.571 28.883 42.077 1.00 19.63 114 ALA B N 1
ATOM 3019 C CA . ALA B 1 94 ? -5.662 29.528 41.370 1.00 22.39 114 ALA B CA 1
ATOM 3020 C C . ALA B 1 94 ? -5.476 31.049 41.308 1.00 23.19 114 ALA B C 1
ATOM 3021 O O . ALA B 1 94 ? -6.039 31.718 40.433 1.00 24.48 114 ALA B O 1
ATOM 3023 N N . ILE B 1 95 ? -4.656 31.602 42.194 1.00 19.45 115 ILE B N 1
ATOM 3024 C CA . ILE B 1 95 ? -4.556 33.063 42.245 1.00 19.01 115 ILE B CA 1
ATOM 3025 C C . ILE B 1 95 ? -3.767 33.632 41.074 1.00 21.00 115 ILE B C 1
ATOM 3026 O O . ILE B 1 95 ? -3.873 34.832 40.763 1.00 17.16 115 ILE B O 1
ATOM 3031 N N . VAL B 1 96 ? -2.999 32.776 40.397 1.00 21.36 116 VAL B N 1
ATOM 3032 C CA . VAL B 1 96 ? -2.094 33.273 39.361 1.00 17.45 116 VAL B CA 1
ATOM 3033 C C . VAL B 1 96 ? -2.826 33.845 38.173 1.00 23.72 116 VAL B C 1
ATOM 3034 O O . VAL B 1 96 ? -2.236 34.636 37.444 1.00 23.33 116 VAL B O 1
ATOM 3038 N N . SER B 1 97 ? -4.095 33.467 37.975 1.00 20.83 117 SER B N 1
ATOM 3039 C CA . SER B 1 97 ? -4.880 33.996 36.852 1.00 22.12 117 SER B CA 1
ATOM 3040 C C . SER B 1 97 ? -5.716 35.192 37.256 1.00 21.80 117 SER B C 1
ATOM 3041 O O . SER B 1 97 ? -6.520 35.637 36.484 1.00 22.59 117 SER B O 1
ATOM 3044 N N . LEU B 1 98 ? -5.534 35.709 38.464 1.00 18.28 118 LEU B N 1
ATOM 3045 C CA . LEU B 1 98 ? -6.359 36.839 38.869 1.00 19.62 118 LEU B CA 1
ATOM 3046 C C . LEU B 1 98 ? -6.001 38.089 38.047 1.00 20.01 118 LEU B C 1
ATOM 3047 O O . LEU B 1 98 ? -4.892 38.197 37.544 1.00 18.90 118 LEU B O 1
ATOM 3052 N N . PRO B 1 99 ? -6.937 39.062 37.956 1.00 23.08 119 PRO B N 1
ATOM 3053 C CA . PRO B 1 99 ? -6.682 40.375 37.355 1.00 26.92 119 PRO B CA 1
ATOM 3054 C C . PRO B 1 99 ? -5.331 40.910 37.788 1.00 24.67 119 PRO B C 1
ATOM 3055 O O . PRO B 1 99 ? -4.975 40.914 38.969 1.00 19.27 119 PRO B O 1
ATOM 3059 N N . ASN B 1 100 ? -4.583 41.345 36.785 1.00 26.70 120 ASN B N 1
ATOM 3060 C CA . ASN B 1 100 ? -3.205 41.796 36.908 1.00 19.58 120 ASN B CA 1
ATOM 3061 C C . ASN B 1 100 ? -3.155 43.298 37.276 1.00 19.48 120 ASN B C 1
ATOM 3062 O O . ASN B 1 100 ? -3.505 44.130 36.439 1.00 22.50 120 ASN B O 1
ATOM 3075 N N . GLY B 1 102 ? -0.518 45.060 37.705 1.00 26.29 122 GLY B N 1
ATOM 3076 C CA . GLY B 1 102 ? 0.677 45.640 37.120 1.00 27.22 122 GLY B CA 1
ATOM 3077 C C . GLY B 1 102 ? 1.867 45.616 38.073 1.00 25.95 122 GLY B C 1
ATOM 3078 O O . GLY B 1 102 ? 2.015 44.693 38.877 1.00 26.48 122 GLY B O 1
ATOM 3079 N N . THR B 1 103 ? 2.701 46.660 37.983 1.00 39.66 123 THR B N 1
ATOM 3080 C CA . THR B 1 103 ? 3.957 46.782 38.736 1.00 45.12 123 THR B CA 1
ATOM 3081 C C . THR B 1 103 ? 4.143 48.221 39.237 1.00 44.65 123 THR B C 1
ATOM 3082 O O . THR B 1 103 ? 3.394 49.126 38.830 1.00 41.30 123 THR B O 1
ATOM 3086 N N . ALA B 1 104 ? 5.153 48.439 40.079 1.00 42.55 124 ALA B N 1
ATOM 3087 C CA . ALA B 1 104 ? 5.527 49.793 40.516 1.00 41.18 124 ALA B CA 1
ATOM 3088 C C . ALA B 1 104 ? 5.837 50.751 39.355 1.00 37.59 124 ALA B C 1
ATOM 3089 O O . ALA B 1 104 ? 5.814 51.958 39.529 1.00 44.81 124 ALA B O 1
ATOM 3091 N N . LYS B 1 105 ? 6.126 50.222 38.171 1.00 37.19 125 LYS B N 1
ATOM 3092 C CA . LYS B 1 105 ? 6.497 51.048 37.036 1.00 45.58 125 LYS B CA 1
ATOM 3093 C C . LYS B 1 105 ? 5.288 51.366 36.158 1.00 44.83 125 LYS B C 1
ATOM 3094 O O . LYS B 1 105 ? 5.312 52.291 35.343 1.00 42.12 125 LYS B O 1
ATOM 3100 N N . GLU B 1 106 ? 4.238 50.568 36.305 1.00 40.22 126 GLU B N 1
ATOM 3101 C CA . GLU B 1 106 ? 2.998 50.808 35.582 1.00 40.45 126 GLU B CA 1
ATOM 3102 C C . GLU B 1 106 ? 1.908 50.099 36.342 1.00 37.42 126 GLU B C 1
ATOM 3103 O O . GLU B 1 106 ? 1.696 48.912 36.142 1.00 38.75 126 GLU B O 1
ATOM 3109 N N . PHE B 1 107 ? 1.248 50.832 37.228 1.00 30.14 127 PHE B N 1
ATOM 3110 C CA . PHE B 1 107 ? 0.101 50.317 37.946 1.00 25.83 127 PHE B CA 1
ATOM 3111 C C . PHE B 1 107 ? -1.115 50.303 36.984 1.00 22.35 127 PHE B C 1
ATOM 3112 O O . PHE B 1 107 ? -1.284 51.193 36.174 1.00 23.50 127 PHE B O 1
ATOM 3120 N N . ASN B 1 108 ? -1.903 49.234 37.017 1.00 26.14 128 ASN B N 1
ATOM 3121 C CA . ASN B 1 108 ? -3.044 49.084 36.111 1.00 29.38 128 ASN B CA 1
ATOM 3122 C C . ASN B 1 108 ? -4.297 49.591 36.810 1.00 22.18 128 ASN B C 1
ATOM 3123 O O . ASN B 1 108 ? -5.107 48.850 37.348 1.00 26.25 128 ASN B O 1
ATOM 3128 N N . THR B 1 109 ? -4.421 50.887 36.854 1.00 22.17 129 THR B N 1
ATOM 3129 C CA . THR B 1 109 ? -5.473 51.484 37.651 1.00 21.81 129 THR B CA 1
ATOM 3130 C C . THR B 1 109 ? -6.855 50.998 37.228 1.00 22.33 129 THR B C 1
ATOM 3131 O O . THR B 1 109 ? -7.712 50.748 38.059 1.00 21.70 129 THR B O 1
ATOM 3135 N N . GLU B 1 110 ? -7.091 50.869 35.935 1.00 23.67 130 GLU B N 1
ATOM 3136 C CA . GLU B 1 110 ? -8.445 50.478 35.509 1.00 24.36 130 GLU B CA 1
ATOM 3137 C C . GLU B 1 110 ? -8.798 49.040 35.925 1.00 27.53 130 GLU B C 1
ATOM 3138 O O . GLU B 1 110 ? -9.945 48.746 36.291 1.00 30.41 130 GLU B O 1
ATOM 3144 N N . ALA B 1 111 ? -7.833 48.136 35.844 1.00 25.97 131 ALA B N 1
ATOM 3145 C CA . ALA B 1 111 ? -8.070 46.750 36.241 1.00 29.43 131 ALA B CA 1
ATOM 3146 C C . ALA B 1 111 ? -8.364 46.694 37.741 1.00 30.62 131 ALA B C 1
ATOM 3147 O O . ALA B 1 111 ? -9.208 45.924 38.212 1.00 29.31 131 ALA B O 1
ATOM 3149 N N . CYS B 1 112 ? -7.662 47.533 38.487 1.00 29.58 132 CYS B N 1
ATOM 3150 C CA . CYS B 1 112 ? -7.886 47.651 39.920 1.00 28.91 132 CYS B CA 1
ATOM 3151 C C . CYS B 1 112 ? -9.304 48.166 40.209 1.00 21.47 132 CYS B C 1
ATOM 3152 O O . CYS B 1 112 ? -10.026 47.601 41.000 1.00 27.35 132 CYS B O 1
ATOM 3155 N N . VAL B 1 113 ? -9.686 49.253 39.556 1.00 21.60 133 VAL B N 1
ATOM 3156 C CA . VAL B 1 113 ? -11.032 49.805 39.700 1.00 27.28 133 VAL B CA 1
ATOM 3157 C C . VAL B 1 113 ? -12.128 48.771 39.397 1.00 29.97 133 VAL B C 1
ATOM 3158 O O . VAL B 1 113 ? -13.106 48.649 40.150 1.00 27.40 133 VAL B O 1
ATOM 3162 N N . ALA B 1 114 ? -11.939 48.033 38.303 1.00 24.79 134 ALA B N 1
ATOM 3163 C CA . ALA B 1 114 ? -12.895 47.059 37.800 1.00 25.39 134 ALA B CA 1
ATOM 3164 C C . ALA B 1 114 ? -13.116 45.853 38.728 1.00 24.31 134 ALA B C 1
ATOM 3165 O O . ALA B 1 114 ? -14.202 45.274 38.758 1.00 29.07 134 ALA B O 1
ATOM 3167 N N . ALA B 1 115 ? -12.081 45.474 39.463 1.00 21.83 135 ALA B N 1
ATOM 3168 C CA . ALA B 1 115 ? -12.143 44.361 40.410 1.00 20.56 135 ALA B CA 1
ATOM 3169 C C . ALA B 1 115 ? -12.832 44.743 41.732 1.00 24.37 135 ALA B C 1
ATOM 3170 O O . ALA B 1 115 ? -12.972 43.894 42.630 1.00 30.25 135 ALA B O 1
ATOM 3172 N N . THR B 1 116 ? -13.253 46.002 41.838 1.00 22.16 136 THR B N 1
ATOM 3173 C CA . THR B 1 116 ? -13.886 46.587 43.032 1.00 24.30 136 THR B CA 1
ATOM 3174 C C . THR B 1 116 ? -13.389 46.015 44.388 1.00 22.09 136 THR B C 1
ATOM 3175 O O . THR B 1 116 ? -14.166 45.494 45.190 1.00 23.23 136 THR B O 1
ATOM 3179 N N . PRO B 1 117 ? -12.090 46.154 44.667 1.00 23.14 137 PRO B N 1
ATOM 3180 C CA . PRO B 1 117 ? -11.582 45.678 45.946 1.00 20.46 137 PRO B CA 1
ATOM 3181 C C . PRO B 1 117 ? -11.948 46.568 47.140 1.00 20.51 137 PRO B C 1
ATOM 3182 O O . PRO B 1 117 ? -12.088 47.789 47.004 1.00 25.33 137 PRO B O 1
ATOM 3186 N N . ASP B 1 118 ? -12.089 45.944 48.305 1.00 16.24 138 ASP B N 1
ATOM 3187 C CA . ASP B 1 118 ? -12.305 46.650 49.575 1.00 18.44 138 ASP B CA 1
ATOM 3188 C C . ASP B 1 118 ? -10.985 47.154 50.163 1.00 24.77 138 ASP B C 1
ATOM 3189 O O . ASP B 1 118 ? -10.968 47.920 51.131 1.00 23.84 138 ASP B O 1
ATOM 3194 N N . VAL B 1 119 ? -9.870 46.663 49.643 1.00 21.21 139 VAL B N 1
ATOM 3195 C CA . VAL B 1 119 ? -8.572 47.195 50.052 1.00 16.87 139 VAL B CA 1
ATOM 3196 C C . VAL B 1 119 ? -7.524 46.818 49.033 1.00 16.13 139 VAL B C 1
ATOM 3197 O O . VAL B 1 119 ? -7.587 45.727 48.451 1.00 18.44 139 VAL B O 1
ATOM 3201 N N . VAL B 1 120 ? -6.560 47.707 48.825 1.00 13.59 140 VAL B N 1
ATOM 3202 C CA . VAL B 1 120 ? -5.447 47.468 47.936 1.00 14.31 140 VAL B CA 1
ATOM 3203 C C . VAL B 1 120 ? -4.148 47.740 48.689 1.00 13.12 140 VAL B C 1
ATOM 3204 O O . VAL B 1 120 ? -3.915 48.851 49.202 1.00 14.51 140 VAL B O 1
ATOM 3208 N N . PHE B 1 121 ? -3.280 46.736 48.704 1.00 13.30 141 PHE B N 1
ATOM 3209 C CA . PHE B 1 121 ? -1.956 46.861 49.328 1.00 13.79 141 PHE B CA 1
ATOM 3210 C C . PHE B 1 121 ? -0.924 47.237 48.277 1.00 18.25 141 PHE B C 1
ATOM 3211 O O . PHE B 1 121 ? -0.807 46.577 47.232 1.00 15.96 141 PHE B O 1
ATOM 3219 N N . LEU B 1 122 ? -0.245 48.355 48.521 1.00 14.04 142 LEU B N 1
ATOM 3220 C CA . LEU B 1 122 ? 0.741 48.928 47.588 1.00 21.27 142 LEU B CA 1
ATOM 3221 C C . LEU B 1 122 ? 2.108 49.086 48.240 1.00 17.84 142 LEU B C 1
ATOM 3222 O O . LEU B 1 122 ? 2.194 49.374 49.432 1.00 15.75 142 LEU B O 1
ATOM 3227 N N . PRO B 1 123 ? 3.189 48.896 47.462 1.00 18.47 143 PRO B N 1
ATOM 3228 C CA . PRO B 1 123 ? 4.538 49.156 47.959 1.00 18.27 143 PRO B CA 1
ATOM 3229 C C . PRO B 1 123 ? 4.797 50.653 48.041 1.00 18.98 143 PRO B C 1
ATOM 3230 O O . PRO B 1 123 ? 4.091 51.453 47.405 1.00 17.98 143 PRO B O 1
ATOM 3242 N N . LYS B 1 125 ? 6.930 52.549 46.753 1.00 21.66 145 LYS B N 1
ATOM 3243 C CA . LYS B 1 125 ? 7.131 53.209 45.460 1.00 24.57 145 LYS B CA 1
ATOM 3244 C C . LYS B 1 125 ? 5.855 53.738 44.815 1.00 27.82 145 LYS B C 1
ATOM 3245 O O . LYS B 1 125 ? 5.900 54.666 44.022 1.00 31.78 145 LYS B O 1
ATOM 3251 N N . LEU B 1 126 ? 4.720 53.156 45.165 1.00 24.54 146 LEU B N 1
ATOM 3252 C CA . LEU B 1 126 ? 3.430 53.502 44.564 1.00 24.78 146 LEU B CA 1
ATOM 3253 C C . LEU B 1 126 ? 2.569 54.328 45.513 1.00 23.93 146 LEU B C 1
ATOM 3254 O O . LEU B 1 126 ? 1.335 54.393 45.389 1.00 23.48 146 LEU B O 1
ATOM 3259 N N . LYS B 1 127 ? 3.210 54.972 46.472 1.00 22.47 147 LYS B N 1
ATOM 3260 C CA . LYS B 1 127 ? 2.501 55.800 47.431 1.00 25.91 147 LYS B CA 1
ATOM 3261 C C . LYS B 1 127 ? 1.564 56.832 46.708 1.00 27.44 147 LYS B C 1
ATOM 3262 O O . LYS B 1 127 ? 0.441 57.077 47.126 1.00 25.62 147 LYS B O 1
ATOM 3268 N N . LYS B 1 128 ? 1.993 57.392 45.587 1.00 27.33 148 LYS B N 1
ATOM 3269 C CA . LYS B 1 128 ? 1.157 58.379 44.886 1.00 33.60 148 LYS B CA 1
ATOM 3270 C C . LYS B 1 128 ? -0.084 57.714 44.265 1.00 28.87 148 LYS B C 1
ATOM 3271 O O . LYS B 1 128 ? -1.172 58.295 44.225 1.00 28.65 148 LYS B O 1
ATOM 3277 N N . THR B 1 129 ? 0.088 56.491 43.783 1.00 29.92 149 THR B N 1
ATOM 3278 C CA . THR B 1 129 ? -1.039 55.705 43.293 1.00 28.05 149 THR B CA 1
ATOM 3279 C C . THR B 1 129 ? -2.079 55.475 44.401 1.00 24.94 149 THR B C 1
ATOM 3280 O O . THR B 1 129 ? -3.283 55.521 44.148 1.00 23.32 149 THR B O 1
ATOM 3284 N N . ALA B 1 130 ? -1.626 55.255 45.632 1.00 25.55 150 ALA B N 1
ATOM 3285 C CA . ALA B 1 130 ? -2.558 55.082 46.744 1.00 26.03 150 ALA B CA 1
ATOM 3286 C C . ALA B 1 130 ? -3.484 56.279 46.886 1.00 27.49 150 ALA B C 1
ATOM 3287 O O . ALA B 1 130 ? -4.660 56.124 47.195 1.00 31.72 150 ALA B O 1
ATOM 3289 N N . ASP B 1 131 ? -2.971 57.483 46.634 1.00 34.08 151 ASP B N 1
ATOM 3290 C CA . ASP B 1 131 ? -3.778 58.703 46.767 1.00 35.76 151 ASP B CA 1
ATOM 3291 C C . ASP B 1 131 ? -4.841 58.758 45.665 1.00 32.33 151 ASP B C 1
ATOM 3292 O O . ASP B 1 131 ? -5.975 59.173 45.865 1.00 30.70 151 ASP B O 1
ATOM 3297 N N . THR B 1 132 ? -4.466 58.294 44.489 1.00 29.38 152 THR B N 1
ATOM 3298 C CA . THR B 1 132 ? -5.408 58.193 43.396 1.00 24.83 152 THR B CA 1
ATOM 3299 C C . THR B 1 132 ? -6.505 57.180 43.648 1.00 23.12 152 THR B C 1
ATOM 3300 O O . THR B 1 132 ? -7.667 57.426 43.319 1.00 25.84 152 THR B O 1
ATOM 3304 N N . LEU B 1 133 ? -6.137 56.038 44.206 1.00 21.51 153 LEU B N 1
ATOM 3305 C CA . LEU B 1 133 ? -7.119 55.007 44.498 1.00 20.64 153 LEU B CA 1
ATOM 3306 C C . LEU B 1 133 ? -8.121 55.523 45.554 1.00 22.28 153 LEU B C 1
ATOM 3307 O O . LEU B 1 133 ? -9.325 55.284 45.454 1.00 22.59 153 LEU B O 1
ATOM 3312 N N . GLU B 1 134 ? -7.602 56.234 46.551 1.00 30.15 154 GLU B N 1
ATOM 3313 C CA . GLU B 1 134 ? -8.405 56.880 47.590 1.00 32.28 154 GLU B CA 1
ATOM 3314 C C . GLU B 1 134 ? -9.424 57.827 46.964 1.00 33.54 154 GLU B C 1
ATOM 3315 O O . GLU B 1 134 ? -10.614 57.823 47.315 1.00 36.55 154 GLU B O 1
ATOM 3321 N N . SER B 1 135 ? -8.954 58.620 46.003 1.00 26.99 155 SER B N 1
ATOM 3322 C CA . SER B 1 135 ? -9.829 59.565 45.284 1.00 28.66 155 SER B CA 1
ATOM 3323 C C . SER B 1 135 ? -10.930 58.853 44.540 1.00 26.54 155 SER B C 1
ATOM 3324 O O . SER B 1 135 ? -11.982 59.434 44.276 1.00 34.90 155 SER B O 1
ATOM 3327 N N . LEU B 1 136 ? -10.682 57.606 44.175 1.00 25.77 156 LEU B N 1
ATOM 3328 C CA . LEU B 1 136 ? -11.679 56.777 43.509 1.00 29.00 156 LEU B CA 1
ATOM 3329 C C . LEU B 1 136 ? -12.524 55.989 44.541 1.00 32.04 156 LEU B C 1
ATOM 3330 O O . LEU B 1 136 ? -13.318 55.117 44.183 1.00 33.36 156 LEU B O 1
ATOM 3335 N N . GLY B 1 137 ? -12.371 56.301 45.821 1.00 32.15 157 GLY B N 1
ATOM 3336 C CA . GLY B 1 137 ? -13.131 55.584 46.830 1.00 35.40 157 GLY B CA 1
ATOM 3337 C C . GLY B 1 137 ? -12.649 54.177 47.157 1.00 32.91 157 GLY B C 1
ATOM 3338 O O . GLY B 1 137 ? -13.367 53.397 47.768 1.00 34.14 157 GLY B O 1
ATOM 3339 N N . ILE B 1 138 ? -11.421 53.841 46.770 1.00 28.42 158 ILE B N 1
ATOM 3340 C CA . ILE B 1 138 ? -10.866 52.530 47.060 1.00 23.89 158 ILE B CA 1
ATOM 3341 C C . ILE B 1 138 ? -9.900 52.673 48.232 1.00 24.70 158 ILE B C 1
ATOM 3342 O O . ILE B 1 138 ? -9.122 53.622 48.279 1.00 24.69 158 ILE B O 1
ATOM 3347 N N . LYS B 1 139 ? -9.958 51.754 49.197 1.00 19.88 159 LYS B N 1
ATOM 3348 C CA . LYS B 1 139 ? -9.092 51.870 50.356 1.00 16.12 159 LYS B CA 1
ATOM 3349 C C . LYS B 1 139 ? -7.690 51.365 50.006 1.00 22.28 159 LYS B C 1
ATOM 3350 O O . LYS B 1 139 ? -7.472 50.153 49.867 1.00 28.65 159 LYS B O 1
ATOM 3356 N N . ALA B 1 140 ? -6.743 52.291 49.887 1.00 19.37 160 ALA B N 1
ATOM 3357 C CA . ALA B 1 140 ? -5.347 51.924 49.630 1.00 17.54 160 ALA B CA 1
ATOM 3358 C C . ALA B 1 140 ? -4.519 51.958 50.926 1.00 18.51 160 ALA B C 1
ATOM 3359 O O . ALA B 1 140 ? -4.656 52.882 51.732 1.00 16.67 160 ALA B O 1
ATOM 3361 N N . VAL B 1 141 ? -3.616 50.996 51.067 1.00 13.94 161 VAL B N 1
ATOM 3362 C CA . VAL B 1 141 ? -2.719 50.877 52.206 1.00 13.47 161 VAL B CA 1
ATOM 3363 C C . VAL B 1 141 ? -1.302 50.671 51.681 1.00 13.55 161 VAL B C 1
ATOM 3364 O O . VAL B 1 141 ? -1.016 49.685 50.966 1.00 13.60 161 VAL B O 1
ATOM 3368 N N . VAL B 1 142 ? -0.402 51.603 52.024 1.00 14.31 162 VAL B N 1
ATOM 3369 C CA . VAL B 1 142 ? 0.989 51.484 51.635 1.00 14.52 162 VAL B CA 1
ATOM 3370 C C . VAL B 1 142 ? 1.803 50.690 52.677 1.00 17.91 162 VAL B C 1
ATOM 3371 O O . VAL B 1 142 ? 1.796 50.987 53.876 1.00 16.08 162 VAL B O 1
ATOM 3375 N N . VAL B 1 143 ? 2.497 49.678 52.176 1.00 16.51 163 VAL B N 1
ATOM 3376 C CA . VAL B 1 143 ? 3.391 48.841 52.983 1.00 13.78 163 VAL B CA 1
ATOM 3377 C C . VAL B 1 143 ? 4.812 49.120 52.516 1.00 15.84 163 VAL B C 1
ATOM 3378 O O . VAL B 1 143 ? 5.039 49.527 51.371 1.00 17.85 163 VAL B O 1
ATOM 3382 N N . ASN B 1 144 ? 5.761 48.880 53.413 1.00 13.75 164 ASN B N 1
ATOM 3383 C CA . ASN B 1 144 ? 7.157 49.104 53.148 1.00 14.43 164 ASN B CA 1
ATOM 3384 C C . ASN B 1 144 ? 8.055 48.065 53.822 1.00 14.24 164 ASN B C 1
ATOM 3385 O O . ASN B 1 144 ? 8.895 48.415 54.663 1.00 14.65 164 ASN B O 1
ATOM 3390 N N . PRO B 1 145 ? 7.908 46.793 53.450 1.00 15.96 165 PRO B N 1
ATOM 3391 C CA . PRO B 1 145 ? 8.655 45.761 54.182 1.00 21.54 165 PRO B CA 1
ATOM 3392 C C . PRO B 1 145 ? 10.048 45.606 53.628 1.00 22.83 165 PRO B C 1
ATOM 3393 O O . PRO B 1 145 ? 10.310 44.655 52.876 1.00 21.63 165 PRO B O 1
ATOM 3397 N N . GLU B 1 146 ? 10.937 46.518 54.003 1.00 20.26 166 GLU B N 1
ATOM 3398 C CA . GLU B 1 146 ? 12.263 46.573 53.413 1.00 20.30 166 GLU B CA 1
ATOM 3399 C C . GLU B 1 146 ? 13.396 46.175 54.347 1.00 20.46 166 GLU B C 1
ATOM 3400 O O . GLU B 1 146 ? 14.548 46.130 53.942 1.00 17.85 166 GLU B O 1
ATOM 3406 N N . ASP B 1 147 ? 13.068 45.914 55.602 1.00 20.77 167 ASP B N 1
ATOM 3407 C CA . ASP B 1 147 ? 13.977 45.223 56.493 1.00 18.76 167 ASP B CA 1
ATOM 3408 C C . ASP B 1 147 ? 13.168 44.397 57.477 1.00 19.19 167 ASP B C 1
ATOM 3409 O O . ASP B 1 147 ? 11.947 44.331 57.377 1.00 16.03 167 ASP B O 1
ATOM 3414 N N . GLN B 1 148 ? 13.846 43.752 58.412 1.00 16.80 168 GLN B N 1
ATOM 3415 C CA . GLN B 1 148 ? 13.173 42.807 59.302 1.00 18.06 168 GLN B CA 1
ATOM 3416 C C . GLN B 1 148 ? 12.103 43.472 60.145 1.00 14.95 168 GLN B C 1
ATOM 3417 O O . GLN B 1 148 ? 10.999 42.971 60.217 1.00 18.31 168 GLN B O 1
ATOM 3423 N N . SER B 1 149 ? 12.412 44.613 60.760 1.00 15.60 169 SER B N 1
ATOM 3424 C CA . SER B 1 149 ? 11.465 45.315 61.616 1.00 20.13 169 SER B CA 1
ATOM 3425 C C . SER B 1 149 ? 10.250 45.878 60.893 1.00 18.57 169 SER B C 1
ATOM 3426 O O . SER B 1 149 ? 9.097 45.798 61.402 1.00 17.15 169 SER B O 1
ATOM 3429 N N . LEU B 1 150 ? 10.504 46.433 59.707 1.00 15.85 170 LEU B N 1
ATOM 3430 C CA . LEU B 1 150 ? 9.442 46.975 58.854 1.00 14.03 170 LEU B CA 1
ATOM 3431 C C . LEU B 1 150 ? 8.537 45.860 58.377 1.00 13.23 170 LEU B C 1
ATOM 3432 O O . LEU B 1 150 ? 7.355 46.046 58.281 1.00 12.72 170 LEU B O 1
ATOM 3437 N N . LEU B 1 151 ? 9.113 44.713 58.077 1.00 13.24 171 LEU B N 1
ATOM 3438 C CA . LEU B 1 151 ? 8.337 43.528 57.683 1.00 12.90 171 LEU B CA 1
ATOM 3439 C C . LEU B 1 151 ? 7.421 43.131 58.830 1.00 12.13 171 LEU B C 1
ATOM 3440 O O . LEU B 1 151 ? 6.226 42.867 58.645 1.00 11.55 171 LEU B O 1
ATOM 3445 N N . GLU B 1 152 ? 7.972 43.096 60.028 1.00 14.87 172 GLU B N 1
ATOM 3446 C CA . GLU B 1 152 ? 7.183 42.691 61.180 1.00 12.22 172 GLU B CA 1
ATOM 3447 C C . GLU B 1 152 ? 6.068 43.706 61.526 1.00 14.86 172 GLU B C 1
ATOM 3448 O O . GLU B 1 152 ? 4.925 43.319 61.885 1.00 16.77 172 GLU B O 1
ATOM 3454 N N . GLU B 1 153 ? 6.368 44.997 61.380 1.00 12.62 173 GLU B N 1
ATOM 3455 C CA . GLU B 1 153 ? 5.345 46.041 61.519 1.00 12.20 173 GLU B CA 1
ATOM 3456 C C . GLU B 1 153 ? 4.257 45.875 60.450 1.00 15.55 173 GLU B C 1
ATOM 3457 O O . GLU B 1 153 ? 3.060 46.019 60.731 1.00 13.91 173 GLU B O 1
ATOM 3463 N N . CYS B 1 154 ? 4.671 45.535 59.231 1.00 14.03 174 CYS B N 1
ATOM 3464 C CA . CYS B 1 154 ? 3.746 45.302 58.130 1.00 11.83 174 CYS B CA 1
ATOM 3465 C C . CYS B 1 154 ? 2.811 44.103 58.389 1.00 11.74 174 CYS B C 1
ATOM 3466 O O . CYS B 1 154 ? 1.594 44.200 58.153 1.00 12.52 174 CYS B O 1
ATOM 3469 N N . ILE B 1 155 ? 3.385 42.990 58.848 1.00 10.54 175 ILE B N 1
ATOM 3470 C CA . ILE B 1 155 ? 2.580 41.831 59.309 1.00 10.17 175 ILE B CA 1
ATOM 3471 C C . ILE B 1 155 ? 1.490 42.211 60.295 1.00 12.37 175 ILE B C 1
ATOM 3472 O O . ILE B 1 155 ? 0.337 41.794 60.154 1.00 11.58 175 ILE B O 1
ATOM 3477 N N . THR B 1 156 ? 1.842 43.002 61.305 1.00 13.59 176 THR B N 1
ATOM 3478 C CA . THR B 1 156 ? 0.884 43.478 62.299 1.00 11.21 176 THR B CA 1
ATOM 3479 C C . THR B 1 156 ? -0.202 44.332 61.695 1.00 14.01 176 THR B C 1
ATOM 3480 O O . THR B 1 156 ? -1.376 44.115 61.982 1.00 12.90 176 THR B O 1
ATOM 3484 N N . LEU B 1 157 ? 0.193 45.291 60.843 1.00 11.06 177 LEU B N 1
ATOM 3485 C CA . LEU B 1 157 ? -0.751 46.163 60.147 1.00 10.41 177 LEU B CA 1
ATOM 3486 C C . LEU B 1 157 ? -1.758 45.413 59.282 1.00 11.95 177 LEU B C 1
ATOM 3487 O O . LEU B 1 157 ? -2.967 45.678 59.366 1.00 10.47 177 LEU B O 1
ATOM 3492 N N . VAL B 1 158 ? -1.269 44.518 58.431 1.00 12.72 178 VAL B N 1
ATOM 3493 C CA . VAL B 1 158 ? -2.156 43.751 57.569 1.00 11.22 178 VAL B CA 1
ATOM 3494 C C . VAL B 1 158 ? -3.044 42.794 58.412 1.00 13.41 178 VAL B C 1
ATOM 3495 O O . VAL B 1 158 ? -4.222 42.573 58.079 1.00 13.09 178 VAL B O 1
ATOM 3499 N N . GLY B 1 159 ? -2.490 42.199 59.467 1.00 9.32 179 GLY B N 1
ATOM 3500 C CA . GLY B 1 159 ? -3.274 41.290 60.299 1.00 9.21 179 GLY B CA 1
ATOM 3501 C C . GLY B 1 159 ? -4.427 42.013 60.983 1.00 15.56 179 GLY B C 1
ATOM 3502 O O . GLY B 1 159 ? -5.539 41.505 61.123 1.00 14.12 179 GLY B O 1
ATOM 3503 N N . LYS B 1 160 ? -4.161 43.236 61.409 1.00 9.61 180 LYS B N 1
ATOM 3504 C CA . LYS B 1 160 ? -5.193 44.053 62.010 1.00 11.51 180 LYS B CA 1
ATOM 3505 C C . LYS B 1 160 ? -6.311 44.394 61.019 1.00 14.87 180 LYS B C 1
ATOM 3506 O O . LYS B 1 160 ? -7.491 44.147 61.261 1.00 11.88 180 LYS B O 1
ATOM 3512 N N . ILE B 1 161 ? -5.920 44.875 59.858 1.00 11.38 181 ILE B N 1
ATOM 3513 C CA . ILE B 1 161 ? -6.881 45.302 58.851 1.00 10.10 181 ILE B CA 1
ATOM 3514 C C . ILE B 1 161 ? -7.812 44.168 58.454 1.00 15.41 181 ILE B C 1
ATOM 3515 O O . ILE B 1 161 ? -9.024 44.351 58.336 1.00 12.91 181 ILE B O 1
ATOM 3520 N N . THR B 1 162 ? -7.223 43.007 58.245 1.00 11.77 182 THR B N 1
ATOM 3521 C CA . THR B 1 162 ? -7.940 41.846 57.742 1.00 11.16 182 THR B CA 1
ATOM 3522 C C . THR B 1 162 ? -8.522 40.970 58.873 1.00 13.94 182 THR B C 1
ATOM 3523 O O . THR B 1 162 ? -9.015 39.868 58.604 1.00 13.30 182 THR B O 1
ATOM 3527 N N . ASN B 1 163 ? -8.530 41.470 60.107 1.00 12.19 183 ASN B N 1
ATOM 3528 C CA . ASN B 1 163 ? -9.083 40.723 61.235 1.00 13.40 183 ASN B CA 1
ATOM 3529 C C . ASN B 1 163 ? -8.447 39.336 61.382 1.00 15.73 183 ASN B C 1
ATOM 3530 O O . ASN B 1 163 ? -9.142 38.358 61.611 1.00 13.05 183 ASN B O 1
ATOM 3535 N N . ASN B 1 164 ? -7.120 39.268 61.209 1.00 12.51 184 ASN B N 1
ATOM 3536 C CA . ASN B 1 164 ? -6.363 38.065 61.512 1.00 15.22 184 ASN B CA 1
ATOM 3537 C C . ASN B 1 164 ? -5.209 38.407 62.420 1.00 11.23 184 ASN B C 1
ATOM 3538 O O . ASN B 1 164 ? -4.062 38.030 62.142 1.00 12.31 184 ASN B O 1
ATOM 3543 N N . ALA B 1 165 ? -5.513 39.129 63.498 1.00 11.98 185 ALA B N 1
ATOM 3544 C CA . ALA B 1 165 ? -4.493 39.604 64.427 1.00 11.81 185 ALA B CA 1
ATOM 3545 C C . ALA B 1 165 ? -3.727 38.456 65.124 1.00 14.23 185 ALA B C 1
ATOM 3546 O O . ALA B 1 165 ? -2.531 38.535 65.364 1.00 10.67 185 ALA B O 1
ATOM 3548 N N . GLY B 1 166 ? -4.436 37.403 65.458 1.00 11.89 186 GLY B N 1
ATOM 3549 C CA . GLY B 1 166 ? -3.840 36.264 66.127 1.00 13.64 186 GLY B CA 1
ATOM 3550 C C . GLY B 1 166 ? -2.873 35.481 65.248 1.00 14.20 186 GLY B C 1
ATOM 3551 O O . GLY B 1 166 ? -1.780 35.145 65.673 1.00 11.65 186 GLY B O 1
ATOM 3552 N N . ARG B 1 167 ? -3.268 35.231 64.017 1.00 11.45 187 ARG B N 1
ATOM 3553 C CA . ARG B 1 167 ? -2.397 34.555 63.080 1.00 11.04 187 ARG B CA 1
ATOM 3554 C C . ARG B 1 167 ? -1.167 35.422 62.783 1.00 10.86 187 ARG B C 1
ATOM 3555 O O . ARG B 1 167 ? -0.072 34.920 62.744 1.00 10.79 187 ARG B O 1
ATOM 3563 N N . ALA B 1 168 ? -1.375 36.721 62.590 1.00 10.82 188 ALA B N 1
ATOM 3564 C CA . ALA B 1 168 ? -0.276 37.671 62.397 1.00 10.73 188 ALA B CA 1
ATOM 3565 C C . ALA B 1 168 ? 0.710 37.696 63.563 1.00 12.56 188 ALA B C 1
ATOM 3566 O O . ALA B 1 168 ? 1.936 37.685 63.344 1.00 13.59 188 ALA B O 1
ATOM 3568 N N . GLU B 1 169 ? 0.209 37.731 64.785 1.00 13.27 189 GLU B N 1
ATOM 3569 C CA . GLU B 1 169 ? 1.068 37.684 65.966 1.00 14.62 189 GLU B CA 1
ATOM 3570 C C . GLU B 1 169 ? 1.861 36.357 66.011 1.00 18.45 189 GLU B C 1
ATOM 3571 O O . GLU B 1 169 ? 3.072 36.351 66.308 1.00 14.99 189 GLU B O 1
ATOM 3577 N N . ALA B 1 170 ? 1.224 35.233 65.673 1.00 12.96 190 ALA B N 1
ATOM 3578 C CA . ALA B 1 170 ? 1.950 33.957 65.664 1.00 12.89 190 ALA B CA 1
ATOM 3579 C C . ALA B 1 170 ? 3.076 34.013 64.608 1.00 15.74 190 ALA B C 1
ATOM 3580 O O . ALA B 1 170 ? 4.192 33.551 64.831 1.00 11.97 190 ALA B O 1
ATOM 3582 N N . LEU B 1 171 ? 2.748 34.551 63.451 1.00 14.08 191 LEU B N 1
ATOM 3583 C CA . LEU B 1 171 ? 3.730 34.697 62.402 1.00 11.84 191 LEU B CA 1
ATOM 3584 C C . LEU B 1 171 ? 4.889 35.579 62.847 1.00 10.86 191 LEU B C 1
ATOM 3585 O O . LEU B 1 171 ? 6.071 35.228 62.631 1.00 12.12 191 LEU B O 1
ATOM 3590 N N . ASN B 1 172 ? 4.573 36.722 63.466 1.00 11.49 192 ASN B N 1
ATOM 3591 C CA . ASN B 1 172 ? 5.670 37.599 63.947 1.00 19.12 192 ASN B CA 1
ATOM 3592 C C . ASN B 1 172 ? 6.513 36.936 65.026 1.00 16.20 192 ASN B C 1
ATOM 3593 O O . ASN B 1 172 ? 7.739 37.030 65.003 1.00 16.40 192 ASN B O 1
ATOM 3598 N N . ASN B 1 173 ? 5.847 36.287 65.974 1.00 15.92 193 ASN B N 1
ATOM 3599 C CA . ASN B 1 173 ? 6.534 35.595 67.054 1.00 14.77 193 ASN B CA 1
ATOM 3600 C C . ASN B 1 173 ? 7.434 34.494 66.524 1.00 17.56 193 ASN B C 1
ATOM 3601 O O . ASN B 1 173 ? 8.544 34.301 67.035 1.00 14.74 193 ASN B O 1
ATOM 3606 N N . SER B 1 174 ? 6.972 33.770 65.502 1.00 12.76 194 SER B N 1
ATOM 3607 C CA . SER B 1 174 ? 7.734 32.697 64.890 1.00 15.25 194 SER B CA 1
ATOM 3608 C C . SER B 1 174 ? 8.993 33.245 64.207 1.00 12.26 194 SER B C 1
ATOM 3609 O O . SER B 1 174 ? 10.112 32.760 64.433 1.00 13.07 194 SER B O 1
ATOM 3612 N N . ILE B 1 175 ? 8.824 34.271 63.376 1.00 13.78 195 ILE B N 1
ATOM 3613 C CA . ILE B 1 175 ? 9.952 34.879 62.713 1.00 13.46 195 ILE B CA 1
ATOM 3614 C C . ILE B 1 175 ? 10.985 35.381 63.742 1.00 21.53 195 ILE B C 1
ATOM 3615 O O . ILE B 1 175 ? 12.213 35.161 63.608 1.00 15.13 195 ILE B O 1
ATOM 3620 N N . LYS B 1 176 ? 10.517 36.098 64.756 1.00 19.36 196 LYS B N 1
ATOM 3621 C CA . LYS B 1 176 ? 11.446 36.615 65.753 1.00 19.21 196 LYS B CA 1
ATOM 3622 C C . LYS B 1 176 ? 12.140 35.481 66.543 1.00 16.08 196 LYS B C 1
ATOM 3623 O O . LYS B 1 176 ? 13.344 35.539 66.791 1.00 16.72 196 LYS B O 1
ATOM 3629 N N . THR B 1 177 ? 11.392 34.466 66.962 1.00 13.49 197 THR B N 1
ATOM 3630 C CA . THR B 1 177 ? 11.997 33.368 67.721 1.00 18.14 197 THR B CA 1
ATOM 3631 C C . THR B 1 177 ? 13.074 32.612 66.902 1.00 14.79 197 THR B C 1
ATOM 3632 O O . THR B 1 177 ? 14.197 32.394 67.389 1.00 15.75 197 THR B O 1
ATOM 3636 N N . PHE B 1 178 ? 12.752 32.223 65.667 1.00 13.79 198 PHE B N 1
ATOM 3637 C CA . PHE B 1 178 ? 13.713 31.487 64.872 1.00 17.21 198 PHE B CA 1
ATOM 3638 C C . PHE B 1 178 ? 14.923 32.300 64.492 1.00 14.22 198 PHE B C 1
ATOM 3639 O O . PHE B 1 178 ? 16.045 31.781 64.482 1.00 13.42 198 PHE B O 1
ATOM 3647 N N . LEU B 1 179 ? 14.723 33.594 64.255 1.00 15.26 199 LEU B N 1
ATOM 3648 C CA . LEU B 1 179 ? 15.847 34.474 63.968 1.00 14.92 199 LEU B CA 1
ATOM 3649 C C . LEU B 1 179 ? 16.753 34.639 65.187 1.00 14.71 199 LEU B C 1
ATOM 3650 O O . LEU B 1 179 ? 17.988 34.533 65.095 1.00 15.90 199 LEU B O 1
ATOM 3655 N N . ALA B 1 180 ? 16.150 34.879 66.339 1.00 13.47 200 ALA B N 1
ATOM 3656 C CA . ALA B 1 180 ? 16.921 35.021 67.558 1.00 15.98 200 ALA B CA 1
ATOM 3657 C C . ALA B 1 180 ? 17.654 33.731 67.867 1.00 16.29 200 ALA B C 1
ATOM 3658 O O . ALA B 1 180 ? 18.819 33.738 68.269 1.00 15.13 200 ALA B O 1
ATOM 3660 N N . ASP B 1 181 ? 16.968 32.602 67.739 1.00 14.40 201 ASP B N 1
ATOM 3661 C CA . ASP B 1 181 ? 17.621 31.339 68.062 1.00 17.76 201 ASP B CA 1
ATOM 3662 C C . ASP B 1 181 ? 18.816 31.121 67.128 1.00 18.49 201 ASP B C 1
ATOM 3663 O O . ASP B 1 181 ? 19.856 30.617 67.549 1.00 17.32 201 ASP B O 1
ATOM 3668 N N . ASN B 1 182 ? 18.654 31.476 65.861 1.00 13.20 202 ASN B N 1
ATOM 3669 C CA . ASN B 1 182 ? 19.701 31.274 64.881 1.00 13.32 202 ASN B CA 1
ATOM 3670 C C . ASN B 1 182 ? 20.937 32.061 65.242 1.00 13.85 202 ASN B C 1
ATOM 3671 O O . ASN B 1 182 ? 22.057 31.556 65.225 1.00 14.49 202 ASN B O 1
ATOM 3676 N N . LYS B 1 183 ? 20.740 33.298 65.643 1.00 15.04 203 LYS B N 1
ATOM 3677 C CA . LYS B 1 183 ? 21.872 34.108 66.027 1.00 20.80 203 LYS B CA 1
ATOM 3678 C C . LYS B 1 183 ? 22.507 33.558 67.310 1.00 19.17 203 LYS B C 1
ATOM 3679 O O . LYS B 1 183 ? 23.719 33.537 67.441 1.00 16.84 203 LYS B O 1
ATOM 3685 N N . THR B 1 184 ? 21.693 33.055 68.239 1.00 15.39 204 THR B N 1
ATOM 3686 C CA . THR B 1 184 ? 22.285 32.458 69.438 1.00 16.99 204 THR B CA 1
ATOM 3687 C C . THR B 1 184 ? 23.127 31.221 69.082 1.00 20.67 204 THR B C 1
ATOM 3688 O O . THR B 1 184 ? 24.261 31.027 69.584 1.00 16.07 204 THR B O 1
ATOM 3692 N N . ASN B 1 185 ? 22.556 30.364 68.238 1.00 15.81 205 ASN B N 1
ATOM 3693 C CA . ASN B 1 185 ? 23.188 29.096 67.875 1.00 20.72 205 ASN B CA 1
ATOM 3694 C C . ASN B 1 185 ? 24.569 29.289 67.263 1.00 21.70 205 ASN B C 1
ATOM 3695 O O . ASN B 1 185 ? 25.447 28.482 67.518 1.00 20.49 205 ASN B O 1
ATOM 3700 N N . VAL B 1 186 ? 24.763 30.343 66.461 1.00 16.48 206 VAL B N 1
ATOM 3701 C CA . VAL B 1 186 ? 26.054 30.575 65.791 1.00 20.53 206 VAL B CA 1
ATOM 3702 C C . VAL B 1 186 ? 27.016 31.414 66.654 1.00 22.00 206 VAL B C 1
ATOM 3703 O O . VAL B 1 186 ? 28.158 31.646 66.283 1.00 22.56 206 VAL B O 1
ATOM 3707 N N . SER B 1 187 ? 26.571 31.842 67.827 1.00 26.29 207 SER B N 1
ATOM 3708 C CA . SER B 1 187 ? 27.402 32.722 68.645 1.00 32.67 207 SER B CA 1
ATOM 3709 C C . SER B 1 187 ? 28.633 31.955 69.199 1.00 29.50 207 SER B C 1
ATOM 3710 O O . SER B 1 187 ? 28.613 30.701 69.314 1.00 25.36 207 SER B O 1
ATOM 3713 N N . GLY B 1 188 ? 29.723 32.675 69.484 1.00 36.50 208 GLY B N 1
ATOM 3714 C CA . GLY B 1 188 ? 30.933 32.032 69.996 1.00 39.20 208 GLY B CA 1
ATOM 3715 C C . GLY B 1 188 ? 31.710 31.193 68.983 1.00 45.40 208 GLY B C 1
ATOM 3716 O O . GLY B 1 188 ? 32.718 30.567 69.312 1.00 46.41 208 GLY B O 1
ATOM 3717 N N . GLY B 1 189 ? 31.257 31.163 67.738 1.00 43.34 209 GLY B N 1
ATOM 3718 C CA . GLY B 1 189 ? 32.073 30.575 66.696 1.00 46.91 209 GLY B CA 1
ATOM 3719 C C . GLY B 1 189 ? 32.956 31.656 66.100 1.00 41.48 209 GLY B C 1
ATOM 3720 O O . GLY B 1 189 ? 32.818 32.849 66.392 1.00 45.34 209 GLY B O 1
ATOM 3721 N N . ASN B 1 190 ? 33.887 31.252 65.268 1.00 33.16 210 ASN B N 1
ATOM 3722 C CA . ASN B 1 190 ? 34.631 32.226 64.508 1.00 33.57 210 ASN B CA 1
ATOM 3723 C C . ASN B 1 190 ? 33.655 32.648 63.427 1.00 31.18 210 ASN B C 1
ATOM 3724 O O . ASN B 1 190 ? 32.700 31.956 63.208 1.00 33.52 210 ASN B O 1
ATOM 3729 N N . THR B 1 191 ? 33.848 33.785 62.771 1.00 23.32 211 THR B N 1
ATOM 3730 C CA . THR B 1 191 ? 32.943 34.162 61.689 1.00 19.12 211 THR B CA 1
ATOM 3731 C C . THR B 1 191 ? 33.652 34.144 60.320 1.00 19.81 211 THR B C 1
ATOM 3732 O O . THR B 1 191 ? 34.439 35.040 60.011 1.00 20.34 211 THR B O 1
ATOM 3736 N N . PRO B 1 192 ? 33.383 33.121 59.492 1.00 18.77 212 PRO B N 1
ATOM 3737 C CA . PRO B 1 192 ? 34.049 33.043 58.182 1.00 16.93 212 PRO B CA 1
ATOM 3738 C C . PRO B 1 192 ? 33.659 34.170 57.256 1.00 21.72 212 PRO B C 1
ATOM 3739 O O . PRO B 1 192 ? 32.556 34.721 57.400 1.00 20.97 212 PRO B O 1
ATOM 3743 N N . SER B 1 193 ? 34.555 34.505 56.338 1.00 19.53 213 SER B N 1
ATOM 3744 C CA . SER B 1 193 ? 34.310 35.532 55.335 1.00 19.93 213 SER B CA 1
ATOM 3745 C C . SER B 1 193 ? 33.464 34.955 54.213 1.00 18.53 213 SER B C 1
ATOM 3746 O O . SER B 1 193 ? 33.623 33.778 53.822 1.00 16.84 213 SER B O 1
ATOM 3749 N N . VAL B 1 194 ? 32.559 35.773 53.690 1.00 16.13 214 VAL B N 1
ATOM 3750 C CA . VAL B 1 194 ? 31.618 35.325 52.679 1.00 13.94 214 VAL B CA 1
ATOM 3751 C C . VAL B 1 194 ? 31.475 36.393 51.605 1.00 13.94 214 VAL B C 1
ATOM 3752 O O . VAL B 1 194 ? 31.404 37.593 51.890 1.00 14.25 214 VAL B O 1
ATOM 3756 N N . TYR B 1 195 ? 31.477 35.943 50.361 1.00 14.49 215 TYR B N 1
ATOM 3757 C CA . TYR B 1 195 ? 31.153 36.820 49.233 1.00 13.69 215 TYR B CA 1
ATOM 3758 C C . TYR B 1 195 ? 29.718 36.525 48.758 1.00 13.25 215 TYR B C 1
ATOM 3759 O O . TYR B 1 195 ? 29.367 35.383 48.440 1.00 15.05 215 TYR B O 1
ATOM 3768 N N . LEU B 1 196 ? 28.890 37.548 48.749 1.00 13.35 216 LEU B N 1
ATOM 3769 C CA . LEU B 1 196 ? 27.510 37.422 48.242 1.00 13.05 216 LEU B CA 1
ATOM 3770 C C . LEU B 1 196 ? 27.463 37.695 46.748 1.00 17.56 216 LEU B C 1
ATOM 3771 O O . LEU B 1 196 ? 27.653 38.839 46.312 1.00 18.38 216 LEU B O 1
ATOM 3776 N N . ALA B 1 197 ? 27.198 36.652 45.963 1.00 15.65 217 ALA B N 1
ATOM 3777 C CA . ALA B 1 197 ? 27.150 36.815 44.507 1.00 13.47 217 ALA B CA 1
ATOM 3778 C C . ALA B 1 197 ? 25.709 37.039 44.030 1.00 13.39 217 ALA B C 1
ATOM 3779 O O . ALA B 1 197 ? 24.747 36.404 44.517 1.00 17.39 217 ALA B O 1
ATOM 3781 N N . GLY B 1 198 ? 25.570 38.011 43.132 1.00 14.89 218 GLY B N 1
ATOM 3782 C CA . GLY B 1 198 ? 24.275 38.547 42.765 1.00 19.38 218 GLY B CA 1
ATOM 3783 C C . GLY B 1 198 ? 23.581 37.767 41.665 1.00 16.38 218 GLY B C 1
ATOM 3784 O O . GLY B 1 198 ? 24.134 36.797 41.154 1.00 20.98 218 GLY B O 1
ATOM 3785 N N . ASN B 1 199 ? 22.352 38.178 41.353 1.00 18.84 219 ASN B N 1
ATOM 3786 C CA . ASN B 1 199 ? 21.512 37.515 40.336 1.00 22.18 219 ASN B CA 1
ATOM 3787 C C . ASN B 1 199 ? 22.099 37.513 38.920 1.00 20.04 219 ASN B C 1
ATOM 3788 O O . ASN B 1 199 ? 22.070 36.471 38.204 1.00 19.11 219 ASN B O 1
ATOM 3793 N N . SER B 1 200 ? 22.660 38.653 38.506 1.00 19.62 220 SER B N 1
ATOM 3794 C CA . SER B 1 200 ? 23.040 38.848 37.096 1.00 26.20 220 SER B CA 1
ATOM 3795 C C . SER B 1 200 ? 24.377 38.199 36.725 1.00 26.85 220 SER B C 1
ATOM 3796 O O . SER B 1 200 ? 24.540 37.688 35.616 1.00 24.20 220 SER B O 1
ATOM 3799 N N . SER B 1 201 ? 25.326 38.193 37.657 1.00 22.99 221 SER B N 1
ATOM 3800 C CA . SER B 1 201 ? 26.583 37.463 37.486 1.00 19.15 221 SER B CA 1
ATOM 3801 C C . SER B 1 201 ? 27.372 37.409 38.781 1.00 24.15 221 SER B C 1
ATOM 3802 O O . SER B 1 201 ? 27.036 38.076 39.778 1.00 17.94 221 SER B O 1
ATOM 3805 N N . VAL B 1 202 ? 28.412 36.585 38.772 1.00 18.29 222 VAL B N 1
ATOM 3806 C CA . VAL B 1 202 ? 29.214 36.415 39.977 1.00 18.26 222 VAL B CA 1
ATOM 3807 C C . VAL B 1 202 ? 29.926 37.703 40.350 1.00 22.35 222 VAL B C 1
ATOM 3808 O O . VAL B 1 202 ? 30.330 37.883 41.495 1.00 20.10 222 VAL B O 1
ATOM 3812 N N . LEU B 1 203 ? 30.068 38.617 39.4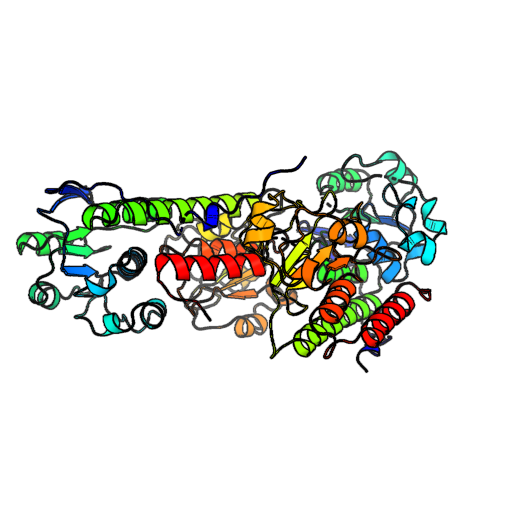06 1.00 20.82 223 LEU B N 1
ATOM 3813 C CA . LEU B 1 203 ? 30.685 39.896 39.713 1.00 20.72 223 LEU B CA 1
ATOM 3814 C C . LEU B 1 203 ? 29.763 40.886 40.399 1.00 17.90 223 LEU B C 1
ATOM 3815 O O . LEU B 1 203 ? 30.230 41.940 40.834 1.00 21.65 223 LEU B O 1
ATOM 3820 N N . SER B 1 204 ? 28.467 40.566 40.516 1.00 16.65 224 SER B N 1
ATOM 3821 C CA . SER B 1 204 ? 27.534 41.484 41.166 1.00 20.22 224 SER B CA 1
ATOM 3822 C C . SER B 1 204 ? 27.511 41.197 42.662 1.00 18.17 224 SER B C 1
ATOM 3823 O O . SER B 1 204 ? 27.358 40.034 43.063 1.00 17.58 224 SER B O 1
ATOM 3826 N N . THR B 1 205 ? 27.670 42.232 43.486 1.00 15.07 225 THR B N 1
ATOM 3827 C CA . THR B 1 205 ? 27.737 41.996 44.934 1.00 15.68 225 THR B CA 1
ATOM 3828 C C . THR B 1 205 ? 27.083 43.098 45.752 1.00 19.34 225 THR B C 1
ATOM 3829 O O . THR B 1 205 ? 26.676 44.123 45.209 1.00 20.80 225 THR B O 1
ATOM 3833 N N . ALA B 1 206 ? 26.939 42.839 47.047 1.00 22.68 226 ALA B N 1
ATOM 3834 C CA . ALA B 1 206 ? 26.149 43.677 47.951 1.00 22.24 226 ALA B CA 1
ATOM 3835 C C . ALA B 1 206 ? 26.988 44.069 49.163 1.00 23.04 226 ALA B C 1
ATOM 3836 O O . ALA B 1 206 ? 27.645 43.202 49.767 1.00 19.73 226 ALA B O 1
ATOM 3838 N N . GLY B 1 207 ? 26.931 45.348 49.530 1.00 19.17 227 GLY B N 1
ATOM 3839 C CA . GLY B 1 207 ? 27.670 45.854 50.663 1.00 16.68 227 GLY B CA 1
ATOM 3840 C C . GLY B 1 207 ? 26.828 45.951 51.932 1.00 16.31 227 GLY B C 1
ATOM 3841 O O . GLY B 1 207 ? 25.708 45.404 52.018 1.00 15.94 227 GLY B O 1
ATOM 3842 N N . SER B 1 208 ? 27.356 46.688 52.911 1.00 16.81 228 SER B N 1
ATOM 3843 C CA . SER B 1 208 ? 26.780 46.708 54.253 1.00 16.93 228 SER B CA 1
ATOM 3844 C C . SER B 1 208 ? 25.372 47.351 54.325 1.00 17.26 228 SER B C 1
ATOM 3845 O O . SER B 1 208 ? 24.667 47.136 55.312 1.00 17.51 228 SER B O 1
ATOM 3848 N N . LYS B 1 209 ? 24.967 48.128 53.313 1.00 17.29 229 LYS B N 1
ATOM 3849 C CA . LYS B 1 209 ? 23.657 48.803 53.385 1.00 17.55 229 LYS B CA 1
ATOM 3850 C C . LYS B 1 209 ? 22.507 47.925 52.944 1.00 17.00 229 LYS B C 1
ATOM 3851 O O . LYS B 1 209 ? 21.337 48.320 53.092 1.00 18.53 229 LYS B O 1
ATOM 3865 N N . TYR B 1 211 ? 19.956 44.540 52.599 1.00 19.17 231 TYR B N 1
ATOM 3866 C CA . TYR B 1 211 ? 19.253 43.548 53.383 1.00 18.93 231 TYR B CA 1
ATOM 3867 C C . TYR B 1 211 ? 19.981 42.207 53.426 1.00 18.31 231 TYR B C 1
ATOM 3868 O O . TYR B 1 211 ? 20.028 41.565 54.468 1.00 18.27 231 TYR B O 1
ATOM 3877 N N . GLN B 1 212 ? 20.585 41.804 52.307 1.00 17.85 232 GLN B N 1
ATOM 3878 C CA . GLN B 1 212 ? 21.300 40.531 52.234 1.00 17.24 232 GLN B CA 1
ATOM 3879 C C . GLN B 1 212 ? 22.490 40.517 53.200 1.00 17.42 232 GLN B C 1
ATOM 3880 O O . GLN B 1 212 ? 22.814 39.482 53.772 1.00 17.10 232 GLN B O 1
ATOM 3886 N N . ASN B 1 213 ? 23.112 41.667 53.421 1.00 17.96 233 ASN B N 1
ATOM 3887 C CA . ASN B 1 213 ? 24.220 41.720 54.385 1.00 18.20 233 ASN B CA 1
ATOM 3888 C C . ASN B 1 213 ? 23.694 41.404 55.775 1.00 18.42 233 ASN B C 1
ATOM 3889 O O . ASN B 1 213 ? 24.326 40.743 56.578 1.00 18.33 233 ASN B O 1
ATOM 3894 N N . THR B 1 214 ? 22.488 41.878 56.064 1.00 21.06 234 THR B N 1
ATOM 3895 C CA . THR B 1 214 ? 21.907 41.647 57.371 1.00 21.28 234 THR B CA 1
ATOM 3896 C C . THR B 1 214 ? 21.656 40.158 57.584 1.00 22.44 234 THR B C 1
ATOM 3897 O O . THR B 1 214 ? 21.943 39.601 58.667 1.00 23.21 234 THR B O 1
ATOM 3901 N N . LEU B 1 215 ? 21.151 39.504 56.543 1.00 22.40 235 LEU B N 1
ATOM 3902 C CA . LEU B 1 215 ? 20.820 38.069 56.596 1.00 23.02 235 LEU B CA 1
ATOM 3903 C C . LEU B 1 215 ? 22.096 37.304 56.931 1.00 22.95 235 LEU B C 1
ATOM 3904 O O . LEU B 1 215 ? 22.150 36.424 57.810 1.00 25.61 235 LEU B O 1
ATOM 3909 N N . LEU B 1 216 ? 23.146 37.703 56.243 1.00 16.97 236 LEU B N 1
ATOM 3910 C CA . LEU B 1 216 ? 24.444 37.075 56.422 1.00 16.73 236 LEU B CA 1
ATOM 3911 C C . LEU B 1 216 ? 25.014 37.259 57.821 1.00 17.76 236 LEU B C 1
ATOM 3912 O O . LEU B 1 216 ? 25.485 36.312 58.427 1.00 17.23 236 LEU B O 1
ATOM 3917 N N . THR B 1 217 ? 24.981 38.478 58.332 1.00 17.83 237 THR B N 1
ATOM 3918 C CA . THR B 1 217 ? 25.484 38.777 59.672 1.00 18.34 237 THR B CA 1
ATOM 3919 C C . THR B 1 217 ? 24.723 37.988 60.750 1.00 26.94 237 THR B C 1
ATOM 3920 O O . THR B 1 217 ? 25.303 37.453 61.703 1.00 24.38 237 THR B O 1
ATOM 3924 N N . ASN B 1 218 ? 23.424 37.859 60.565 1.00 26.39 238 ASN B N 1
ATOM 3925 C CA . ASN B 1 218 ? 22.614 36.998 61.412 1.00 25.28 238 ASN B CA 1
ATOM 3926 C C . ASN B 1 218 ? 23.042 35.534 61.427 1.00 27.17 238 ASN B C 1
ATOM 3927 O O . ASN B 1 218 ? 22.943 34.876 62.457 1.00 32.61 238 ASN B O 1
ATOM 3932 N N . ALA B 1 219 ? 23.546 35.038 60.308 1.00 19.13 239 ALA B N 1
ATOM 3933 C CA . ALA B 1 219 ? 23.959 33.660 60.188 1.00 16.40 239 ALA B CA 1
ATOM 3934 C C . ALA B 1 219 ? 25.404 33.394 60.622 1.00 16.42 239 ALA B C 1
ATOM 3935 O O . ALA B 1 219 ? 25.903 32.285 60.458 1.00 19.48 239 ALA B O 1
ATOM 3937 N N . GLY B 1 220 ? 26.087 34.395 61.156 1.00 16.99 240 GLY B N 1
ATOM 3938 C CA . GLY B 1 220 ? 27.447 34.182 61.621 1.00 20.08 240 GLY B CA 1
ATOM 3939 C C . GLY B 1 220 ? 28.511 34.220 60.547 1.00 19.87 240 GLY B C 1
ATOM 3940 O O . GLY B 1 220 ? 29.514 33.488 60.624 1.00 19.81 240 GLY B O 1
ATOM 3941 N N . GLY B 1 221 ? 28.301 35.061 59.537 1.00 17.90 241 GLY B N 1
ATOM 3942 C CA . GLY B 1 221 ? 29.301 35.292 58.522 1.00 18.31 241 GLY B CA 1
ATOM 3943 C C . GLY B 1 221 ? 29.702 36.758 58.464 1.00 20.52 241 GLY B C 1
ATOM 3944 O O . GLY B 1 221 ? 29.008 37.619 58.968 1.00 21.58 241 GLY B O 1
ATOM 3945 N N . LYS B 1 222 ? 30.847 37.025 57.837 1.00 17.21 242 LYS B N 1
ATOM 3946 C CA . LYS B 1 222 ? 31.339 38.378 57.647 1.00 17.76 242 LYS B CA 1
ATOM 3947 C C . LYS B 1 222 ? 31.371 38.648 56.128 1.00 20.94 242 LYS B C 1
ATOM 3948 O O . LYS B 1 222 ? 31.931 37.865 55.368 1.00 20.20 242 LYS B O 1
ATOM 3954 N N . ASN B 1 223 ? 30.750 39.739 55.697 1.00 19.17 243 ASN B N 1
ATOM 3955 C CA . ASN B 1 223 ? 30.681 40.121 54.279 1.00 18.84 243 ASN B CA 1
ATOM 3956 C C . ASN B 1 223 ? 32.011 40.724 53.846 1.00 16.29 243 ASN B C 1
ATOM 3957 O O . ASN B 1 223 ? 32.423 41.755 54.383 1.00 15.57 243 ASN B O 1
ATOM 3962 N N . VAL B 1 224 ? 32.716 40.094 52.901 1.00 15.34 244 VAL B N 1
ATOM 3963 C CA . VAL B 1 224 ? 33.995 40.671 52.450 1.00 16.61 244 VAL B CA 1
ATOM 3964 C C . VAL B 1 224 ? 33.798 42.003 51.749 1.00 19.65 244 VAL B C 1
ATOM 3965 O O . VAL B 1 224 ? 34.737 42.803 51.684 1.00 16.62 244 VAL B O 1
ATOM 3969 N N . ALA B 1 225 ? 32.590 42.244 51.241 1.00 19.17 245 ALA B N 1
ATOM 3970 C CA . ALA B 1 225 ? 32.283 43.514 50.539 1.00 19.58 245 ALA B CA 1
ATOM 3971 C C . ALA B 1 225 ? 31.658 44.549 51.458 1.00 16.63 245 ALA B C 1
ATOM 3972 O O . ALA B 1 225 ? 30.978 45.459 50.989 1.00 16.18 245 ALA B O 1
ATOM 3974 N N . SER B 1 226 ? 31.939 44.460 52.758 1.00 16.68 246 SER B N 1
ATOM 3975 C CA . SER B 1 226 ? 31.211 45.289 53.721 1.00 19.68 246 SER B CA 1
ATOM 3976 C C . SER B 1 226 ? 31.545 46.768 53.565 1.00 24.54 246 SER B C 1
ATOM 3977 O O . SER B 1 226 ? 30.789 47.618 53.996 1.00 25.45 246 SER B O 1
ATOM 3980 N N . GLU B 1 227 ? 32.654 47.077 52.905 1.00 18.53 247 GLU B N 1
ATOM 3981 C CA . GLU B 1 227 ? 33.035 48.463 52.678 1.00 22.42 247 GLU B CA 1
ATOM 3982 C C . GLU B 1 227 ? 32.484 49.070 51.398 1.00 18.92 247 GLU B C 1
ATOM 3983 O O . GLU B 1 227 ? 32.799 50.191 51.048 1.00 23.78 247 GLU B O 1
ATOM 3989 N N . LEU B 1 228 ? 31.744 48.305 50.632 1.00 17.73 248 LEU B N 1
ATOM 3990 C CA . LEU B 1 228 ? 30.985 48.864 49.538 1.00 20.27 248 LEU B CA 1
ATOM 3991 C C . LEU B 1 228 ? 29.816 49.709 50.077 1.00 20.85 248 LEU B C 1
ATOM 3992 O O . LEU B 1 228 ? 29.055 49.257 50.951 1.00 20.94 248 LEU B O 1
ATOM 3997 N N . THR B 1 229 ? 29.649 50.898 49.525 1.00 22.75 249 THR B N 1
ATOM 3998 C CA . THR B 1 229 ? 28.699 51.858 50.079 1.00 29.38 249 THR B CA 1
ATOM 3999 C C . THR B 1 229 ? 27.422 52.116 49.222 1.00 25.46 249 THR B C 1
ATOM 4000 O O . THR B 1 229 ? 26.588 52.964 49.580 1.00 26.16 249 THR B O 1
ATOM 4004 N N . ASP B 1 230 ? 27.289 51.383 48.117 1.00 21.29 250 ASP B N 1
ATOM 4005 C CA . ASP B 1 230 ? 26.133 51.463 47.235 1.00 29.15 250 ASP B CA 1
ATOM 4006 C C . ASP B 1 230 ? 24.907 50.970 47.932 1.00 26.73 250 ASP B C 1
ATOM 4007 O O . ASP B 1 230 ? 24.975 49.996 48.655 1.00 26.05 250 ASP B O 1
ATOM 4012 N N . THR B 1 231 ? 23.767 51.590 47.663 1.00 19.68 251 THR B N 1
ATOM 4013 C CA . THR B 1 231 ? 22.495 51.043 48.120 1.00 20.59 251 THR B CA 1
ATOM 4014 C C . THR B 1 231 ? 21.923 49.986 47.151 1.00 25.27 251 THR B C 1
ATOM 4015 O O . THR B 1 231 ? 20.845 49.473 47.401 1.00 27.51 251 THR B O 1
ATOM 4019 N N . TYR B 1 232 ? 22.639 49.672 46.068 1.00 27.29 252 TYR B N 1
ATOM 4020 C CA . TYR B 1 232 ? 22.163 48.734 45.030 1.00 27.03 252 TYR B CA 1
ATOM 4021 C C . TYR B 1 232 ? 23.209 47.664 44.821 1.00 25.21 252 TYR B C 1
ATOM 4022 O O . TYR B 1 232 ? 24.341 47.891 45.195 1.00 25.04 252 TYR B O 1
ATOM 4031 N N . TRP B 1 233 ? 22.864 46.518 44.218 1.00 23.62 253 TRP B N 1
ATOM 4032 C CA . TRP B 1 233 ? 23.871 45.549 43.822 1.00 21.14 253 TRP B CA 1
ATOM 4033 C C . TRP B 1 233 ? 24.759 46.205 42.788 1.00 20.18 253 TRP B C 1
ATOM 4034 O O . TRP B 1 233 ? 24.241 46.810 41.830 1.00 22.13 253 TRP B O 1
ATOM 4045 N N . ALA B 1 234 ? 26.074 46.079 42.965 1.00 20.82 254 ALA B N 1
ATOM 4046 C CA . ALA B 1 234 ? 27.043 46.683 42.049 1.00 29.67 254 ALA B CA 1
ATOM 4047 C C . ALA B 1 234 ? 28.128 45.693 41.616 1.00 25.49 254 ALA B C 1
ATOM 4048 O O . ALA B 1 234 ? 28.408 44.710 42.322 1.00 19.41 254 ALA B O 1
ATOM 4050 N N . ASN B 1 235 ? 28.738 45.964 40.463 1.00 25.24 255 ASN B N 1
ATOM 4051 C CA . ASN B 1 235 ? 29.752 45.084 39.906 1.00 23.49 255 ASN B CA 1
ATOM 4052 C C . ASN B 1 235 ? 31.145 45.388 40.475 1.00 24.36 255 ASN B C 1
ATOM 4053 O O . ASN B 1 235 ? 31.507 46.547 40.671 1.00 25.23 255 ASN B O 1
ATOM 4058 N N . VAL B 1 236 ? 31.899 44.326 40.753 1.00 24.11 256 VAL B N 1
ATOM 4059 C CA . VAL B 1 236 ? 33.313 44.409 41.078 1.00 25.23 256 VAL B CA 1
ATOM 4060 C C . VAL B 1 236 ? 34.101 43.609 40.046 1.00 27.70 256 VAL B C 1
ATOM 4061 O O . VAL B 1 236 ? 33.528 43.014 39.147 1.00 25.85 256 VAL B O 1
ATOM 4065 N N . SER B 1 237 ? 35.427 43.583 40.185 1.00 28.34 257 SER B N 1
ATOM 4066 C CA . SER B 1 237 ? 36.280 42.800 39.283 1.00 22.22 257 SER B CA 1
ATOM 4067 C C . SER B 1 237 ? 36.641 41.430 39.884 1.00 25.74 257 SER B C 1
ATOM 4068 O O . SER B 1 237 ? 36.488 41.203 41.099 1.00 23.43 257 SER B O 1
ATOM 4071 N N . TYR B 1 238 ? 37.133 40.528 39.045 1.00 28.67 258 TYR B N 1
ATOM 4072 C CA . TYR B 1 238 ? 37.662 39.256 39.523 1.00 26.98 258 TYR B CA 1
ATOM 4073 C C . TYR B 1 238 ? 38.849 39.532 40.442 1.00 26.82 258 TYR B C 1
ATOM 4074 O O . TYR B 1 238 ? 39.033 38.816 41.442 1.00 25.01 258 TYR B O 1
ATOM 4083 N N . GLU B 1 239 ? 39.628 40.572 40.120 1.00 26.00 259 GLU B N 1
ATOM 4084 C CA . GLU B 1 239 ? 40.817 40.906 40.907 1.00 29.24 259 GLU B CA 1
ATOM 4085 C C . GLU B 1 239 ? 40.386 41.197 42.332 1.00 30.74 259 GLU B C 1
ATOM 4086 O O . GLU B 1 239 ? 41.021 40.744 43.299 1.00 24.48 259 GLU B O 1
ATOM 4092 N N . GLN B 1 240 ? 39.280 41.924 42.460 1.00 29.93 260 GLN B N 1
ATOM 4093 C CA . GLN B 1 240 ? 38.782 42.327 43.757 1.00 27.81 260 GLN B CA 1
ATOM 4094 C C . GLN B 1 240 ? 38.289 41.134 44.579 1.00 26.52 260 GLN B C 1
ATOM 4095 O O . GLN B 1 240 ? 38.573 41.039 45.769 1.00 25.22 260 GLN B O 1
ATOM 4101 N N . ILE B 1 241 ? 37.554 40.232 43.944 1.00 18.80 261 ILE B N 1
ATOM 4102 C CA . ILE B 1 241 ? 37.121 39.010 44.604 1.00 23.54 261 ILE B CA 1
ATOM 4103 C C . ILE B 1 241 ? 38.311 38.190 45.108 1.00 26.68 261 ILE B C 1
ATOM 4104 O O . ILE B 1 241 ? 38.330 37.770 46.272 1.00 18.75 261 ILE B O 1
ATOM 4109 N N . LEU B 1 242 ? 39.308 37.970 44.250 1.00 31.91 262 LEU B N 1
ATOM 4110 C CA . LEU B 1 242 ? 40.501 37.234 44.664 1.00 28.25 262 LEU B CA 1
ATOM 4111 C C . LEU B 1 242 ? 41.216 37.929 45.800 1.00 30.17 262 LEU B C 1
ATOM 4112 O O . LEU B 1 242 ? 41.693 37.246 46.699 1.00 28.58 262 LEU B O 1
ATOM 4117 N N . ALA B 1 243 ? 41.282 39.269 45.786 1.00 30.29 263 ALA B N 1
ATOM 4118 C CA . ALA B 1 243 ? 41.926 40.005 46.898 1.00 33.12 263 ALA B CA 1
ATOM 4119 C C . ALA B 1 243 ? 41.171 39.799 48.192 1.00 30.09 263 ALA B C 1
ATOM 4120 O O . ALA B 1 243 ? 41.762 39.616 49.246 1.00 25.44 263 ALA B O 1
ATOM 4122 N N . TRP B 1 244 ? 39.849 39.808 48.107 1.00 20.11 264 TRP B N 1
ATOM 4123 C CA . TRP B 1 244 ? 39.019 39.533 49.274 1.00 19.99 264 TRP B CA 1
ATOM 4124 C C . TRP B 1 244 ? 39.162 38.086 49.737 1.00 23.20 264 TRP B C 1
ATOM 4125 O O . TRP B 1 244 ? 39.106 37.818 50.938 1.00 24.07 264 TRP B O 1
ATOM 4136 N N . ASN B 1 245 ? 39.385 37.175 48.786 1.00 27.87 265 ASN B N 1
ATOM 4137 C CA . ASN B 1 245 ? 39.618 35.764 49.082 1.00 20.62 265 ASN B CA 1
ATOM 4138 C C . ASN B 1 245 ? 38.615 35.180 50.091 1.00 22.94 265 ASN B C 1
ATOM 4139 O O . ASN B 1 245 ? 38.964 34.691 51.161 1.00 23.79 265 ASN B O 1
ATOM 4144 N N . PRO B 1 246 ? 37.357 35.204 49.729 1.00 17.60 266 PRO B N 1
ATOM 4145 C CA . PRO B 1 246 ? 36.336 34.687 50.643 1.00 16.73 266 PRO B CA 1
ATOM 4146 C C . PRO B 1 246 ? 36.448 33.215 50.944 1.00 20.51 266 PRO B C 1
ATOM 4147 O O . PRO B 1 246 ? 36.749 32.435 50.039 1.00 20.30 266 PRO B O 1
ATOM 4151 N N . ASP B 1 247 ? 36.135 32.846 52.180 1.00 23.84 267 ASP B N 1
ATOM 4152 C CA . ASP B 1 247 ? 36.025 31.449 52.595 1.00 24.42 267 ASP B CA 1
ATOM 4153 C C . ASP B 1 247 ? 34.865 30.744 51.916 1.00 18.32 267 ASP B C 1
ATOM 4154 O O . ASP B 1 247 ? 34.968 29.569 51.587 1.00 20.61 267 ASP B O 1
ATOM 4159 N N . TYR B 1 248 ? 33.773 31.483 51.719 1.00 15.46 268 TYR B N 1
ATOM 4160 C CA . TYR B 1 248 ? 32.549 30.980 51.107 1.00 16.99 268 TYR B CA 1
ATOM 4161 C C . TYR B 1 248 ? 32.000 31.931 50.068 1.00 16.06 268 TYR B C 1
ATOM 4162 O O . TYR B 1 248 ? 32.098 33.164 50.202 1.00 13.89 268 TYR B O 1
ATOM 4171 N N . ILE B 1 249 ? 31.356 31.375 49.047 1.00 14.60 269 ILE B N 1
ATOM 4172 C CA . ILE B 1 249 ? 30.534 32.177 48.164 1.00 13.69 269 ILE B CA 1
ATOM 4173 C C . ILE B 1 249 ? 29.078 31.724 48.258 1.00 15.62 269 ILE B C 1
ATOM 4174 O O . ILE B 1 249 ? 28.787 30.555 48.155 1.00 13.65 269 ILE B O 1
ATOM 4179 N N . VAL B 1 250 ? 28.169 32.652 48.496 1.00 12.67 270 VAL B N 1
ATOM 4180 C CA . VAL B 1 250 ? 26.722 32.373 48.507 1.00 12.26 270 VAL B CA 1
ATOM 4181 C C . VAL B 1 250 ? 26.053 33.081 47.345 1.00 12.15 270 VAL B C 1
ATOM 4182 O O . VAL B 1 250 ? 26.035 34.299 47.261 1.00 13.74 270 VAL B O 1
ATOM 4186 N N . ILE B 1 251 ? 25.520 32.288 46.442 1.00 12.48 271 ILE B N 1
ATOM 4187 C CA . ILE B 1 251 ? 24.858 32.789 45.262 1.00 14.96 271 ILE B CA 1
ATOM 4188 C C . ILE B 1 251 ? 23.374 33.087 45.515 1.00 17.60 271 ILE B C 1
ATOM 4189 O O . ILE B 1 251 ? 22.676 32.315 46.200 1.00 15.78 271 ILE B O 1
ATOM 4194 N N . ALA B 1 252 ? 22.904 34.203 44.955 1.00 14.19 272 ALA B N 1
ATOM 4195 C CA . ALA B 1 252 ? 21.529 34.629 45.110 1.00 20.72 272 ALA B CA 1
ATOM 4196 C C . ALA B 1 252 ? 20.525 33.606 44.579 1.00 20.20 272 ALA B C 1
ATOM 4197 O O . ALA B 1 252 ? 20.797 32.885 43.600 1.00 15.96 272 ALA B O 1
ATOM 4199 N N . ALA B 1 253 ? 19.353 33.557 45.236 1.00 18.96 273 ALA B N 1
ATOM 4200 C CA . ALA B 1 253 ? 18.320 32.552 44.922 1.00 16.26 273 ALA B CA 1
ATOM 4201 C C . ALA B 1 253 ? 17.877 32.574 43.481 1.00 18.15 273 ALA B C 1
ATOM 4202 O O . ALA B 1 253 ? 17.628 3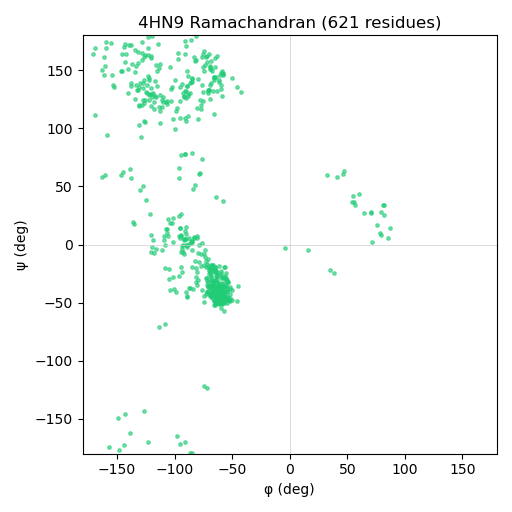1.517 42.887 1.00 24.34 273 ALA B O 1
ATOM 4204 N N . ASP B 1 254 ? 17.789 33.757 42.882 1.00 18.62 274 ASP B N 1
ATOM 4205 C CA . ASP B 1 254 ? 17.277 33.859 41.509 1.00 23.74 274 ASP B CA 1
ATOM 4206 C C . ASP B 1 254 ? 18.369 34.021 40.452 1.00 20.29 274 ASP B C 1
ATOM 4207 O O . ASP B 1 254 ? 18.116 34.514 39.370 1.00 19.93 274 ASP B O 1
ATOM 4212 N N . ALA B 1 255 ? 19.580 33.596 40.780 1.00 18.00 275 ALA B N 1
ATOM 4213 C CA . ALA B 1 255 ? 20.728 33.808 39.915 1.00 17.61 275 ALA B CA 1
ATOM 4214 C C . ALA B 1 255 ? 20.576 33.039 38.614 1.00 21.40 275 ALA B C 1
ATOM 4215 O O . ALA B 1 255 ? 20.072 31.931 38.596 1.00 23.06 275 ALA B O 1
ATOM 4217 N N . THR B 1 256 ? 21.056 33.638 37.529 1.00 22.47 276 THR B N 1
ATOM 4218 C CA . THR B 1 256 ? 20.947 33.053 36.206 1.00 23.08 276 THR B CA 1
ATOM 4219 C C . THR B 1 256 ? 22.064 32.044 35.964 1.00 25.41 276 THR B C 1
ATOM 4220 O O . THR B 1 256 ? 22.198 31.535 34.861 1.00 34.87 276 THR B O 1
ATOM 4224 N N . TYR B 1 257 ? 22.872 31.770 36.988 1.00 22.78 277 TYR B N 1
ATOM 4225 C CA . TYR B 1 257 ? 24.021 30.868 36.870 1.00 17.62 277 TYR B CA 1
ATOM 4226 C C . TYR B 1 257 ? 24.055 29.960 38.142 1.00 22.40 277 TYR B C 1
ATOM 4227 O O . TYR B 1 257 ? 23.292 30.179 39.101 1.00 20.64 277 TYR B O 1
ATOM 4236 N N . THR B 1 258 ? 24.919 28.952 38.145 1.00 21.72 278 THR B N 1
ATOM 4237 C CA . THR B 1 258 ? 24.866 27.884 39.163 1.00 18.88 278 THR B CA 1
ATOM 4238 C C . THR B 1 258 ? 26.172 27.708 39.946 1.00 21.52 278 THR B C 1
ATOM 4239 O O . THR B 1 258 ? 27.223 28.241 39.565 1.00 22.33 278 THR B O 1
ATOM 4243 N N . VAL B 1 259 ? 26.111 26.919 41.025 1.00 19.23 279 VAL B N 1
ATOM 4244 C CA . VAL B 1 259 ? 27.313 26.585 41.780 1.00 17.07 279 VAL B CA 1
ATOM 4245 C C . VAL B 1 259 ? 28.387 26.018 40.851 1.00 19.32 279 VAL B C 1
ATOM 4246 O O . VAL B 1 259 ? 29.545 26.435 40.900 1.00 21.28 279 VAL B O 1
ATOM 4250 N N . ASP B 1 260 ? 28.024 25.073 39.990 1.00 29.83 280 ASP B N 1
ATOM 4251 C CA . ASP B 1 260 ? 29.042 24.417 39.156 1.00 29.77 280 ASP B CA 1
ATOM 4252 C C . ASP B 1 260 ? 29.667 25.404 38.170 1.00 28.25 280 ASP B C 1
ATOM 4253 O O . ASP B 1 260 ? 30.853 25.312 37.839 1.00 28.29 280 ASP B O 1
ATOM 4258 N N . ASP B 1 261 ? 28.876 26.367 37.715 1.00 30.70 281 ASP B N 1
ATOM 4259 C CA . ASP B 1 261 ? 29.410 27.457 36.901 1.00 27.79 281 ASP B CA 1
ATOM 4260 C C . ASP B 1 261 ? 30.531 28.189 37.624 1.00 26.31 281 ASP B C 1
ATOM 4261 O O . ASP B 1 261 ? 31.545 28.519 37.035 1.00 25.53 281 ASP B O 1
ATOM 4266 N N . ILE B 1 262 ? 30.349 28.452 38.911 1.00 21.20 282 ILE B N 1
ATOM 4267 C CA . ILE B 1 262 ? 31.365 29.160 39.671 1.00 21.32 282 ILE B CA 1
ATOM 4268 C C . ILE B 1 262 ? 32.580 28.281 39.939 1.00 22.62 282 ILE B C 1
ATOM 4269 O O . ILE B 1 262 ? 33.729 28.712 39.782 1.00 24.23 282 ILE B O 1
ATOM 4274 N N . LEU B 1 263 ? 32.348 27.033 40.304 1.00 30.46 283 LEU B N 1
ATOM 4275 C CA . LEU B 1 263 ? 33.465 26.127 40.580 1.00 30.43 283 LEU B CA 1
ATOM 4276 C C . LEU B 1 263 ? 34.393 25.937 39.379 1.00 33.43 283 LEU B C 1
ATOM 4277 O O . LEU B 1 263 ? 35.553 25.586 39.540 1.00 32.77 283 LEU B O 1
ATOM 4282 N N . ASN B 1 264 ? 33.880 26.184 38.183 1.00 28.29 284 ASN B N 1
ATOM 4283 C CA . ASN B 1 264 ? 34.637 25.963 36.966 1.00 37.75 284 ASN B CA 1
ATOM 4284 C C . ASN B 1 264 ? 35.066 27.270 36.295 1.00 37.82 284 ASN B C 1
ATOM 4285 O O . ASN B 1 264 ? 35.735 27.267 35.275 1.00 41.04 284 ASN B O 1
ATOM 4290 N N . ASP B 1 265 ? 34.694 28.391 36.888 1.00 35.94 285 ASP B N 1
ATOM 4291 C CA . ASP B 1 265 ? 35.099 29.700 36.385 1.00 36.23 285 ASP B CA 1
ATOM 4292 C C . ASP B 1 265 ? 36.608 29.799 36.550 1.00 35.17 285 ASP B C 1
ATOM 4293 O O . ASP B 1 265 ? 37.127 29.848 37.665 1.00 36.51 285 ASP B O 1
ATOM 4298 N N . ALA B 1 266 ? 37.318 29.822 35.434 1.00 35.97 286 ALA B N 1
ATOM 4299 C CA . ALA B 1 266 ? 38.771 29.875 35.455 1.00 34.79 286 ALA B CA 1
ATOM 4300 C C . ALA B 1 266 ? 39.278 31.022 36.288 1.00 33.41 286 ALA B C 1
ATOM 4301 O O . ALA B 1 266 ? 40.152 30.842 37.116 1.00 34.65 286 ALA B O 1
ATOM 4303 N N . ASN B 1 267 ? 38.688 32.197 36.106 1.00 34.12 287 ASN B N 1
ATOM 4304 C CA . ASN B 1 267 ? 39.116 33.404 36.812 1.00 37.50 287 ASN B CA 1
ATOM 4305 C C . ASN B 1 267 ? 39.114 33.366 38.344 1.00 39.78 287 ASN B C 1
ATOM 4306 O O . ASN B 1 267 ? 39.777 34.186 38.980 1.00 36.10 287 ASN B O 1
ATOM 4311 N N . LEU B 1 268 ? 38.369 32.433 38.929 1.00 37.66 288 LEU B N 1
ATOM 4312 C CA . LEU B 1 268 ? 38.276 32.333 40.386 1.00 37.74 288 LEU B CA 1
ATOM 4313 C C . LEU B 1 268 ? 38.982 31.107 40.971 1.00 41.08 288 LEU B C 1
ATOM 4314 O O . LEU B 1 268 ? 38.858 30.830 42.174 1.00 40.64 288 LEU B O 1
ATOM 4319 N N . ALA B 1 269 ? 39.713 30.380 40.127 1.00 37.68 289 ALA B N 1
ATOM 4320 C CA . ALA B 1 269 ? 40.412 29.157 40.547 1.00 36.88 289 ALA B CA 1
ATOM 4321 C C . ALA B 1 269 ? 41.164 29.267 41.873 1.00 44.98 289 ALA B C 1
ATOM 4322 O O . ALA B 1 269 ? 41.231 28.305 42.644 1.00 50.81 289 ALA B O 1
ATOM 4324 N N . GLY B 1 270 ? 41.737 30.433 42.140 1.00 44.36 290 GLY B N 1
ATOM 4325 C CA . GLY B 1 270 ? 42.656 30.577 43.246 1.00 41.87 290 GLY B CA 1
ATOM 4326 C C . GLY B 1 270 ? 42.053 31.049 44.544 1.00 41.81 290 GLY B C 1
ATOM 4327 O O . GLY B 1 270 ? 42.763 31.114 45.539 1.00 41.74 290 GLY B O 1
ATOM 4328 N N . CYS B 1 271 ? 40.762 31.369 44.590 1.00 34.90 291 CYS B N 1
ATOM 4329 C CA . CYS B 1 271 ? 40.207 31.720 45.892 1.00 31.80 291 CYS B CA 1
ATOM 4330 C C . CYS B 1 271 ? 39.850 30.471 46.712 1.00 32.58 291 CYS B C 1
ATOM 4331 O O . CYS B 1 271 ? 39.668 29.360 46.182 1.00 32.96 291 CYS B O 1
ATOM 4334 N N . ASN B 1 272 ? 39.775 30.674 48.021 1.00 29.23 292 ASN B N 1
ATOM 4335 C CA . ASN B 1 272 ? 39.571 29.583 48.962 1.00 36.39 292 ASN B CA 1
ATOM 4336 C C . ASN B 1 272 ? 38.231 28.903 48.763 1.00 31.75 292 ASN B C 1
ATOM 4337 O O . ASN B 1 272 ? 38.136 27.686 48.893 1.00 30.84 292 ASN B O 1
ATOM 4342 N N . ALA B 1 273 ? 37.210 29.694 48.420 1.00 27.15 293 ALA B N 1
ATOM 4343 C CA . ALA B 1 273 ? 35.856 29.185 48.343 1.00 26.65 293 ALA B CA 1
ATOM 4344 C C . ALA B 1 273 ? 35.776 28.142 47.248 1.00 25.00 293 ALA B C 1
ATOM 4345 O O . ALA B 1 273 ? 35.130 27.118 47.417 1.00 27.34 293 ALA B O 1
ATOM 4347 N N . VAL B 1 274 ? 36.416 28.419 46.114 1.00 23.49 294 VAL B N 1
ATOM 4348 C CA . VAL B 1 274 ? 36.412 27.483 45.003 1.00 27.35 294 VAL B CA 1
ATOM 4349 C C . VAL B 1 274 ? 37.337 26.284 45.284 1.00 28.65 294 VAL B C 1
ATOM 4350 O O . VAL B 1 274 ? 36.917 25.142 45.152 1.00 30.74 294 VAL B O 1
ATOM 4354 N N . LYS B 1 275 ? 38.572 26.521 45.713 1.00 33.73 295 LYS B N 1
ATOM 4355 C CA . LYS B 1 275 ? 39.453 25.402 46.054 1.00 34.81 295 LYS B CA 1
ATOM 4356 C C . LYS B 1 275 ? 38.786 24.429 47.031 1.00 37.79 295 LYS B C 1
ATOM 4357 O O . LYS B 1 275 ? 38.826 23.226 46.838 1.00 44.43 295 LYS B O 1
ATOM 4363 N N . ASN B 1 276 ? 38.156 24.960 48.071 1.00 29.35 296 ASN B N 1
ATOM 4364 C CA . ASN B 1 276 ? 37.486 24.136 49.071 1.00 29.83 296 ASN B CA 1
ATOM 4365 C C . ASN B 1 276 ? 36.045 23.749 48.725 1.00 32.61 296 ASN B C 1
ATOM 4366 O O . ASN B 1 276 ? 35.366 23.084 49.501 1.00 27.85 296 ASN B O 1
ATOM 4371 N N . LYS B 1 277 ? 35.582 24.137 47.549 1.00 32.82 297 LYS B N 1
ATOM 4372 C CA . LYS B 1 277 ? 34.210 23.820 47.146 1.00 31.28 297 LYS B CA 1
ATOM 4373 C C . LYS B 1 277 ? 33.174 24.323 48.161 1.00 26.43 297 LYS B C 1
ATOM 4374 O O . LYS B 1 277 ? 32.159 23.681 48.393 1.00 25.18 297 LYS B O 1
ATOM 4380 N N . ASN B 1 278 ? 33.454 25.485 48.745 1.00 18.67 298 ASN B N 1
ATOM 4381 C CA . ASN B 1 278 ? 32.535 26.169 49.626 1.00 21.51 298 ASN B CA 1
ATOM 4382 C C . ASN B 1 278 ? 31.729 27.233 48.876 1.00 16.29 298 ASN B C 1
ATOM 4383 O O . ASN B 1 278 ? 31.724 28.420 49.250 1.00 16.29 298 ASN B O 1
ATOM 4388 N N . VAL B 1 279 ? 31.022 26.790 47.844 1.00 16.21 299 VAL B N 1
ATOM 4389 C CA . VAL B 1 279 ? 30.143 27.634 47.042 1.00 15.39 299 VAL B CA 1
ATOM 4390 C C . VAL B 1 279 ? 28.737 27.027 47.102 1.00 19.97 299 VAL B C 1
ATOM 4391 O O . VAL B 1 279 ? 28.522 25.833 46.799 1.00 17.00 299 VAL B O 1
ATOM 4395 N N . VAL B 1 280 ? 27.777 27.839 47.528 1.00 16.65 300 VAL B N 1
ATOM 4396 C CA . VAL B 1 280 ? 26.409 27.396 47.646 1.00 15.37 300 VAL B CA 1
ATOM 4397 C C . VAL B 1 280 ? 25.513 28.419 47.000 1.00 16.87 300 VAL B C 1
ATOM 4398 O O . VAL B 1 280 ? 25.921 29.547 46.777 1.00 15.87 300 VAL B O 1
ATOM 4402 N N . LYS B 1 281 ? 24.266 28.022 46.758 1.00 17.38 301 LYS B N 1
ATOM 4403 C CA . LYS B 1 281 ? 23.256 28.918 46.209 1.00 15.13 301 LYS B CA 1
ATOM 4404 C C . LYS B 1 281 ? 21.993 28.784 47.038 1.00 15.77 301 LYS B C 1
ATOM 4405 O O . LYS B 1 281 ? 21.596 27.685 47.392 1.00 16.26 301 LYS B O 1
ATOM 4411 N N . LEU B 1 282 ? 21.414 29.910 47.415 1.00 17.16 302 LEU B N 1
ATOM 4412 C CA . LEU B 1 282 ? 20.134 29.920 48.108 1.00 17.02 302 LEU B CA 1
ATOM 4413 C C . LEU B 1 282 ? 19.078 29.254 47.213 1.00 15.39 302 LEU B C 1
ATOM 4414 O O . LEU B 1 282 ? 19.047 29.471 45.993 1.00 15.10 302 LEU B O 1
ATOM 4419 N N . PRO B 1 283 ? 18.223 28.411 47.786 1.00 15.29 303 PRO B N 1
ATOM 4420 C CA . PRO B 1 283 ? 17.152 27.761 47.019 1.00 14.04 303 PRO B CA 1
ATOM 4421 C C . PRO B 1 283 ? 16.033 28.707 46.551 1.00 14.58 303 PRO B C 1
ATOM 4422 O O . PRO B 1 283 ? 15.797 29.747 47.172 1.00 18.96 303 PRO B O 1
ATOM 4426 N N . ASN B 1 284 ? 15.371 28.364 45.462 1.00 15.85 304 ASN B N 1
ATOM 4427 C CA . ASN B 1 284 ? 14.190 29.094 45.039 1.00 19.39 304 ASN B CA 1
ATOM 4428 C C . ASN B 1 284 ? 13.047 28.181 44.614 1.00 16.28 304 ASN B C 1
ATOM 4429 O O . ASN B 1 284 ? 12.132 28.599 43.933 1.00 17.81 304 ASN B O 1
ATOM 4434 N N . ASN B 1 285 ? 13.110 26.919 44.997 1.00 17.55 305 ASN B N 1
ATOM 4435 C CA . ASN B 1 285 ? 12.037 26.004 44.623 1.00 25.62 305 ASN B CA 1
ATOM 4436 C C . ASN B 1 285 ? 10.736 26.330 45.390 1.00 22.01 305 ASN B C 1
ATOM 4437 O O . ASN B 1 285 ? 9.625 25.970 44.944 1.00 24.09 305 ASN B O 1
ATOM 4442 N N . ILE B 1 286 ? 10.859 27.018 46.517 1.00 19.07 306 ILE B N 1
ATOM 4443 C CA . ILE B 1 286 ? 9.678 27.565 47.217 1.00 21.38 306 ILE B CA 1
ATOM 4444 C C . ILE B 1 286 ? 9.573 29.091 47.100 1.00 21.02 306 ILE B C 1
ATOM 4445 O O . ILE B 1 286 ? 8.687 29.627 46.452 1.00 21.99 306 ILE B O 1
ATOM 4450 N N . GLU B 1 287 ? 10.491 29.800 47.726 1.00 14.83 307 GLU B N 1
ATOM 4451 C CA . GLU B 1 287 ? 10.555 31.243 47.644 1.00 13.47 307 GLU B CA 1
ATOM 4452 C C . GLU B 1 287 ? 12.023 31.626 47.701 1.00 16.19 307 GLU B C 1
ATOM 4453 O O . GLU B 1 287 ? 12.817 30.946 48.382 1.00 15.65 307 GLU B O 1
ATOM 4459 N N . ALA B 1 288 ? 12.395 32.721 47.051 1.00 16.00 308 ALA B N 1
ATOM 4460 C CA . ALA B 1 288 ? 13.698 33.322 47.288 1.00 18.17 308 ALA B CA 1
ATOM 4461 C C . ALA B 1 288 ? 13.693 34.061 48.638 1.00 22.51 308 ALA B C 1
ATOM 4462 O O . ALA B 1 288 ? 12.911 34.980 48.845 1.00 19.09 308 ALA B O 1
ATOM 4464 N N . TRP B 1 289 ? 14.611 33.701 49.525 1.00 16.56 309 TRP B N 1
ATOM 4465 C CA . TRP B 1 289 ? 14.620 34.230 50.886 1.00 16.16 309 TRP B CA 1
ATOM 4466 C C . TRP B 1 289 ? 15.538 35.452 51.066 1.00 21.59 309 TRP B C 1
ATOM 4467 O O . TRP B 1 289 ? 15.719 35.949 52.171 1.00 19.08 309 TRP B O 1
ATOM 4478 N N . ASP B 1 290 ? 16.078 35.965 49.978 1.00 19.35 310 ASP B N 1
ATOM 4479 C CA . ASP B 1 290 ? 16.972 37.091 50.058 1.00 23.68 310 ASP B CA 1
ATOM 4480 C C . ASP B 1 290 ? 16.278 38.431 49.839 1.00 23.63 310 ASP B C 1
ATOM 4481 O O . ASP B 1 290 ? 16.926 39.439 49.629 1.00 18.48 310 ASP B O 1
ATOM 4486 N N . SER B 1 291 ? 14.947 38.449 49.898 1.00 19.86 311 SER B N 1
ATOM 4487 C CA . SER B 1 291 ? 14.224 39.679 50.144 1.00 17.12 311 SER B CA 1
ATOM 4488 C C . SER B 1 291 ? 13.248 39.432 51.302 1.00 17.54 311 SER B C 1
ATOM 4489 O O . SER B 1 291 ? 13.045 38.289 51.725 1.00 18.13 311 SER B O 1
ATOM 4492 N N . PRO B 1 292 ? 12.728 40.495 51.884 1.00 16.74 312 PRO B N 1
ATOM 4493 C CA . PRO B 1 292 ? 11.979 40.312 53.140 1.00 14.63 312 PRO B CA 1
ATOM 4494 C C . PRO B 1 292 ? 10.551 39.767 52.972 1.00 17.45 312 PRO B C 1
ATOM 4495 O O . PRO B 1 292 ? 9.590 40.402 53.372 1.00 16.18 312 PRO B O 1
ATOM 4499 N N . VAL B 1 293 ? 10.420 38.569 52.416 1.00 17.56 313 VAL B N 1
ATOM 4500 C CA . VAL B 1 293 ? 9.159 37.820 52.528 1.00 13.68 313 VAL B CA 1
ATOM 4501 C C . VAL B 1 293 ? 9.073 37.252 53.952 1.00 10.97 313 VAL B C 1
ATOM 4502 O O . VAL B 1 293 ? 10.076 37.187 54.688 1.00 13.73 313 VAL B O 1
ATOM 4506 N N . PRO B 1 294 ? 7.867 36.828 54.369 1.00 15.01 314 PRO B N 1
ATOM 4507 C CA . PRO B 1 294 ? 7.724 36.370 55.748 1.00 14.99 314 PRO B CA 1
ATOM 4508 C C . PRO B 1 294 ? 8.714 35.242 56.126 1.00 14.14 314 PRO B C 1
ATOM 4509 O O . PRO B 1 294 ? 9.211 35.201 57.272 1.00 14.16 314 PRO B O 1
ATOM 4513 N N . GLY B 1 295 ? 8.993 34.359 55.177 1.00 9.87 315 GLY B N 1
ATOM 4514 C CA . GLY B 1 295 ? 9.870 33.211 55.398 1.00 11.48 315 GLY B CA 1
ATOM 4515 C C . GLY B 1 295 ? 11.378 33.468 55.215 1.00 12.67 315 GLY B C 1
ATOM 4516 O O . GLY B 1 295 ? 12.192 32.537 55.227 1.00 10.18 315 GLY B O 1
ATOM 4517 N N A SER B 1 296 ? 11.743 34.724 55.025 0.61 14.34 316 SER B N 1
ATOM 4518 N N B SER B 1 296 ? 11.764 34.727 55.052 0.39 13.76 316 SER B N 1
ATOM 4519 C CA A SER B 1 296 ? 13.128 35.123 54.806 0.61 10.55 316 SER B CA 1
ATOM 4520 C CA B SER B 1 296 ? 13.158 35.059 54.759 0.39 10.73 316 SER B CA 1
ATOM 4521 C C A SER B 1 296 ? 14.112 34.653 55.879 0.61 13.59 316 SER B C 1
ATOM 4522 C C B SER B 1 296 ? 14.139 34.693 55.883 0.39 13.43 316 SER B C 1
ATOM 4523 O O A SER B 1 296 ? 15.275 34.397 55.609 0.61 14.02 316 SER B O 1
ATOM 4524 O O B SER B 1 296 ? 15.328 34.530 55.637 0.39 13.63 316 SER B O 1
ATOM 4529 N N . PHE B 1 297 ? 13.657 34.558 57.114 1.00 15.47 317 PHE B N 1
ATOM 4530 C CA . PHE B 1 297 ? 14.502 34.061 58.180 1.00 12.16 317 PHE B CA 1
ATOM 4531 C C . PHE B 1 297 ? 15.065 32.680 57.872 1.00 16.75 317 PHE B C 1
ATOM 4532 O O . PHE B 1 297 ? 16.140 32.331 58.366 1.00 17.13 317 PHE B O 1
ATOM 4540 N N . LEU B 1 298 ? 14.379 31.909 57.037 1.00 13.76 318 LEU B N 1
ATOM 4541 C CA . LEU B 1 298 ? 14.852 30.593 56.600 1.00 17.67 318 LEU B CA 1
ATOM 4542 C C . LEU B 1 298 ? 16.148 30.672 55.776 1.00 12.07 318 LEU B C 1
ATOM 4543 O O . LEU B 1 298 ? 16.913 29.724 55.743 1.00 12.79 318 LEU B O 1
ATOM 4548 N N . GLY B 1 299 ? 16.374 31.798 55.107 1.00 12.48 319 GLY B N 1
ATOM 4549 C CA . GLY B 1 299 ? 17.640 32.070 54.447 1.00 14.80 319 GLY B CA 1
ATOM 4550 C C . GLY B 1 299 ? 18.776 32.238 55.423 1.00 16.43 319 GLY B C 1
ATOM 4551 O O . GLY B 1 299 ? 19.908 31.798 55.129 1.00 13.77 319 GLY B O 1
ATOM 4552 N N . SER B 1 300 ? 18.527 32.888 56.561 1.00 14.36 320 SER B N 1
ATOM 4553 C CA . SER B 1 300 ? 19.595 32.981 57.577 1.00 15.55 320 SER B CA 1
ATOM 4554 C C . SER B 1 300 ? 19.873 31.601 58.170 1.00 11.59 320 SER B C 1
ATOM 4555 O O . SER B 1 300 ? 21.019 31.278 58.468 1.00 11.43 320 SER B O 1
ATOM 4558 N N . ILE B 1 301 ? 18.837 30.786 58.330 1.00 12.21 321 ILE B N 1
ATOM 4559 C CA . ILE B 1 301 ? 19.031 29.434 58.854 1.00 13.37 321 ILE B CA 1
ATOM 4560 C C . ILE B 1 301 ? 19.815 28.591 57.841 1.00 14.85 321 ILE B C 1
ATOM 4561 O O . ILE B 1 301 ? 20.745 27.846 58.211 1.00 14.09 321 ILE B O 1
ATOM 4566 N N . TYR B 1 302 ? 19.477 28.743 56.560 1.00 14.24 322 TYR B N 1
ATOM 4567 C CA . TYR B 1 302 ? 20.193 28.062 55.492 1.00 13.14 322 TYR B CA 1
ATOM 4568 C C . TYR B 1 302 ? 21.689 28.406 55.517 1.00 15.61 322 TYR B C 1
ATOM 4569 O O . TYR B 1 302 ? 22.538 27.517 55.627 1.00 16.25 322 TYR B O 1
ATOM 4578 N N . ILE B 1 303 ? 22.000 29.694 55.439 1.00 14.98 323 ILE B N 1
ATOM 4579 C CA . ILE B 1 303 ? 23.387 30.160 55.484 1.00 12.38 323 ILE B CA 1
ATOM 4580 C C . ILE B 1 303 ? 24.107 29.640 56.757 1.00 16.82 323 ILE B C 1
ATOM 4581 O O . ILE B 1 303 ? 25.234 29.139 56.659 1.00 14.07 323 ILE B O 1
ATOM 4586 N N . ALA B 1 304 ? 23.470 29.733 57.931 1.00 13.69 324 ALA B N 1
ATOM 4587 C CA . ALA B 1 304 ? 24.062 29.201 59.168 1.00 16.28 324 ALA B CA 1
ATOM 4588 C C . ALA B 1 304 ? 24.377 27.703 59.074 1.00 18.79 324 ALA B C 1
ATOM 4589 O O . ALA B 1 304 ? 25.409 27.205 59.604 1.00 14.89 324 ALA B O 1
ATOM 4591 N N . SER B 1 305 ? 23.524 26.965 58.380 1.00 12.83 325 SER B N 1
ATOM 4592 C CA . SER B 1 305 ? 23.738 25.518 58.248 1.00 14.88 325 SER B CA 1
ATOM 4593 C C . SER B 1 305 ? 24.919 25.206 57.354 1.00 14.83 325 SER B C 1
ATOM 4594 O O . SER B 1 305 ? 25.474 24.115 57.385 1.00 15.47 325 SER B O 1
ATOM 4597 N N . VAL B 1 306 ? 25.313 26.179 56.551 1.00 17.63 326 VAL B N 1
ATOM 4598 C CA . VAL B 1 306 ? 26.483 26.034 55.695 1.00 16.76 326 VAL B CA 1
ATOM 4599 C C . VAL B 1 306 ? 27.745 26.502 56.446 1.00 16.42 326 VAL B C 1
ATOM 4600 O O . VAL B 1 306 ? 28.779 25.846 56.411 1.00 16.29 326 VAL B O 1
ATOM 4604 N N . LEU B 1 307 ? 27.651 27.649 57.126 1.00 14.19 327 LEU B N 1
ATOM 4605 C CA . LEU B 1 307 ? 28.811 28.249 57.783 1.00 16.62 327 LEU B CA 1
ATOM 4606 C C . LEU B 1 307 ? 29.133 27.587 59.115 1.00 17.57 327 LEU B C 1
ATOM 4607 O O . LEU B 1 307 ? 30.298 27.529 59.511 1.00 18.25 327 LEU B O 1
ATOM 4612 N N . HIS B 1 308 ? 28.107 27.082 59.789 1.00 16.33 328 HIS B N 1
ATOM 4613 C CA . HIS B 1 308 ? 28.245 26.484 61.127 1.00 17.94 328 HIS B CA 1
ATOM 4614 C C . HIS B 1 308 ? 27.400 25.215 61.261 1.00 17.19 328 HIS B C 1
ATOM 4615 O O . HIS B 1 308 ? 26.484 25.172 62.061 1.00 15.47 328 HIS B O 1
ATOM 4622 N N . PRO B 1 309 ? 27.730 24.165 60.501 1.00 19.17 329 PRO B N 1
ATOM 4623 C CA . PRO B 1 309 ? 26.841 23.003 60.413 1.00 18.94 329 PRO B CA 1
ATOM 4624 C C . PRO B 1 309 ? 26.704 22.188 61.691 1.00 22.47 329 PRO B C 1
ATOM 4625 O O . PRO B 1 309 ? 25.774 21.389 61.760 1.00 19.39 329 PRO B O 1
ATOM 4629 N N . GLU B 1 310 ? 27.619 22.343 62.646 1.00 15.78 330 GLU B N 1
ATOM 4630 C CA . GLU B 1 310 ? 27.484 21.657 63.930 1.00 16.48 330 GLU B CA 1
ATOM 4631 C C . GLU B 1 310 ? 26.519 22.422 64.849 1.00 17.80 330 GLU B C 1
ATOM 4632 O O . GLU B 1 310 ? 26.010 21.857 65.807 1.00 16.44 330 GLU B O 1
ATOM 4638 N N . LYS B 1 311 ? 26.307 23.710 64.556 1.00 16.93 331 LYS B N 1
ATOM 4639 C CA . LYS B 1 311 ? 25.397 24.564 65.319 1.00 17.81 331 LYS B CA 1
ATOM 4640 C C . LYS B 1 311 ? 23.968 24.543 64.766 1.00 24.16 331 LYS B C 1
ATOM 4641 O O . LYS B 1 311 ? 23.001 24.547 65.532 1.00 22.25 331 LYS B O 1
ATOM 4647 N N . VAL B 1 312 ? 23.860 24.553 63.441 1.00 19.11 332 VAL B N 1
ATOM 4648 C CA . VAL B 1 312 ? 22.579 24.536 62.749 1.00 21.04 332 VAL B CA 1
ATOM 4649 C C . VAL B 1 312 ? 22.672 23.451 61.701 1.00 19.29 332 VAL B C 1
ATOM 4650 O O . VAL B 1 312 ? 23.294 23.638 60.653 1.00 19.43 332 VAL B O 1
ATOM 4654 N N . THR B 1 313 ? 22.054 22.310 61.991 1.00 15.00 333 THR B N 1
ATOM 4655 C CA . THR B 1 313 ? 22.198 21.100 61.175 1.00 14.20 333 THR B CA 1
ATOM 4656 C C . THR B 1 313 ? 21.274 21.143 59.986 1.00 16.83 333 THR B C 1
ATOM 4657 O O . THR B 1 313 ? 20.240 21.828 60.000 1.00 15.24 333 THR B O 1
ATOM 4661 N N . LYS B 1 314 ? 21.616 20.373 58.957 1.00 19.88 334 LYS B N 1
ATOM 4662 C CA . LYS B 1 314 ? 20.751 20.327 57.801 1.00 22.30 334 LYS B CA 1
ATOM 4663 C C . LYS B 1 314 ? 19.360 19.783 58.166 1.00 20.66 334 LYS B C 1
ATOM 4664 O O . LYS B 1 314 ? 18.328 20.271 57.663 1.00 19.55 334 LYS B O 1
ATOM 4670 N N . ASP B 1 315 ? 19.293 18.811 59.074 1.00 16.65 335 ASP B N 1
ATOM 4671 C CA . ASP B 1 315 ? 17.974 18.246 59.415 1.00 14.35 335 ASP B CA 1
ATOM 4672 C C . ASP B 1 315 ? 17.104 19.281 60.146 1.00 16.60 335 ASP B C 1
ATOM 4673 O O . ASP B 1 315 ? 15.836 19.308 60.013 1.00 15.89 335 ASP B O 1
ATOM 4678 N N . PHE B 1 316 ? 17.760 20.129 60.933 1.00 13.38 336 PHE B N 1
ATOM 4679 C CA . PHE B 1 316 ? 17.015 21.173 61.610 1.00 12.83 336 PHE B CA 1
ATOM 4680 C C . PHE B 1 316 ? 16.490 22.182 60.595 1.00 15.55 336 PHE B C 1
ATOM 4681 O O . PHE B 1 316 ? 15.341 22.627 60.675 1.00 17.19 336 PHE B O 1
ATOM 4689 N N . TYR B 1 317 ? 17.347 22.568 59.660 1.00 14.99 337 TYR B N 1
ATOM 4690 C CA . TYR B 1 317 ? 16.983 23.559 58.659 1.00 15.17 337 TYR B CA 1
ATOM 4691 C C . TYR B 1 317 ? 15.834 23.038 57.834 1.00 13.57 337 TYR B C 1
ATOM 4692 O O . TYR B 1 317 ? 14.878 23.753 57.592 1.00 13.01 337 TYR B O 1
ATOM 4701 N N . GLU B 1 318 ? 15.906 21.764 57.446 1.00 14.05 338 GLU B N 1
ATOM 4702 C CA . GLU B 1 318 ? 14.827 21.136 56.681 1.00 19.01 338 GLU B CA 1
ATOM 4703 C C . GLU B 1 318 ? 13.541 21.055 57.464 1.00 16.71 338 GLU B C 1
ATOM 4704 O O . GLU B 1 318 ? 12.465 21.282 56.924 1.00 19.20 338 GLU B O 1
ATOM 4710 N N . THR B 1 319 ? 13.646 20.766 58.752 1.00 14.01 339 THR B N 1
ATOM 4711 C CA . THR B 1 319 ? 12.487 20.756 59.614 1.00 14.70 339 THR B CA 1
ATOM 4712 C C . THR B 1 319 ? 11.821 22.129 59.702 1.00 18.85 339 THR B C 1
ATOM 4713 O O . THR B 1 319 ? 10.576 22.226 59.638 1.00 15.31 339 THR B O 1
ATOM 4717 N N . CYS B 1 320 ? 12.628 23.193 59.826 1.00 17.20 340 CYS B N 1
ATOM 4718 C CA . CYS B 1 320 ? 12.095 24.579 59.867 1.00 15.38 340 CYS B CA 1
ATOM 4719 C C . CYS B 1 320 ? 11.328 24.957 58.602 1.00 12.53 340 CYS B C 1
ATOM 4720 O O . CYS B 1 320 ? 10.218 25.513 58.656 1.00 14.55 340 CYS B O 1
ATOM 4723 N N . VAL B 1 321 ? 11.920 24.667 57.449 1.00 10.89 341 VAL B N 1
ATOM 4724 C CA . VAL B 1 321 ? 11.268 24.961 56.172 1.00 13.29 341 VAL B CA 1
ATOM 4725 C C . VAL B 1 321 ? 9.943 24.247 56.054 1.00 18.21 341 VAL B C 1
ATOM 4726 O O . VAL B 1 321 ? 8.893 24.846 55.717 1.00 14.81 341 VAL B O 1
ATOM 4730 N N . THR B 1 322 ? 9.959 22.956 56.331 1.00 14.87 342 THR B N 1
ATOM 4731 C CA . THR B 1 322 ? 8.727 22.149 56.244 1.00 16.99 342 THR B CA 1
ATOM 4732 C C . THR B 1 322 ? 7.639 22.655 57.177 1.00 14.15 342 THR B C 1
ATOM 4733 O O . THR B 1 322 ? 6.480 22.817 56.779 1.00 14.71 342 THR B O 1
ATOM 4737 N N . LYS B 1 323 ? 7.973 22.864 58.434 1.00 12.64 343 LYS B N 1
ATOM 4738 C CA . LYS B 1 323 ? 6.946 23.254 59.369 1.00 12.76 343 LYS B CA 1
ATOM 4739 C C . LYS B 1 323 ? 6.443 24.680 59.138 1.00 16.15 343 LYS B C 1
ATOM 4740 O O . LYS B 1 323 ? 5.269 24.956 59.392 1.00 15.68 343 LYS B O 1
ATOM 4746 N N . PHE B 1 324 ? 7.312 25.586 58.677 1.00 12.10 344 PHE B N 1
ATOM 4747 C CA . PHE B 1 324 ? 6.899 26.964 58.427 1.00 13.00 344 PHE B CA 1
ATOM 4748 C C . PHE B 1 324 ? 5.892 26.970 57.292 1.00 14.71 344 PHE B C 1
ATOM 4749 O O . PHE B 1 324 ? 4.840 27.575 57.418 1.00 12.96 344 PHE B O 1
ATOM 4757 N N . TYR B 1 325 ? 6.204 26.292 56.187 1.00 10.51 345 TYR B N 1
ATOM 4758 C CA . TYR B 1 325 ? 5.300 26.300 55.053 1.00 11.68 345 TYR B CA 1
ATOM 4759 C C . TYR B 1 325 ? 4.049 25.475 55.340 1.00 10.84 345 TYR B C 1
ATOM 4760 O O . TYR B 1 325 ? 2.957 25.816 54.878 1.00 11.87 345 TYR B O 1
ATOM 4769 N N . GLU B 1 326 ? 4.165 24.417 56.150 1.00 14.88 346 GLU B N 1
ATOM 4770 C CA . GLU B 1 326 ? 2.967 23.654 56.516 1.00 15.98 346 GLU B CA 1
ATOM 4771 C C . GLU B 1 326 ? 2.033 24.523 57.387 1.00 14.62 346 GLU B C 1
ATOM 4772 O O . GLU B 1 326 ? 0.796 24.553 57.208 1.00 18.06 346 GLU B O 1
ATOM 4778 N N . SER B 1 327 ? 2.625 25.248 58.317 1.00 12.60 347 SER B N 1
ATOM 4779 C CA . SER B 1 327 ? 1.852 25.956 59.324 1.00 14.68 347 SER B CA 1
ATOM 4780 C C . SER B 1 327 ? 1.184 27.217 58.796 1.00 14.38 347 SER B C 1
ATOM 4781 O O . SER B 1 327 ? 0.092 27.538 59.248 1.00 13.66 347 SER B O 1
ATOM 4784 N N . PHE B 1 328 ? 1.870 27.985 57.928 1.00 12.67 348 PHE B N 1
ATOM 4785 C CA . PHE B 1 328 ? 1.332 29.275 57.466 1.00 12.29 348 PHE B CA 1
ATOM 4786 C C . PHE B 1 328 ? 0.796 29.241 56.025 1.00 15.19 348 PHE B C 1
ATOM 4787 O O . PHE B 1 328 ? 0.002 30.079 55.657 1.00 14.08 348 PHE B O 1
ATOM 4795 N N . TYR B 1 329 ? 1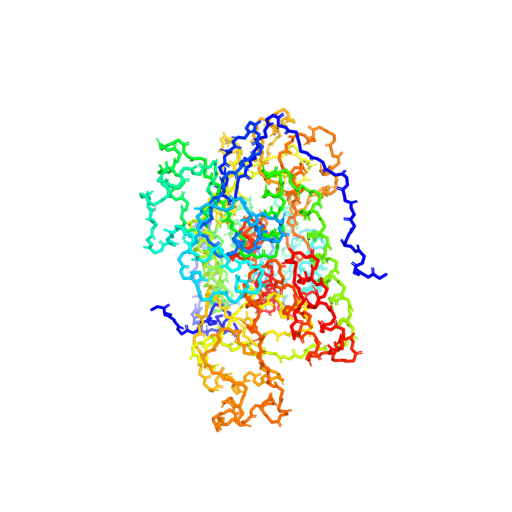.218 28.276 55.221 1.00 13.64 349 TYR B N 1
ATOM 4796 C CA . TYR B 1 329 ? 0.772 28.224 53.813 1.00 10.84 349 TYR B CA 1
ATOM 4797 C C . TYR B 1 329 ? 0.014 26.989 53.507 1.00 12.25 349 TYR B C 1
ATOM 4798 O O . TYR B 1 329 ? -0.473 26.850 52.416 1.00 16.13 349 TYR B O 1
ATOM 4807 N N . GLY B 1 330 ? -0.044 26.044 54.440 1.00 16.69 350 GLY B N 1
ATOM 4808 C CA . GLY B 1 330 ? -0.872 24.856 54.276 1.00 16.48 350 GLY B CA 1
ATOM 4809 C C . GLY B 1 330 ? -0.418 23.837 53.233 1.00 22.50 350 GLY B C 1
ATOM 4810 O O . GLY B 1 330 ? -1.275 23.124 52.679 1.00 19.98 350 GLY B O 1
ATOM 4811 N N . PHE B 1 331 ? 0.890 23.744 52.949 1.00 16.34 351 PHE B N 1
ATOM 4812 C CA . PHE B 1 331 ? 1.405 22.677 52.080 1.00 13.98 351 PHE B CA 1
ATOM 4813 C C . PHE B 1 331 ? 2.690 22.096 52.653 1.00 14.18 351 PHE B C 1
ATOM 4814 O O . PHE B 1 331 ? 3.402 22.723 53.432 1.00 14.93 351 PHE B O 1
ATOM 4822 N N . THR B 1 332 ? 2.976 20.863 52.291 1.00 14.80 352 THR B N 1
ATOM 4823 C CA . THR B 1 332 ? 4.210 20.216 52.664 1.00 20.53 352 THR B CA 1
ATOM 4824 C C . THR B 1 332 ? 5.175 20.317 51.504 1.00 18.74 352 THR B C 1
ATOM 4825 O O . THR B 1 332 ? 4.924 19.749 50.443 1.00 16.18 352 THR B O 1
ATOM 4829 N N . PRO B 1 333 ? 6.286 21.040 51.696 1.00 23.78 353 PRO B N 1
ATOM 4830 C CA . PRO B 1 333 ? 7.306 21.086 50.650 1.00 24.03 353 PRO B CA 1
ATOM 4831 C C . PRO B 1 333 ? 7.868 19.675 50.364 1.00 33.15 353 PRO B C 1
ATOM 4832 O O . PRO B 1 333 ? 7.955 18.832 51.277 1.00 29.93 353 PRO B O 1
ATOM 4836 N N . ALA B 1 334 ? 8.226 19.388 49.117 1.00 39.91 354 ALA B N 1
ATOM 4837 C CA . ALA B 1 334 ? 8.618 18.015 48.751 1.00 45.39 354 ALA B CA 1
ATOM 4838 C C . ALA B 1 334 ? 10.077 17.703 49.073 1.00 41.49 354 ALA B C 1
ATOM 4839 O O . ALA B 1 334 ? 10.877 18.615 49.311 1.00 41.56 354 ALA B O 1
#

B-factor: mean 22.13, std 8.77, range [8.37, 64.06]

InterPro domains:
  IPR002491 ABC transporter periplasmic binding domain [PF01497] (75-304)
  IPR002491 ABC transporter periplasmic binding domain [PS50983] (74-331)
  IPR050902 ABC Transporter Solute-Binding [PTHR30535] (4-353)